Protein AF-A0A820EUX9-F1 (afdb_monomer)

Radius of gyration: 23.3 Å; Cα contacts (8 Å, |Δi|>4): 826; chains: 1; bounding box: 57×67×64 Å

Foldseek 3Di:
DQDAFFFDDPVSFGFQAGVLLLVLLLVLLVLVLDDQQAWDWDWDDFPAIDGLGATFGSDPVRSVSSNVSSVPDDDDDFAQPQRRVLVQQVRDDAPPDPDLAQDAAEAEEAADHPDAPPVGRLVVLLVSCVVRVGFHQYAYEYEAFHDPLVVRLSSRQSRQLYAYHYHHGLQWSLFQSLQVSLCRVQWFWFQKKKFWQDAPLPCPLQNVPFDWDADPRGIITRLGIDGPPFDQDDDRDQDPVNQAKIKMKIWTQGRRRDIDIDIDIDGDPPDDDPPLVVLLLVLLSVLLSLLVVLLVLLVVQDDDDPVNVVSLVVNLVSLVVSLVVLVVSCVVVDPLSVLSSVLSVPPSCVCSVDSVSVSRPVNNHSSNVSSLSSNLGQRGLQRRNSVVRQPGPSSVVSSVVSSVSSQPDPDRDNPGDDRDDDHSNSSHDNDPPDLDQQNWFAFPVRDIDRPVPDDPPTHTDDDPPDPDDDDDDDD

Solvent-accessible surface area (backbone atoms only — not comparable to full-atom values): 26465 Å² total; per-residue (Å²): 74,75,55,74,41,51,42,84,52,100,76,70,60,67,52,25,30,22,41,44,36,54,49,45,45,52,52,48,41,53,51,71,68,42,48,57,88,35,70,50,63,41,69,47,55,19,83,58,52,43,77,66,36,66,81,33,48,29,31,77,69,35,35,52,53,49,51,55,41,50,72,67,61,76,70,60,98,44,34,19,53,58,47,31,52,50,54,53,58,72,68,47,81,48,90,88,44,88,68,58,61,79,56,72,45,81,47,78,46,43,53,50,62,74,49,74,56,98,71,37,64,65,57,49,48,53,51,50,40,68,73,66,64,67,65,40,30,26,30,32,39,38,36,45,72,48,57,49,44,67,60,47,40,51,48,8,45,70,30,44,41,28,48,39,44,59,32,74,32,42,23,43,50,47,41,30,48,25,35,51,51,20,49,60,77,33,47,47,33,34,55,29,31,41,33,36,60,37,83,81,66,55,76,43,94,67,47,65,82,47,59,65,53,78,55,99,74,17,29,36,37,48,62,7,62,42,38,58,74,48,86,84,89,81,77,78,84,74,49,92,81,48,67,75,60,44,43,35,37,42,33,30,24,38,49,69,66,46,79,47,77,48,79,48,76,50,60,90,71,84,76,80,74,60,61,66,62,50,51,52,55,50,50,53,47,49,47,39,49,52,53,53,52,42,50,54,54,61,71,67,52,56,96,85,49,88,60,29,58,56,52,50,52,49,46,54,49,52,54,53,54,49,50,56,53,47,54,64,64,29,73,75,74,42,64,64,53,50,26,41,48,46,34,48,70,42,64,52,39,53,21,64,69,37,71,68,46,18,71,53,46,27,66,41,43,54,59,20,56,41,45,23,62,73,61,54,37,32,56,41,62,67,45,58,40,34,56,72,29,56,78,14,70,68,26,44,53,41,29,53,55,35,43,54,53,47,64,70,43,80,50,69,70,54,79,43,84,70,64,64,92,73,63,52,65,59,26,55,53,60,54,96,60,72,82,46,52,84,38,75,41,48,25,70,84,78,46,74,42,36,57,68,71,68,53,95,87,68,53,71,42,72,63,96,86,61,94,72,88,84,84,85,84,83,133

Structure (mmCIF, N/CA/C/O backbone):
data_AF-A0A820EUX9-F1
#
_entry.id   AF-A0A820EUX9-F1
#
loop_
_atom_site.group_PDB
_atom_site.id
_atom_site.type_symbol
_atom_site.label_atom_id
_atom_site.label_alt_id
_atom_site.label_comp_id
_atom_site.label_asym_id
_atom_site.label_entity_id
_atom_site.label_seq_id
_atom_site.pdbx_PDB_ins_code
_atom_site.Cartn_x
_atom_site.Cartn_y
_atom_site.Cartn_z
_atom_site.occupancy
_atom_site.B_iso_or_equiv
_atom_site.auth_seq_id
_atom_site.auth_comp_id
_atom_site.auth_asym_id
_atom_site.auth_atom_id
_atom_site.pdbx_PDB_model_num
ATOM 1 N N . MET A 1 1 ? 19.047 -7.935 -2.453 1.00 81.19 1 MET A N 1
ATOM 2 C CA . MET A 1 1 ? 18.096 -8.917 -3.036 1.00 81.19 1 MET A CA 1
ATOM 3 C C . MET A 1 1 ? 18.710 -10.260 -3.443 1.00 81.19 1 MET A C 1
ATOM 5 O O . MET A 1 1 ? 18.105 -10.973 -4.236 1.00 81.19 1 MET A O 1
ATOM 9 N N . SER A 1 2 ? 19.882 -10.652 -2.926 1.00 80.88 2 SER A N 1
ATOM 10 C CA . SER A 1 2 ? 20.467 -11.982 -3.192 1.00 80.88 2 SER A CA 1
ATOM 11 C C . SER A 1 2 ? 19.981 -13.068 -2.227 1.00 80.88 2 SER A C 1
ATOM 13 O O . SER A 1 2 ? 20.276 -14.241 -2.440 1.00 80.88 2 SER A O 1
ATOM 15 N N . ASP A 1 3 ? 19.284 -12.683 -1.156 1.00 81.56 3 ASP A N 1
ATOM 16 C CA . ASP A 1 3 ? 18.770 -13.619 -0.162 1.00 81.56 3 ASP A CA 1
ATOM 17 C C . ASP A 1 3 ? 17.724 -14.549 -0.794 1.00 81.56 3 ASP A C 1
ATOM 19 O O . ASP A 1 3 ? 16.983 -14.163 -1.707 1.00 81.56 3 ASP A O 1
ATOM 23 N N . ALA A 1 4 ? 17.682 -15.790 -0.307 1.00 80.56 4 ALA A N 1
ATOM 24 C CA . ALA A 1 4 ? 16.725 -16.783 -0.768 1.00 80.56 4 ALA A CA 1
ATOM 25 C C . ALA A 1 4 ? 15.292 -16.322 -0.470 1.00 80.56 4 ALA A C 1
ATOM 27 O O . ALA A 1 4 ? 14.969 -15.919 0.648 1.00 80.56 4 ALA A O 1
ATOM 28 N N . ALA A 1 5 ? 14.435 -16.410 -1.478 1.00 79.88 5 ALA A N 1
ATOM 29 C CA . ALA A 1 5 ? 13.004 -16.274 -1.327 1.00 79.88 5 ALA A CA 1
ATOM 30 C C . ALA A 1 5 ? 12.439 -17.575 -0.753 1.00 79.88 5 ALA A C 1
ATOM 32 O O . ALA A 1 5 ? 12.560 -18.648 -1.352 1.00 79.88 5 ALA A O 1
ATOM 33 N N . GLU A 1 6 ? 11.813 -17.476 0.415 1.00 79.62 6 GLU A N 1
ATOM 34 C CA . GLU A 1 6 ? 10.938 -18.536 0.899 1.00 79.62 6 GLU A CA 1
ATOM 35 C C . GLU A 1 6 ? 9.665 -18.557 0.034 1.00 79.62 6 GLU A C 1
ATOM 37 O O . GLU A 1 6 ? 9.275 -17.542 -0.552 1.00 79.62 6 GLU A O 1
ATOM 42 N N . ILE A 1 7 ? 9.032 -19.722 -0.071 1.00 72.31 7 ILE A N 1
ATOM 43 C CA . ILE A 1 7 ? 7.661 -19.873 -0.565 1.00 72.31 7 ILE A CA 1
ATOM 44 C C . ILE A 1 7 ? 7.000 -20.822 0.414 1.00 72.31 7 ILE A C 1
ATOM 46 O O . ILE A 1 7 ? 7.432 -21.969 0.547 1.00 72.31 7 ILE A O 1
ATOM 50 N N . LYS A 1 8 ? 6.000 -20.341 1.149 1.00 66.56 8 LYS A N 1
ATOM 51 C CA . LYS A 1 8 ? 5.293 -21.204 2.091 1.00 66.56 8 LYS A CA 1
ATOM 52 C C . LYS A 1 8 ? 4.372 -22.141 1.321 1.00 66.56 8 LYS A C 1
ATOM 54 O O . LYS A 1 8 ? 3.422 -21.703 0.681 1.00 66.56 8 LYS A O 1
ATOM 59 N N . ASN A 1 9 ? 4.651 -23.435 1.414 1.00 62.97 9 ASN A N 1
ATOM 60 C CA . ASN A 1 9 ? 3.753 -24.495 0.987 1.00 62.97 9 ASN A CA 1
ATOM 61 C C . ASN A 1 9 ? 3.725 -25.621 2.029 1.00 62.97 9 ASN A C 1
ATOM 63 O O . ASN A 1 9 ? 4.639 -25.746 2.845 1.00 62.97 9 ASN A O 1
ATOM 67 N N . ASP A 1 10 ? 2.700 -26.472 1.974 1.00 53.91 10 ASP A N 1
ATOM 68 C CA . ASP A 1 10 ? 2.510 -27.576 2.931 1.00 53.91 10 ASP A CA 1
ATOM 69 C C . ASP A 1 10 ? 3.660 -28.600 2.925 1.00 53.91 10 ASP A C 1
ATOM 71 O O . ASP A 1 10 ? 3.802 -29.406 3.844 1.00 53.91 10 ASP A O 1
ATOM 75 N N . LYS A 1 11 ? 4.504 -28.571 1.886 1.00 56.06 11 LYS A N 1
ATOM 76 C CA . LYS A 1 11 ? 5.604 -29.514 1.662 1.00 56.06 11 LYS A CA 1
ATOM 77 C C . LYS A 1 11 ? 6.987 -28.965 2.040 1.00 56.06 11 LYS A C 1
ATOM 79 O O . LYS A 1 11 ? 7.962 -29.704 1.923 1.00 56.06 11 LYS A O 1
ATOM 84 N N . ASN A 1 12 ? 7.092 -27.715 2.514 1.00 58.78 12 ASN A N 1
ATOM 85 C CA . ASN A 1 12 ? 8.362 -27.023 2.799 1.00 58.78 12 ASN A CA 1
ATOM 86 C C . ASN A 1 12 ? 9.395 -27.135 1.651 1.00 58.78 12 ASN A C 1
ATOM 88 O O . ASN A 1 12 ? 10.599 -27.292 1.881 1.00 58.78 12 ASN A O 1
ATOM 92 N N . GLU A 1 13 ? 8.932 -27.081 0.402 1.00 62.88 13 GLU A N 1
ATOM 93 C CA . GLU A 1 13 ? 9.798 -27.218 -0.769 1.00 62.88 13 GLU A CA 1
ATOM 94 C C . GLU A 1 13 ? 10.648 -25.957 -0.971 1.00 62.88 13 GLU A C 1
ATOM 96 O O . GLU A 1 13 ? 10.181 -24.824 -0.849 1.00 62.88 13 GLU A O 1
ATOM 101 N N . LYS A 1 14 ? 11.929 -26.152 -1.302 1.00 67.88 14 LYS A N 1
ATOM 102 C CA . LYS A 1 14 ? 12.846 -25.060 -1.643 1.00 67.88 14 LYS A CA 1
ATOM 103 C C . LYS A 1 14 ? 12.968 -24.955 -3.157 1.00 67.88 14 LYS A C 1
ATOM 105 O O . LYS A 1 14 ? 13.462 -25.869 -3.809 1.00 67.88 14 LYS A O 1
ATOM 110 N N . TYR A 1 15 ? 12.573 -23.807 -3.694 1.00 72.31 15 TYR A N 1
ATOM 111 C CA . TYR A 1 15 ? 12.564 -23.547 -5.137 1.00 72.31 15 TYR A CA 1
ATOM 112 C C . TYR A 1 15 ? 13.844 -22.867 -5.659 1.00 72.31 15 TYR A C 1
ATOM 114 O O . TYR A 1 15 ? 13.996 -22.639 -6.859 1.00 72.31 15 TYR A O 1
ATOM 122 N N . GLY A 1 16 ? 14.782 -22.527 -4.767 1.00 79.62 16 GLY A N 1
ATOM 123 C CA . GLY A 1 16 ? 16.049 -21.880 -5.133 1.00 79.62 16 GLY A CA 1
ATOM 124 C C . GLY A 1 16 ? 15.885 -20.464 -5.703 1.00 79.62 16 GLY A C 1
ATOM 125 O O . GLY A 1 16 ? 16.774 -19.947 -6.370 1.00 79.62 16 GLY A O 1
ATOM 126 N N . LEU A 1 17 ? 14.743 -19.821 -5.477 1.00 85.88 17 LEU A N 1
ATOM 127 C CA . LEU A 1 17 ? 14.525 -18.453 -5.932 1.00 85.88 17 LEU A CA 1
ATOM 128 C C . LEU A 1 17 ? 15.241 -17.472 -5.010 1.00 85.88 17 LEU A C 1
ATOM 130 O O . LEU A 1 17 ? 15.289 -17.672 -3.797 1.00 85.88 17 LEU A O 1
ATOM 134 N N . SER A 1 18 ? 15.770 -16.399 -5.581 1.00 89.94 18 SER A N 1
ATOM 135 C CA . SER A 1 18 ? 16.167 -15.212 -4.828 1.00 89.94 18 SER A CA 1
ATOM 136 C C . SER A 1 18 ? 14.999 -14.229 -4.730 1.00 89.94 18 SER A C 1
ATOM 138 O O . SER A 1 18 ? 14.054 -14.269 -5.522 1.00 89.94 18 SER A O 1
ATOM 140 N N . GLN A 1 19 ? 15.071 -13.285 -3.795 1.00 89.69 19 GLN A N 1
ATOM 141 C CA . GLN A 1 19 ? 14.122 -12.167 -3.759 1.00 89.69 19 GLN A CA 1
ATOM 142 C C . GLN A 1 19 ? 14.147 -11.342 -5.055 1.00 89.69 19 GLN A C 1
ATOM 144 O O . GLN A 1 19 ? 13.107 -10.843 -5.481 1.00 89.69 19 GLN A O 1
ATOM 149 N N . LEU A 1 20 ? 15.304 -11.232 -5.722 1.00 91.88 20 LEU A N 1
ATOM 150 C CA . LEU A 1 20 ? 15.386 -10.575 -7.026 1.00 91.88 20 LEU A CA 1
ATOM 151 C C . LEU A 1 20 ? 14.587 -11.330 -8.097 1.00 91.88 20 LEU A C 1
ATOM 153 O O . LEU A 1 20 ? 14.002 -10.686 -8.961 1.00 91.88 20 LEU A O 1
ATOM 157 N N . ASP A 1 21 ? 14.519 -12.662 -8.043 1.00 91.69 21 ASP A N 1
ATOM 158 C CA . ASP A 1 21 ? 13.707 -13.438 -8.990 1.00 91.69 21 ASP A CA 1
ATOM 159 C C . ASP A 1 21 ? 12.214 -13.138 -8.813 1.00 91.69 21 ASP A C 1
ATOM 161 O O . ASP A 1 21 ? 11.506 -12.939 -9.803 1.00 91.69 21 ASP A O 1
ATOM 165 N N . LEU A 1 22 ? 11.752 -13.008 -7.562 1.00 91.19 22 LEU A N 1
ATOM 166 C CA . LEU A 1 22 ? 10.384 -12.574 -7.258 1.00 91.19 22 LEU A CA 1
ATOM 167 C C . LEU A 1 22 ? 10.113 -11.150 -7.755 1.00 91.19 22 LEU A C 1
ATOM 169 O O . LEU A 1 22 ? 9.077 -10.890 -8.366 1.00 91.19 22 LEU A O 1
ATOM 173 N N . VAL A 1 23 ? 11.054 -10.227 -7.540 1.00 93.06 23 VAL A N 1
ATOM 174 C CA . VAL A 1 23 ? 10.953 -8.841 -8.017 1.00 93.06 23 VAL A CA 1
ATOM 175 C C . VAL A 1 23 ? 10.899 -8.791 -9.542 1.00 93.06 23 VAL A C 1
ATOM 177 O O . VAL A 1 23 ? 10.021 -8.138 -10.099 1.00 93.06 23 VAL A O 1
ATOM 180 N N . LYS A 1 24 ? 11.782 -9.516 -10.238 1.00 94.56 24 LYS A N 1
ATOM 181 C CA . LYS A 1 24 ? 11.764 -9.607 -11.705 1.00 94.56 24 LYS A CA 1
ATOM 182 C C . LYS A 1 24 ? 10.425 -10.128 -12.202 1.00 94.56 24 LYS A C 1
ATOM 184 O O . LYS A 1 24 ? 9.883 -9.578 -13.154 1.00 94.56 24 LYS A O 1
ATOM 189 N N . HIS A 1 25 ? 9.895 -11.167 -11.566 1.00 92.12 25 HIS A N 1
ATOM 190 C CA . HIS A 1 25 ? 8.590 -11.714 -11.912 1.00 92.12 25 HIS A CA 1
ATOM 191 C C . HIS A 1 25 ? 7.469 -10.682 -11.715 1.00 92.12 25 HIS A C 1
ATOM 193 O O . HIS A 1 25 ? 6.717 -10.427 -12.648 1.00 92.12 25 HIS A O 1
ATOM 199 N N . SER A 1 26 ? 7.461 -9.983 -10.578 1.00 91.50 26 SER A N 1
ATOM 200 C CA . SER A 1 26 ? 6.512 -8.898 -10.284 1.00 91.50 26 SER A CA 1
ATOM 201 C C . SER A 1 26 ? 6.548 -7.783 -11.338 1.00 91.50 26 SER A C 1
ATOM 203 O O . SER A 1 26 ? 5.516 -7.313 -11.810 1.00 91.50 26 SER A O 1
ATOM 205 N N . VAL A 1 27 ? 7.751 -7.360 -11.747 1.00 95.19 27 VAL A N 1
ATOM 206 C CA . VAL A 1 27 ? 7.923 -6.309 -12.764 1.00 95.19 27 VAL A CA 1
ATOM 207 C C . VAL A 1 27 ? 7.493 -6.796 -14.149 1.00 95.19 27 VAL A C 1
ATOM 209 O O . VAL A 1 27 ? 6.937 -6.011 -14.913 1.00 95.19 27 VAL A O 1
ATOM 212 N N . LYS A 1 28 ? 7.684 -8.079 -14.482 1.00 95.50 28 LYS A N 1
ATOM 213 C CA . LYS A 1 28 ? 7.151 -8.649 -15.730 1.00 95.50 28 LYS A CA 1
ATOM 214 C C . LYS A 1 28 ? 5.630 -8.583 -15.765 1.00 95.50 28 LYS A C 1
ATOM 216 O O . LYS A 1 28 ? 5.103 -8.184 -16.796 1.00 95.50 28 LYS A O 1
ATOM 221 N N . THR A 1 29 ? 4.948 -8.899 -14.663 1.00 92.19 29 THR A N 1
ATOM 222 C CA . THR A 1 29 ? 3.491 -8.732 -14.559 1.00 92.19 29 THR A CA 1
ATOM 223 C C . THR A 1 29 ? 3.100 -7.303 -14.910 1.00 92.19 29 THR A C 1
ATOM 225 O O . THR A 1 29 ? 2.340 -7.115 -15.849 1.00 92.19 29 THR A O 1
ATOM 228 N N . ILE A 1 30 ? 3.737 -6.299 -14.291 1.00 95.00 30 ILE A N 1
ATOM 229 C CA . ILE A 1 30 ? 3.510 -4.882 -14.628 1.00 95.00 30 ILE A CA 1
ATOM 230 C C . ILE A 1 30 ? 3.715 -4.621 -16.127 1.00 95.00 30 ILE A C 1
ATOM 232 O O . ILE A 1 30 ? 2.868 -4.001 -16.756 1.00 95.00 30 ILE A O 1
ATOM 236 N N . ILE A 1 31 ? 4.816 -5.088 -16.722 1.00 96.62 31 ILE A N 1
ATOM 237 C CA . ILE A 1 31 ? 5.113 -4.848 -18.144 1.00 96.62 31 ILE A CA 1
ATOM 238 C C . ILE A 1 31 ? 4.007 -5.398 -19.051 1.00 96.62 31 ILE A C 1
ATOM 240 O O . ILE A 1 31 ? 3.592 -4.717 -19.989 1.00 96.62 31 ILE A O 1
ATOM 244 N N . TYR A 1 32 ? 3.534 -6.619 -18.795 1.00 95.19 32 TYR A N 1
ATOM 245 C CA . TYR A 1 32 ? 2.507 -7.238 -19.631 1.00 95.19 32 TYR A CA 1
ATOM 246 C C . TYR A 1 32 ? 1.119 -6.632 -19.412 1.00 95.19 32 TYR A C 1
ATOM 248 O O . TYR A 1 32 ? 0.377 -6.518 -20.387 1.00 95.19 32 TYR A O 1
ATOM 256 N N . SER A 1 33 ? 0.833 -6.160 -18.197 1.00 93.81 33 SER A N 1
ATOM 257 C CA . SER A 1 33 ? -0.397 -5.468 -17.798 1.00 93.81 33 SER A CA 1
ATOM 258 C C . SER A 1 33 ? -0.619 -4.093 -18.433 1.00 93.81 33 SER A C 1
ATOM 260 O O . SER A 1 33 ? -1.754 -3.639 -18.525 1.00 93.81 33 SER A O 1
ATOM 262 N N . LEU A 1 34 ? 0.446 -3.400 -18.837 1.00 94.62 34 LEU A N 1
ATOM 263 C CA . LEU A 1 34 ? 0.354 -2.056 -19.416 1.00 94.62 34 LEU A CA 1
ATOM 264 C C . LEU A 1 34 ? -0.045 -2.104 -20.901 1.00 94.62 34 LEU A C 1
ATOM 266 O O . LEU A 1 34 ? 0.360 -3.013 -21.628 1.00 94.62 34 LEU A O 1
ATOM 270 N N . CYS A 1 35 ? -0.813 -1.120 -21.371 1.00 93.75 35 CYS A N 1
ATOM 271 C CA . CYS A 1 35 ? -1.185 -0.979 -22.784 1.00 93.75 35 CYS A CA 1
ATOM 272 C C . CYS A 1 35 ? -0.168 -0.134 -23.577 1.00 93.75 35 CYS A C 1
ATOM 274 O O . CYS A 1 35 ? 0.774 0.431 -23.024 1.00 93.75 35 CYS A O 1
ATOM 276 N N . ASP A 1 36 ? -0.352 -0.022 -24.891 1.00 95.31 36 ASP A N 1
ATOM 277 C CA . ASP A 1 36 ? 0.539 0.715 -25.802 1.00 95.31 36 ASP A CA 1
ATOM 278 C C . ASP A 1 36 ? 0.582 2.241 -25.567 1.00 95.31 36 ASP A C 1
ATOM 280 O O . ASP A 1 36 ? 1.557 2.917 -25.926 1.00 95.31 36 ASP A O 1
ATOM 284 N N . GLU A 1 37 ? -0.437 2.795 -24.910 1.00 91.19 37 GLU A N 1
ATOM 285 C CA . GLU A 1 37 ? -0.470 4.197 -24.487 1.00 91.19 37 GLU A CA 1
ATOM 286 C C . GLU A 1 37 ? 0.181 4.460 -23.125 1.00 91.19 37 GLU A C 1
ATOM 288 O O . GLU A 1 37 ? 0.542 5.608 -22.816 1.00 91.19 37 GLU A O 1
ATOM 293 N N . ASP A 1 38 ? 0.422 3.411 -22.343 1.00 93.56 38 ASP A N 1
ATOM 294 C CA . ASP A 1 38 ? 1.126 3.510 -21.076 1.00 93.56 38 ASP A CA 1
ATOM 295 C C . ASP A 1 38 ? 2.632 3.664 -21.276 1.00 93.56 38 ASP A C 1
ATOM 297 O O . ASP A 1 38 ? 3.202 3.381 -22.333 1.00 93.56 38 ASP A O 1
ATOM 301 N N . ARG A 1 39 ? 3.308 4.154 -20.234 1.00 94.31 39 ARG A N 1
ATOM 302 C CA . ARG A 1 39 ? 4.764 4.293 -20.221 1.00 94.31 39 ARG A CA 1
ATOM 303 C C . ARG A 1 39 ? 5.351 3.742 -18.939 1.00 94.31 39 ARG A C 1
ATOM 305 O O . ARG A 1 39 ? 4.832 4.004 -17.858 1.00 94.31 39 ARG A O 1
ATOM 312 N N . LEU A 1 40 ? 6.486 3.068 -19.072 1.00 95.88 40 LEU A N 1
ATOM 313 C CA . LEU A 1 40 ? 7.252 2.534 -17.955 1.00 95.88 40 LEU A CA 1
ATOM 314 C C . LEU A 1 40 ? 8.687 3.047 -18.013 1.00 95.88 40 LEU A C 1
ATOM 316 O O . LEU A 1 40 ? 9.299 3.127 -19.078 1.00 95.88 40 LEU A O 1
ATOM 320 N N . SER A 1 41 ? 9.221 3.374 -16.844 1.00 96.31 41 SER A N 1
ATOM 321 C CA . SER A 1 41 ? 10.648 3.559 -16.616 1.00 96.31 41 SER A CA 1
ATOM 322 C C . SER A 1 41 ? 11.083 2.584 -15.536 1.00 96.31 41 SER A C 1
ATOM 324 O O . SER A 1 41 ? 10.332 2.334 -14.595 1.00 96.31 41 SER A O 1
ATOM 326 N N . ILE A 1 42 ? 12.306 2.072 -15.641 1.00 97.75 42 ILE A N 1
ATOM 327 C CA . ILE A 1 42 ? 12.866 1.152 -14.652 1.00 97.75 42 ILE A CA 1
ATOM 328 C C . ILE A 1 42 ? 14.171 1.746 -14.141 1.00 97.75 42 ILE A C 1
ATOM 330 O O . ILE A 1 42 ? 15.094 2.028 -14.909 1.00 97.75 42 ILE A O 1
ATOM 334 N N . VAL A 1 43 ? 14.232 1.937 -12.827 1.00 97.25 43 VAL A N 1
ATOM 335 C CA . VAL A 1 43 ? 15.420 2.391 -12.108 1.00 97.25 43 VAL A CA 1
ATOM 336 C C . VAL A 1 43 ? 15.862 1.254 -11.201 1.00 97.25 43 VAL A C 1
ATOM 338 O O . VAL A 1 43 ? 15.104 0.797 -10.350 1.00 97.25 43 VAL A O 1
ATOM 341 N N . SER A 1 44 ? 17.089 0.786 -11.398 1.00 95.69 44 SER A N 1
ATOM 342 C CA . SER A 1 44 ? 17.753 -0.107 -10.448 1.00 95.69 44 SER A CA 1
ATOM 343 C C . SER A 1 44 ? 18.524 0.735 -9.441 1.00 95.69 44 SER A C 1
ATOM 345 O O . SER A 1 44 ? 19.034 1.794 -9.802 1.00 95.69 44 SER A O 1
ATOM 347 N N . PHE A 1 45 ? 18.631 0.290 -8.195 1.00 93.62 45 PHE A N 1
ATOM 348 C CA . PHE A 1 45 ? 19.435 0.989 -7.201 1.00 93.62 45 PHE A CA 1
ATOM 349 C C . PHE A 1 45 ? 20.195 0.002 -6.326 1.00 93.62 45 PHE A C 1
ATOM 351 O O . PHE A 1 45 ? 19.679 -1.043 -5.935 1.00 93.62 45 PHE A O 1
ATOM 358 N N . ALA A 1 46 ? 21.445 0.358 -6.055 1.00 89.94 46 ALA A N 1
ATOM 359 C CA . ALA A 1 46 ? 22.319 -0.331 -5.124 1.00 89.94 46 ALA A CA 1
ATOM 360 C C . ALA A 1 46 ? 23.172 0.703 -4.398 1.00 89.94 46 ALA A C 1
ATOM 362 O O . ALA A 1 46 ? 22.624 1.456 -3.613 1.00 89.94 46 ALA A O 1
ATOM 363 N N . TYR A 1 47 ? 24.464 0.842 -4.703 1.00 88.06 47 TYR A N 1
ATOM 364 C CA . TYR A 1 47 ? 25.254 1.970 -4.194 1.00 88.06 47 TYR A CA 1
ATOM 365 C C . TYR A 1 47 ? 24.849 3.291 -4.873 1.00 88.06 47 TYR A C 1
ATOM 367 O O . TYR A 1 47 ? 24.757 4.335 -4.227 1.00 88.06 47 TYR A O 1
ATOM 375 N N . HIS A 1 48 ? 24.529 3.204 -6.167 1.00 90.62 48 HIS A N 1
ATOM 376 C CA . HIS A 1 48 ? 23.969 4.276 -6.984 1.00 90.62 48 HIS A CA 1
ATOM 377 C C . HIS A 1 48 ? 22.688 3.808 -7.676 1.00 90.62 48 HIS A C 1
ATOM 379 O O . HIS A 1 48 ? 22.503 2.607 -7.914 1.00 90.62 48 HIS A O 1
ATOM 385 N N . ALA A 1 49 ? 21.823 4.757 -8.013 1.00 95.12 49 ALA A N 1
ATOM 386 C CA . ALA A 1 49 ? 20.687 4.545 -8.890 1.00 95.12 49 ALA A CA 1
ATOM 387 C C . ALA A 1 49 ? 21.114 4.592 -10.363 1.00 95.12 49 ALA A C 1
ATOM 389 O O . ALA A 1 49 ? 21.879 5.458 -10.781 1.00 95.12 49 ALA A O 1
ATOM 390 N N . ASN A 1 50 ? 20.587 3.669 -11.163 1.00 95.19 50 ASN A N 1
ATOM 391 C CA . ASN A 1 50 ? 20.811 3.596 -12.601 1.00 95.19 50 ASN A CA 1
ATOM 392 C C . ASN A 1 50 ? 19.471 3.450 -13.319 1.00 95.19 50 ASN A C 1
ATOM 394 O O . ASN A 1 50 ? 18.694 2.536 -13.023 1.00 95.19 50 ASN A O 1
ATOM 398 N N . ILE A 1 51 ? 19.222 4.321 -14.296 1.00 96.88 51 ILE A N 1
ATOM 399 C CA . ILE A 1 51 ? 18.075 4.211 -15.200 1.00 96.88 51 ILE A CA 1
ATOM 400 C C . ILE A 1 51 ? 18.388 3.088 -16.194 1.00 96.88 51 ILE A C 1
ATOM 402 O O . ILE A 1 51 ? 19.178 3.274 -17.115 1.00 96.88 51 ILE A O 1
ATOM 406 N N . VAL A 1 52 ? 17.794 1.912 -15.988 1.00 97.00 52 VAL A N 1
ATOM 407 C CA . VAL A 1 52 ? 18.008 0.737 -16.856 1.00 97.00 52 VAL A CA 1
ATOM 408 C C . VAL A 1 52 ? 17.030 0.699 -18.028 1.00 97.00 52 VAL A C 1
ATOM 410 O O . VAL A 1 52 ? 17.309 0.079 -19.049 1.00 97.00 52 VAL A O 1
ATOM 413 N N . LEU A 1 53 ? 15.902 1.397 -17.899 1.00 97.31 53 LEU A N 1
ATOM 414 C CA . LEU A 1 53 ? 14.965 1.675 -18.980 1.00 97.31 53 LEU A CA 1
ATOM 415 C C . LEU A 1 53 ? 14.475 3.111 -18.809 1.00 97.31 53 LEU A C 1
ATOM 417 O O . LEU A 1 53 ? 13.869 3.426 -17.785 1.00 97.31 53 LEU A O 1
ATOM 421 N N . SER A 1 54 ? 14.734 3.978 -19.789 1.00 95.69 54 SER A N 1
ATOM 422 C CA . SER A 1 54 ? 14.145 5.320 -19.823 1.00 95.69 54 SER A CA 1
ATOM 423 C C . SER A 1 54 ? 12.631 5.243 -20.046 1.00 95.69 54 SER A C 1
ATOM 425 O O . SER A 1 54 ? 12.108 4.192 -20.407 1.00 95.69 54 SER A O 1
ATOM 427 N N . LEU A 1 55 ? 11.902 6.342 -19.831 1.00 93.75 55 LEU A N 1
ATOM 428 C CA . LEU A 1 55 ? 10.444 6.341 -19.945 1.00 93.75 55 LEU A CA 1
ATOM 429 C C . LEU A 1 55 ? 10.007 5.941 -21.368 1.00 93.75 55 LEU A C 1
ATOM 431 O O . LEU A 1 55 ? 10.133 6.722 -22.310 1.00 93.75 55 LEU A O 1
ATOM 435 N N . THR A 1 56 ? 9.506 4.716 -21.510 1.00 95.44 56 THR A N 1
ATOM 436 C CA . THR A 1 56 ? 9.273 4.041 -22.794 1.00 95.44 56 THR A CA 1
ATOM 437 C C . THR A 1 56 ? 7.795 3.686 -22.920 1.00 95.44 56 THR A C 1
ATOM 439 O O . THR A 1 56 ? 7.206 3.243 -21.938 1.00 95.44 56 THR A O 1
ATOM 442 N N . LYS A 1 57 ? 7.183 3.888 -24.098 1.00 96.31 57 LYS A N 1
ATOM 443 C CA . LYS A 1 57 ? 5.811 3.419 -24.379 1.00 96.31 57 LYS A CA 1
ATOM 444 C C . LYS A 1 57 ? 5.745 1.897 -24.279 1.00 96.31 57 LYS A C 1
ATOM 446 O O . LYS A 1 57 ? 6.660 1.246 -24.764 1.00 96.31 57 LYS A O 1
ATOM 451 N N . MET A 1 58 ? 4.695 1.334 -23.694 1.00 97.31 58 MET A N 1
ATOM 452 C CA . MET A 1 58 ? 4.537 -0.119 -23.538 1.00 97.31 58 MET A CA 1
ATOM 453 C C . MET A 1 58 ? 3.824 -0.767 -24.736 1.00 97.31 58 MET A C 1
ATOM 455 O O . MET A 1 58 ? 3.001 -1.663 -24.575 1.00 97.31 58 MET A O 1
ATOM 459 N N . ASP A 1 59 ? 4.180 -0.334 -25.950 1.00 97.50 59 ASP A N 1
ATOM 460 C CA . ASP A 1 59 ? 3.900 -1.086 -27.179 1.00 97.50 59 ASP A CA 1
ATOM 461 C C . ASP A 1 59 ? 4.752 -2.372 -27.237 1.00 97.50 59 ASP A C 1
ATOM 463 O O . ASP A 1 59 ? 5.625 -2.590 -26.391 1.00 97.50 59 ASP A O 1
ATOM 467 N N . ASP A 1 60 ? 4.537 -3.238 -28.230 1.00 97.38 60 ASP A N 1
ATOM 468 C CA . ASP A 1 60 ? 5.249 -4.524 -28.336 1.00 97.38 60 ASP A CA 1
ATOM 469 C C . ASP A 1 60 ? 6.782 -4.373 -28.294 1.00 97.38 60 ASP A C 1
ATOM 471 O O . ASP A 1 60 ? 7.491 -5.158 -27.651 1.00 97.38 60 ASP A O 1
ATOM 475 N N . ALA A 1 61 ? 7.315 -3.333 -28.944 1.00 98.06 61 ALA A N 1
ATOM 476 C CA . ALA A 1 61 ? 8.748 -3.065 -28.970 1.00 98.06 61 ALA A CA 1
ATOM 477 C C . ALA A 1 61 ? 9.257 -2.573 -27.606 1.00 98.06 61 ALA A C 1
ATOM 479 O O . ALA A 1 61 ? 10.336 -2.972 -27.156 1.00 98.06 61 ALA A O 1
ATOM 480 N N . GLY A 1 62 ? 8.492 -1.714 -26.936 1.00 98.25 62 GLY A N 1
ATOM 481 C CA . GLY A 1 62 ? 8.785 -1.211 -25.603 1.00 98.25 62 GLY A CA 1
ATOM 482 C C . GLY A 1 62 ? 8.697 -2.285 -24.527 1.00 98.25 62 GLY A C 1
ATOM 483 O O . GLY A 1 62 ? 9.608 -2.376 -23.701 1.00 98.25 62 GLY A O 1
ATOM 484 N N . LYS A 1 63 ? 7.682 -3.158 -24.581 1.00 98.38 63 LYS A N 1
ATOM 485 C CA . LYS A 1 63 ? 7.571 -4.332 -23.705 1.00 98.38 63 LYS A CA 1
ATOM 486 C C . LYS A 1 63 ? 8.784 -5.238 -23.868 1.00 98.38 63 LYS A C 1
ATOM 488 O O . LYS A 1 63 ? 9.410 -5.588 -22.871 1.00 98.38 63 LYS A O 1
ATOM 493 N N . LYS A 1 64 ? 9.205 -5.536 -25.104 1.00 98.12 64 LYS A N 1
ATOM 494 C CA . LYS A 1 64 ? 10.417 -6.335 -25.352 1.00 98.12 64 LYS A CA 1
ATOM 495 C C . LYS A 1 64 ? 11.666 -5.712 -24.714 1.00 98.12 64 LYS A C 1
ATOM 497 O O . LYS A 1 64 ? 12.388 -6.403 -23.997 1.00 98.12 64 LYS A O 1
ATOM 502 N N . LYS A 1 65 ? 11.886 -4.404 -24.901 1.00 98.25 65 LYS A N 1
ATOM 503 C CA . LYS A 1 65 ? 13.002 -3.672 -24.266 1.00 98.25 65 LYS A CA 1
ATOM 504 C C . LYS A 1 65 ? 12.932 -3.716 -22.740 1.00 98.25 65 LYS A C 1
ATOM 506 O O . LYS A 1 65 ? 13.955 -3.888 -22.083 1.00 98.25 65 LYS A O 1
ATOM 511 N N . ALA A 1 66 ? 11.737 -3.566 -22.172 1.00 98.31 66 ALA A N 1
ATOM 512 C CA . ALA A 1 66 ? 11.535 -3.618 -20.731 1.00 98.31 66 ALA A CA 1
ATOM 513 C C . ALA A 1 66 ? 11.854 -5.008 -20.164 1.00 98.31 66 ALA A C 1
ATOM 515 O O . ALA A 1 66 ? 12.562 -5.109 -19.163 1.00 98.31 66 ALA A O 1
ATOM 516 N N . ILE A 1 67 ? 11.409 -6.079 -20.830 1.00 97.94 67 ILE A N 1
ATOM 517 C CA . ILE A 1 67 ? 11.728 -7.460 -20.444 1.00 97.94 67 ILE A CA 1
ATOM 518 C C . ILE A 1 67 ? 13.240 -7.703 -20.493 1.00 97.94 67 ILE A C 1
ATOM 520 O O . ILE A 1 67 ? 13.800 -8.214 -19.525 1.00 97.94 67 ILE A O 1
ATOM 524 N N . GLU A 1 68 ? 13.917 -7.287 -21.566 1.00 97.81 68 GLU A N 1
ATOM 525 C CA . GLU A 1 68 ? 15.378 -7.395 -21.680 1.00 97.81 68 GLU A CA 1
ATOM 526 C C . GLU A 1 68 ? 16.100 -6.642 -20.547 1.00 97.81 68 GLU A C 1
ATOM 528 O O . GLU A 1 68 ? 17.037 -7.173 -19.944 1.00 97.81 68 GLU A O 1
ATOM 533 N N . ALA A 1 69 ? 15.641 -5.435 -20.195 1.00 97.88 69 ALA A N 1
ATOM 534 C CA . ALA A 1 69 ? 16.192 -4.668 -19.078 1.00 97.88 69 ALA A CA 1
ATOM 535 C C . ALA A 1 69 ? 16.010 -5.394 -17.731 1.00 97.88 69 ALA A C 1
ATOM 537 O O . ALA A 1 69 ? 16.957 -5.481 -16.946 1.00 97.88 69 ALA A O 1
ATOM 538 N N . VAL A 1 70 ? 14.826 -5.965 -17.477 1.00 97.06 70 VAL A N 1
ATOM 539 C CA . VAL A 1 70 ? 14.522 -6.720 -16.248 1.00 97.06 70 VAL A CA 1
ATOM 540 C C . VAL A 1 70 ? 15.369 -7.987 -16.139 1.00 97.06 70 VAL A C 1
ATOM 542 O O . VAL A 1 70 ? 15.923 -8.267 -15.075 1.00 97.06 70 VAL A O 1
ATOM 545 N N . GLU A 1 71 ? 15.525 -8.745 -17.225 1.00 95.12 71 GLU A N 1
ATOM 546 C CA . GLU A 1 71 ? 16.349 -9.961 -17.233 1.00 95.12 71 GLU A CA 1
ATOM 547 C C . GLU A 1 71 ? 17.815 -9.673 -16.896 1.00 95.12 71 GLU A C 1
ATOM 549 O O . GLU A 1 71 ? 18.470 -10.453 -16.192 1.00 95.12 71 GLU A O 1
ATOM 554 N N . ASN A 1 72 ? 18.313 -8.511 -17.319 1.00 95.31 72 ASN A N 1
ATOM 555 C CA . ASN A 1 72 ? 19.680 -8.062 -17.077 1.00 95.31 72 ASN A CA 1
ATOM 556 C C . ASN A 1 72 ? 19.925 -7.501 -15.669 1.00 95.31 72 ASN A C 1
ATOM 558 O O . ASN A 1 72 ? 21.085 -7.323 -15.296 1.00 95.31 72 ASN A O 1
ATOM 562 N N . LEU A 1 73 ? 18.892 -7.312 -14.839 1.00 94.44 73 LEU A N 1
ATOM 563 C CA . LEU A 1 73 ? 19.083 -6.912 -13.442 1.00 94.44 73 LEU A CA 1
ATOM 564 C C . LEU A 1 73 ? 19.903 -7.957 -12.673 1.00 94.44 73 LEU A C 1
ATOM 566 O O . LEU A 1 73 ? 19.733 -9.173 -12.844 1.00 94.44 73 LEU A O 1
ATOM 570 N N . ARG A 1 74 ? 20.796 -7.475 -11.809 1.00 90.25 74 ARG A N 1
ATOM 571 C CA . ARG A 1 74 ? 21.663 -8.279 -10.941 1.00 90.25 74 ARG A CA 1
ATOM 572 C C . ARG A 1 74 ? 21.632 -7.706 -9.532 1.00 90.25 74 ARG A C 1
ATOM 574 O O . ARG A 1 74 ? 21.505 -6.498 -9.357 1.00 90.25 74 ARG A O 1
ATOM 581 N N . SER A 1 75 ? 21.757 -8.574 -8.535 1.00 85.31 75 SER A N 1
ATOM 582 C CA . SER A 1 75 ? 21.903 -8.152 -7.145 1.00 85.31 75 SER A CA 1
ATOM 583 C C . SER A 1 75 ? 23.319 -7.645 -6.886 1.00 85.31 75 SER A C 1
ATOM 585 O O . SER A 1 75 ? 24.290 -8.248 -7.341 1.00 85.31 75 SER A O 1
ATOM 587 N N . SER A 1 76 ? 23.431 -6.604 -6.073 1.00 79.81 76 SER A N 1
ATOM 588 C CA . SER A 1 76 ? 24.693 -6.131 -5.498 1.00 79.81 76 SER A CA 1
ATOM 589 C C . SER A 1 76 ? 24.515 -5.835 -4.007 1.00 79.81 76 SER A C 1
ATOM 591 O O . SER A 1 76 ? 23.392 -5.817 -3.512 1.00 79.81 76 SER A O 1
ATOM 593 N N . GLY A 1 77 ? 25.621 -5.653 -3.283 1.00 75.38 77 GLY A N 1
ATOM 594 C CA . GLY A 1 77 ? 25.651 -5.733 -1.816 1.00 75.38 77 GLY A CA 1
ATOM 595 C C . GLY A 1 77 ? 25.226 -4.495 -1.015 1.00 75.38 77 GLY A C 1
ATOM 596 O O . GLY A 1 77 ? 25.400 -4.513 0.198 1.00 75.38 77 GLY A O 1
ATOM 597 N N . SER A 1 78 ? 24.718 -3.426 -1.630 1.00 82.88 78 SER A N 1
ATOM 598 C CA . SER A 1 78 ? 24.325 -2.193 -0.925 1.00 82.88 78 SER A CA 1
ATOM 599 C C . SER A 1 78 ? 22.938 -1.704 -1.337 1.00 82.88 78 SER A C 1
ATOM 601 O O . SER A 1 78 ? 22.445 -2.061 -2.408 1.00 82.88 78 SER A O 1
ATOM 603 N N . THR A 1 79 ? 22.334 -0.868 -0.487 1.00 85.00 79 THR A N 1
ATOM 604 C CA . THR A 1 79 ? 20.960 -0.371 -0.641 1.00 85.00 79 THR A CA 1
ATOM 605 C C . THR A 1 79 ? 20.907 1.136 -0.381 1.00 85.00 79 THR A C 1
ATOM 607 O O . THR A 1 79 ? 20.653 1.593 0.733 1.00 85.00 79 THR A O 1
ATOM 610 N N . ASN A 1 80 ? 21.116 1.936 -1.422 1.00 92.31 80 ASN A N 1
ATOM 611 C CA . ASN A 1 80 ? 20.933 3.384 -1.418 1.00 92.31 80 ASN A CA 1
ATOM 612 C C . ASN A 1 80 ? 19.494 3.721 -1.821 1.00 92.31 80 ASN A C 1
ATOM 614 O O . ASN A 1 80 ? 19.199 4.122 -2.950 1.00 92.31 80 ASN A O 1
ATOM 618 N N . LEU A 1 81 ? 18.587 3.506 -0.866 1.00 94.25 81 LEU A N 1
ATOM 619 C CA . LEU A 1 81 ? 17.151 3.725 -1.031 1.00 94.25 81 LEU A CA 1
ATOM 620 C C . LEU A 1 81 ? 16.841 5.159 -1.481 1.00 94.25 81 LEU A C 1
ATOM 622 O O . LEU A 1 81 ? 15.977 5.373 -2.331 1.00 94.25 81 LEU A O 1
ATOM 626 N N . TRP A 1 82 ? 17.547 6.139 -0.911 1.00 95.25 82 TRP A N 1
ATOM 627 C CA . TRP A 1 82 ? 17.348 7.547 -1.232 1.00 95.25 82 TRP A CA 1
ATOM 628 C C . TRP A 1 82 ? 17.672 7.864 -2.692 1.00 95.25 82 TRP A C 1
ATOM 630 O O . TRP A 1 82 ? 16.880 8.541 -3.346 1.00 95.25 82 TRP A O 1
ATOM 640 N N . ASP A 1 83 ? 18.804 7.379 -3.205 1.00 95.56 83 ASP A N 1
ATOM 641 C CA . ASP A 1 83 ? 19.197 7.639 -4.589 1.00 95.56 83 ASP A CA 1
ATOM 642 C C . ASP A 1 83 ? 18.186 7.026 -5.566 1.00 95.56 83 ASP A C 1
ATOM 644 O O . ASP A 1 83 ? 17.696 7.714 -6.457 1.00 95.56 83 ASP A O 1
ATOM 648 N N . GLY A 1 84 ? 17.760 5.780 -5.318 1.00 95.75 84 GLY A N 1
ATOM 649 C CA . GLY A 1 84 ? 16.713 5.122 -6.107 1.00 95.75 84 GLY A CA 1
ATOM 650 C C . GLY A 1 84 ? 15.386 5.887 -6.104 1.00 95.75 84 GLY A C 1
ATOM 651 O O . GLY A 1 84 ? 14.814 6.141 -7.166 1.00 95.75 84 GLY A O 1
ATOM 652 N N . LEU A 1 85 ? 14.918 6.304 -4.921 1.00 95.62 85 LEU A N 1
ATOM 653 C CA . LEU A 1 85 ? 13.692 7.090 -4.755 1.00 95.62 85 LEU A CA 1
ATOM 654 C C . LEU A 1 85 ? 13.775 8.428 -5.501 1.00 95.62 85 LEU A C 1
ATOM 656 O O . LEU A 1 85 ? 12.872 8.765 -6.266 1.00 95.62 85 LEU A O 1
ATOM 660 N N . ARG A 1 86 ? 14.857 9.184 -5.290 1.00 95.50 86 ARG A N 1
ATOM 661 C CA . ARG A 1 86 ? 15.074 10.487 -5.925 1.00 95.50 86 ARG A CA 1
ATOM 662 C C . ARG A 1 86 ? 15.104 10.355 -7.444 1.00 95.50 86 ARG A C 1
ATOM 664 O O . ARG A 1 86 ? 14.341 11.048 -8.110 1.00 95.50 86 ARG A O 1
ATOM 671 N N . THR A 1 87 ? 15.931 9.454 -7.976 1.00 96.00 87 THR A N 1
ATOM 672 C CA . THR A 1 87 ? 16.053 9.234 -9.423 1.00 96.00 87 THR A CA 1
ATOM 673 C C . THR A 1 87 ? 14.724 8.797 -10.031 1.00 96.00 87 THR A C 1
ATOM 675 O O . THR A 1 87 ? 14.347 9.296 -11.086 1.00 96.00 87 THR A O 1
ATOM 678 N N . GLY A 1 88 ? 13.972 7.922 -9.354 1.00 94.62 88 GLY A N 1
ATOM 679 C CA . GLY A 1 88 ? 12.642 7.512 -9.801 1.00 94.62 88 GLY A CA 1
ATOM 680 C C . GLY A 1 88 ? 11.662 8.682 -9.908 1.00 94.62 88 GLY A C 1
ATOM 681 O O . GLY A 1 88 ? 10.983 8.818 -10.921 1.00 94.62 88 GLY A O 1
ATOM 682 N N . VAL A 1 89 ? 11.611 9.556 -8.897 1.00 92.56 89 VAL A N 1
ATOM 683 C CA . VAL A 1 89 ? 10.736 10.741 -8.905 1.00 92.56 89 VAL A CA 1
ATOM 684 C C . VAL A 1 89 ? 11.168 11.766 -9.955 1.00 92.56 89 VAL A C 1
ATOM 686 O O . VAL A 1 89 ? 10.322 12.287 -10.677 1.00 92.56 89 VAL A O 1
ATOM 689 N N . GLU A 1 90 ? 12.465 12.066 -10.050 1.00 91.31 90 GLU A N 1
ATOM 690 C CA . GLU A 1 90 ? 13.012 13.059 -10.988 1.00 91.31 90 GLU A CA 1
ATOM 691 C C . GLU A 1 90 ? 12.806 12.672 -12.455 1.00 91.31 90 GLU A C 1
ATOM 693 O O . GLU A 1 90 ? 12.744 13.546 -13.322 1.00 91.31 90 GLU A O 1
ATOM 698 N N . HIS A 1 91 ? 12.676 11.373 -12.722 1.00 89.00 91 HIS A N 1
ATOM 699 C CA . HIS A 1 91 ? 12.509 10.822 -14.061 1.00 89.00 91 HIS A CA 1
ATOM 700 C C . HIS A 1 91 ? 11.042 10.672 -14.498 1.00 89.00 91 HIS A C 1
ATOM 702 O O . HIS A 1 91 ? 10.763 10.314 -15.644 1.00 89.00 91 HIS A O 1
ATOM 708 N N . LEU A 1 92 ? 10.079 10.954 -13.614 1.00 85.12 92 LEU A N 1
ATOM 709 C CA . LEU A 1 92 ? 8.663 10.990 -13.984 1.00 85.12 92 LEU A CA 1
ATOM 710 C C . LEU A 1 92 ? 8.310 12.274 -14.757 1.00 85.12 92 LEU A C 1
ATOM 712 O O . LEU A 1 92 ? 8.899 13.327 -14.500 1.00 85.12 92 LEU A O 1
ATOM 716 N N . PRO A 1 93 ? 7.295 12.233 -15.647 1.00 81.19 93 PRO A N 1
ATOM 717 C CA . PRO A 1 93 ? 6.841 13.423 -16.356 1.00 81.19 93 PRO A CA 1
ATOM 718 C C . PRO A 1 93 ? 6.391 14.530 -15.401 1.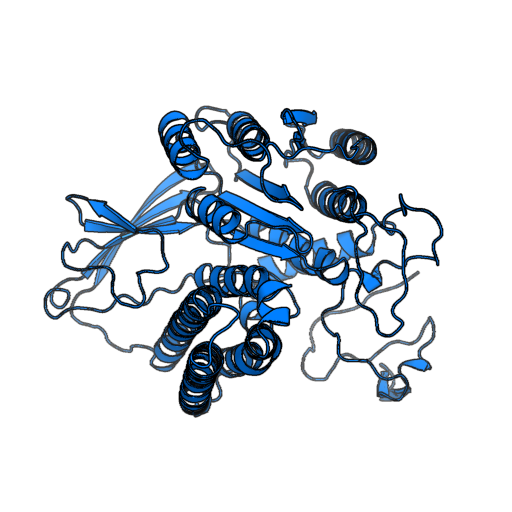00 81.19 93 PRO A C 1
ATOM 720 O O . PRO A 1 93 ? 5.494 14.340 -14.564 1.00 81.19 93 PRO A O 1
ATOM 723 N N . LYS A 1 94 ? 6.968 15.714 -15.581 1.00 74.12 94 LYS A N 1
ATOM 724 C CA . LYS A 1 94 ? 6.649 16.931 -14.836 1.00 74.12 94 LYS A CA 1
ATOM 725 C C . LYS A 1 94 ? 5.262 17.444 -15.211 1.00 74.12 94 LYS A C 1
ATOM 727 O O . LYS A 1 94 ? 4.670 17.056 -16.215 1.00 74.12 94 LYS A O 1
ATOM 732 N N . GLN A 1 95 ? 4.715 18.341 -14.391 1.00 65.50 95 GLN A N 1
ATOM 733 C CA . GLN A 1 95 ? 3.403 18.941 -14.668 1.00 65.50 95 GLN A CA 1
ATOM 734 C C . GLN A 1 95 ? 3.381 19.768 -15.957 1.00 65.50 95 GLN A C 1
ATOM 736 O O . GLN A 1 95 ? 2.333 19.851 -16.592 1.00 65.50 95 GLN A O 1
ATOM 741 N N . GLN A 1 96 ? 4.510 20.383 -16.329 1.00 64.38 96 GLN A N 1
ATOM 742 C CA . GLN A 1 96 ? 4.610 21.167 -17.562 1.00 64.38 96 GLN A CA 1
ATOM 743 C C . GLN A 1 96 ? 4.772 20.299 -18.818 1.00 64.38 96 GLN A C 1
ATOM 745 O O . GLN A 1 96 ? 4.660 20.820 -19.927 1.00 64.38 96 GLN A O 1
ATOM 750 N N . ASP A 1 97 ? 5.025 18.998 -18.662 1.00 72.94 97 ASP A N 1
ATOM 751 C CA . ASP A 1 97 ? 5.219 18.108 -19.798 1.00 72.94 97 ASP A CA 1
ATOM 752 C C . ASP A 1 97 ? 3.889 17.866 -20.524 1.00 72.94 97 ASP A C 1
ATOM 754 O O . ASP A 1 97 ? 2.805 17.856 -19.933 1.00 72.94 97 ASP A O 1
ATOM 758 N N . SER A 1 98 ? 3.963 17.611 -21.830 1.00 68.25 98 SER A N 1
ATOM 759 C CA . SER A 1 98 ? 2.790 17.293 -22.657 1.00 68.25 98 SER A CA 1
ATOM 760 C C . SER A 1 98 ? 2.106 15.979 -22.255 1.00 68.25 98 SER A C 1
ATOM 762 O O . SER A 1 98 ? 0.947 15.748 -22.605 1.00 68.25 98 SER A O 1
ATOM 764 N N . ILE A 1 99 ? 2.802 15.126 -21.497 1.00 73.12 99 ILE A N 1
ATOM 765 C CA . ILE A 1 99 ? 2.323 13.822 -21.043 1.00 73.12 99 ILE A CA 1
ATOM 766 C C . ILE A 1 99 ? 1.387 14.001 -19.840 1.00 73.12 99 ILE A C 1
ATOM 768 O O . ILE A 1 99 ? 1.801 14.126 -18.681 1.00 73.12 99 ILE A O 1
ATOM 772 N N . LYS A 1 100 ? 0.086 13.968 -20.132 1.00 76.56 100 LYS A N 1
ATOM 773 C CA . LYS A 1 100 ? -0.997 14.020 -19.145 1.00 76.56 100 LYS A CA 1
ATOM 774 C C . LYS A 1 100 ? -1.479 12.611 -18.807 1.00 76.56 100 LYS A C 1
ATOM 776 O O . LYS A 1 100 ? -2.512 12.182 -19.305 1.00 76.56 100 LYS A O 1
ATOM 781 N N . SER A 1 101 ? -0.718 11.909 -17.974 1.00 79.25 101 SER A N 1
ATOM 782 C CA . SER A 1 101 ? -1.086 10.592 -17.445 1.00 79.25 101 SER A CA 1
ATOM 783 C C . SER A 1 101 ? -1.073 10.573 -15.920 1.00 79.25 101 SER A C 1
ATOM 785 O O . SER A 1 101 ? -0.350 11.337 -15.274 1.00 79.25 101 SER A O 1
ATOM 787 N N . ILE A 1 102 ? -1.846 9.668 -15.328 1.00 87.69 102 ILE A N 1
ATOM 788 C CA . ILE A 1 102 ? -1.657 9.309 -13.923 1.00 87.69 102 ILE A CA 1
ATOM 789 C C . ILE A 1 102 ? -0.260 8.700 -13.787 1.00 87.69 102 ILE A C 1
ATOM 791 O O . ILE A 1 102 ? 0.213 7.980 -14.663 1.00 87.69 102 ILE A O 1
ATOM 795 N N . SER A 1 103 ? 0.448 9.064 -12.722 1.00 88.88 103 SER A N 1
ATOM 796 C CA . SER A 1 103 ? 1.810 8.597 -12.471 1.00 88.88 103 SER A CA 1
ATOM 797 C C . SER A 1 103 ? 1.892 8.044 -11.058 1.00 88.88 103 SER A C 1
ATOM 799 O O . SER A 1 103 ? 1.402 8.669 -10.117 1.00 88.88 103 SER A O 1
ATOM 801 N N . ALA A 1 104 ? 2.555 6.905 -10.911 1.00 92.69 104 ALA A N 1
ATOM 802 C CA . ALA A 1 104 ? 2.874 6.301 -9.629 1.00 92.69 104 ALA A CA 1
ATOM 803 C C . ALA A 1 104 ? 4.329 5.833 -9.642 1.00 92.69 104 ALA A C 1
ATOM 805 O O . ALA A 1 104 ? 4.853 5.441 -10.683 1.00 92.69 104 ALA A O 1
ATOM 806 N N . LEU A 1 105 ? 4.973 5.885 -8.480 1.00 95.75 105 LEU A N 1
ATOM 807 C CA . LEU A 1 105 ? 6.280 5.288 -8.258 1.00 95.75 105 LEU A CA 1
ATOM 808 C C . LEU A 1 105 ? 6.086 4.011 -7.448 1.00 95.75 105 LEU A C 1
ATOM 810 O O . LEU A 1 105 ? 5.550 4.066 -6.342 1.00 95.75 105 LEU A O 1
ATOM 814 N N . PHE A 1 106 ? 6.523 2.878 -7.989 1.00 97.25 106 PHE A N 1
ATOM 815 C CA . PHE A 1 106 ? 6.595 1.620 -7.252 1.00 97.25 106 PHE A CA 1
ATOM 816 C C . PHE A 1 106 ? 8.048 1.404 -6.835 1.00 97.25 106 PHE A C 1
ATOM 818 O O . PHE A 1 106 ? 8.920 1.222 -7.683 1.00 97.25 106 PHE A O 1
ATOM 825 N N . LEU A 1 107 ? 8.314 1.458 -5.533 1.00 97.19 107 LEU A N 1
ATOM 826 C CA . LEU A 1 107 ? 9.635 1.206 -4.968 1.00 97.19 107 LEU A CA 1
ATOM 827 C C . LEU A 1 107 ? 9.648 -0.192 -4.354 1.00 97.19 107 LEU A C 1
ATOM 829 O O . LEU A 1 107 ? 8.892 -0.473 -3.427 1.00 97.19 107 LEU A O 1
ATOM 833 N N . LEU A 1 108 ? 10.519 -1.057 -4.866 1.00 96.44 108 LEU A N 1
ATOM 834 C CA . LEU A 1 108 ? 10.662 -2.442 -4.428 1.00 96.44 108 LEU A CA 1
ATOM 835 C C . LEU A 1 108 ? 12.000 -2.575 -3.689 1.00 96.44 108 LEU A C 1
ATOM 837 O O . LEU A 1 108 ? 13.040 -2.243 -4.253 1.00 96.44 108 LEU A O 1
ATOM 841 N N . THR A 1 109 ? 11.988 -3.033 -2.437 1.00 94.31 109 THR A N 1
ATOM 842 C CA . THR A 1 109 ? 13.192 -3.172 -1.594 1.00 94.31 109 THR A CA 1
ATOM 843 C C . THR A 1 109 ? 13.115 -4.422 -0.724 1.00 94.31 109 THR A C 1
ATOM 845 O O . THR A 1 109 ? 12.026 -4.821 -0.330 1.00 94.31 109 THR A O 1
ATOM 848 N N . ASP A 1 110 ? 14.249 -5.036 -0.398 1.00 88.94 110 ASP A N 1
ATOM 849 C CA . ASP A 1 110 ? 14.350 -6.194 0.504 1.00 88.94 110 ASP A CA 1
ATOM 850 C C . ASP A 1 110 ? 15.100 -5.910 1.813 1.00 88.94 110 ASP A C 1
ATOM 852 O O . ASP A 1 110 ? 15.254 -6.791 2.660 1.00 88.94 110 ASP A O 1
ATOM 856 N N . GLY A 1 111 ? 15.618 -4.690 1.952 1.00 79.75 111 GLY A N 1
ATOM 857 C CA . GLY A 1 111 ? 16.630 -4.365 2.945 1.00 79.75 111 GLY A CA 1
ATOM 858 C C . GLY A 1 111 ? 16.426 -3.016 3.622 1.00 79.75 111 GLY A C 1
ATOM 859 O O . GLY A 1 111 ? 15.748 -2.120 3.106 1.00 79.75 111 GLY A O 1
ATOM 860 N N . CYS A 1 112 ? 17.097 -2.849 4.760 1.00 78.75 112 CYS A N 1
ATOM 861 C CA . CYS A 1 112 ? 17.348 -1.546 5.362 1.00 78.75 112 CYS A CA 1
ATOM 862 C C . CYS A 1 112 ? 18.325 -0.735 4.488 1.00 78.75 112 CYS A C 1
ATOM 864 O O . CYS A 1 112 ? 19.295 -1.306 3.978 1.00 78.75 112 CYS A O 1
ATOM 866 N N . PRO A 1 113 ? 18.124 0.586 4.329 1.00 81.75 113 PRO A N 1
ATOM 867 C CA . PRO A 1 113 ? 19.074 1.429 3.611 1.00 81.75 113 PRO A CA 1
ATOM 868 C C . PRO A 1 113 ? 20.463 1.378 4.254 1.00 81.75 113 PRO A C 1
ATOM 870 O O . PRO A 1 113 ? 20.593 1.550 5.465 1.00 81.75 113 PRO A O 1
ATOM 873 N N . THR A 1 114 ? 21.498 1.170 3.443 1.00 84.44 114 THR A N 1
ATOM 874 C CA . THR A 1 114 ? 22.900 1.230 3.887 1.00 84.44 114 THR A CA 1
ATOM 875 C C . THR A 1 114 ? 23.469 2.640 3.780 1.00 84.44 114 THR A C 1
ATOM 877 O O . THR A 1 114 ? 24.398 2.981 4.502 1.00 84.44 114 THR A O 1
ATOM 880 N N . GLU A 1 115 ? 22.887 3.463 2.906 1.00 88.06 115 GLU A N 1
ATOM 881 C CA . GLU A 1 115 ? 23.238 4.868 2.715 1.00 88.06 115 GLU A CA 1
ATOM 882 C C . GLU A 1 115 ? 22.099 5.757 3.214 1.00 88.06 115 GLU A C 1
ATOM 884 O O . GLU A 1 115 ? 20.928 5.522 2.907 1.00 88.06 115 GLU A O 1
ATOM 889 N N . ILE A 1 116 ? 22.440 6.794 3.979 1.00 88.94 116 ILE A N 1
ATOM 890 C CA . ILE A 1 116 ? 21.477 7.741 4.547 1.00 88.94 116 ILE A CA 1
ATOM 891 C C . ILE A 1 116 ? 21.829 9.139 4.026 1.00 88.94 116 ILE A C 1
ATOM 893 O O . ILE A 1 116 ? 22.968 9.579 4.198 1.00 88.94 116 ILE A O 1
ATOM 897 N N . PRO A 1 117 ? 20.890 9.877 3.404 1.00 91.94 117 PRO A N 1
ATOM 898 C CA . PRO A 1 117 ? 21.169 11.240 2.963 1.00 91.94 117 PRO A CA 1
ATOM 899 C C . PRO A 1 117 ? 21.465 12.154 4.167 1.00 91.94 117 PRO A C 1
ATOM 901 O O . PRO A 1 117 ? 20.956 11.894 5.257 1.00 91.94 117 PRO A O 1
ATOM 904 N N . PRO A 1 118 ? 22.196 13.275 4.000 1.00 89.12 118 PRO A N 1
ATOM 905 C CA . PRO A 1 118 ? 22.704 14.075 5.124 1.00 89.12 118 PRO A CA 1
ATOM 906 C C . PRO A 1 118 ? 21.657 14.545 6.145 1.00 89.12 118 PRO A C 1
ATOM 908 O O . PRO A 1 118 ? 21.967 14.697 7.319 1.00 89.12 118 PRO A O 1
ATOM 911 N N . ASN A 1 119 ? 20.412 14.774 5.709 1.00 90.50 119 ASN A N 1
ATOM 912 C CA . ASN A 1 119 ? 19.314 15.209 6.582 1.00 90.50 119 ASN A CA 1
ATOM 913 C C . ASN A 1 119 ? 18.374 14.058 6.992 1.00 90.50 119 ASN A C 1
ATOM 915 O O . ASN A 1 119 ? 17.304 14.306 7.536 1.00 90.50 119 ASN A O 1
ATOM 919 N N . GLY A 1 120 ? 18.709 12.809 6.670 1.00 94.50 120 GLY A N 1
ATOM 920 C CA . GLY A 1 120 ? 17.793 11.674 6.753 1.00 94.50 120 GLY A CA 1
ATOM 921 C C . GLY A 1 120 ? 16.784 11.623 5.599 1.00 94.50 120 GLY A C 1
ATOM 922 O O . GLY A 1 120 ? 16.561 12.600 4.873 1.00 94.50 120 GLY A O 1
ATOM 923 N N . HIS A 1 121 ? 16.193 10.445 5.397 1.00 95.44 121 HIS A N 1
ATOM 924 C CA . HIS A 1 121 ? 15.315 10.142 4.261 1.00 95.44 121 HIS A CA 1
ATOM 925 C C . HIS A 1 121 ? 14.071 11.040 4.211 1.00 95.44 121 HIS A C 1
ATOM 927 O O . HIS A 1 121 ? 13.770 11.611 3.166 1.00 95.44 121 HIS A O 1
ATOM 933 N N . LEU A 1 122 ? 13.377 11.206 5.343 1.00 95.62 122 LEU A N 1
ATOM 934 C CA . LEU A 1 122 ? 12.095 11.918 5.399 1.00 95.62 122 LEU A CA 1
ATOM 935 C C . LEU A 1 122 ? 12.250 13.417 5.106 1.00 95.62 122 LEU A C 1
ATOM 937 O O . LEU A 1 122 ? 11.572 13.946 4.230 1.00 95.62 122 LEU A O 1
ATOM 941 N N . ILE A 1 123 ? 13.214 14.089 5.743 1.00 96.12 123 ILE A N 1
ATOM 942 C CA . ILE A 1 123 ? 13.482 15.517 5.492 1.00 96.12 123 ILE A CA 1
ATOM 943 C C . ILE A 1 123 ? 13.948 15.737 4.047 1.00 96.12 123 ILE A C 1
ATOM 945 O O . ILE A 1 123 ? 13.588 16.728 3.408 1.00 96.12 123 ILE A O 1
ATOM 949 N N . SER A 1 124 ? 14.751 14.818 3.506 1.00 95.88 124 SER A N 1
ATOM 950 C CA . SER A 1 124 ? 15.204 14.907 2.115 1.00 95.88 124 SER A CA 1
ATOM 951 C C . SER A 1 124 ? 14.033 14.746 1.138 1.00 95.88 124 SER A C 1
ATOM 953 O O . SER A 1 124 ? 13.933 15.516 0.182 1.00 95.88 124 SER A O 1
ATOM 955 N N . LEU A 1 125 ? 13.098 13.829 1.415 1.00 95.12 125 LEU A N 1
ATOM 956 C CA . LEU A 1 125 ? 11.881 13.642 0.625 1.00 95.12 125 LEU A CA 1
ATOM 957 C C . LEU A 1 125 ? 10.940 14.852 0.708 1.00 95.12 125 LEU A C 1
ATOM 959 O O . LEU A 1 125 ? 10.410 15.271 -0.317 1.00 95.12 125 LEU A O 1
ATOM 963 N N . GLU A 1 126 ? 10.773 15.466 1.883 1.00 93.50 126 GLU A N 1
ATOM 964 C CA . GLU A 1 126 ? 10.014 16.717 2.030 1.00 93.50 126 GLU A CA 1
ATOM 965 C C . GLU A 1 126 ? 10.588 17.836 1.158 1.00 93.50 126 GLU A C 1
ATOM 967 O O . GLU A 1 126 ? 9.840 18.535 0.469 1.00 93.50 126 GLU A O 1
ATOM 972 N N . LYS A 1 127 ? 11.918 17.998 1.161 1.00 94.19 127 LYS A N 1
ATOM 973 C CA . LYS A 1 127 ? 12.610 18.979 0.312 1.00 94.19 127 LYS A CA 1
ATOM 974 C C . LYS A 1 127 ? 12.395 18.671 -1.169 1.00 94.19 127 LYS A C 1
ATOM 976 O O . LYS A 1 127 ? 12.030 19.567 -1.922 1.00 94.19 127 LYS A O 1
ATOM 981 N N . LEU A 1 128 ? 12.556 17.412 -1.580 1.00 92.31 128 LEU A N 1
ATOM 982 C CA . LEU A 1 128 ? 12.338 16.985 -2.965 1.00 92.31 128 LEU A CA 1
ATOM 983 C C . LEU A 1 128 ? 10.896 17.247 -3.418 1.00 92.31 128 LEU A C 1
ATOM 985 O O . LEU A 1 128 ? 10.675 17.797 -4.494 1.00 92.31 128 LEU A O 1
ATOM 989 N N . LYS A 1 129 ? 9.919 16.917 -2.569 1.00 90.19 129 LYS A N 1
ATOM 990 C CA . LYS A 1 129 ? 8.498 17.157 -2.824 1.00 90.19 129 LYS A CA 1
ATOM 991 C C . LYS A 1 129 ? 8.188 18.643 -2.969 1.00 90.19 129 LYS A C 1
ATOM 993 O O . LYS A 1 129 ? 7.483 19.007 -3.902 1.00 90.19 129 LYS A O 1
ATOM 998 N N . LYS A 1 130 ? 8.745 19.504 -2.112 1.00 89.56 130 LYS A N 1
ATOM 999 C CA . LYS A 1 130 ? 8.606 20.966 -2.236 1.00 89.56 130 LYS A CA 1
ATOM 1000 C C . LYS A 1 130 ? 9.247 21.499 -3.521 1.00 89.56 130 LYS A C 1
ATOM 1002 O O . LYS A 1 130 ? 8.645 22.329 -4.190 1.00 89.56 130 LYS A O 1
ATOM 1007 N N . ASN A 1 131 ? 10.428 20.998 -3.883 1.00 90.44 131 ASN A N 1
ATOM 1008 C CA . ASN A 1 131 ? 11.182 21.473 -5.045 1.00 90.44 131 ASN A CA 1
ATOM 1009 C C . ASN A 1 131 ? 10.550 21.055 -6.379 1.00 90.44 131 ASN A C 1
ATOM 1011 O O . ASN A 1 131 ? 10.481 21.855 -7.306 1.00 90.44 131 ASN A O 1
ATOM 1015 N N . LEU A 1 132 ? 10.112 19.799 -6.489 1.00 86.94 132 LEU A N 1
ATOM 1016 C CA . LEU A 1 132 ? 9.558 19.253 -7.731 1.00 86.94 132 LEU A CA 1
ATOM 1017 C C . LEU A 1 132 ? 8.038 19.401 -7.823 1.00 86.94 132 LEU A C 1
ATOM 1019 O O . LEU A 1 132 ? 7.483 19.253 -8.910 1.00 86.94 132 LEU A O 1
ATOM 1023 N N . ASN A 1 133 ? 7.365 19.650 -6.693 1.00 84.50 133 ASN A N 1
ATOM 1024 C CA . ASN A 1 133 ? 5.908 19.620 -6.569 1.00 84.50 133 ASN A CA 1
ATOM 1025 C C . ASN A 1 133 ? 5.300 18.367 -7.230 1.00 84.50 133 ASN A C 1
ATOM 1027 O O . ASN A 1 133 ? 4.303 18.435 -7.954 1.00 84.50 133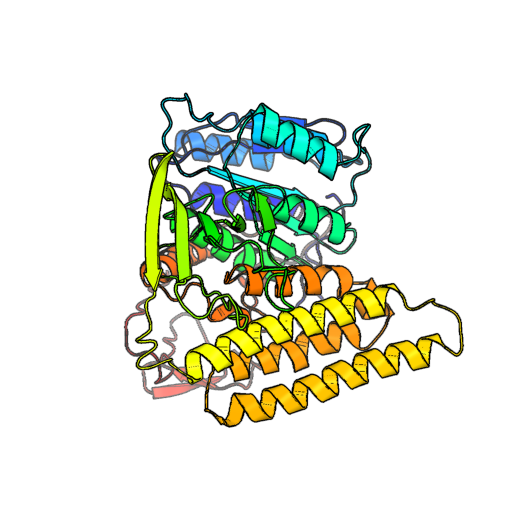 ASN A O 1
ATOM 1031 N N . PHE A 1 134 ? 5.959 17.217 -7.047 1.00 84.25 134 PHE A N 1
ATOM 1032 C CA . PHE A 1 134 ? 5.510 15.971 -7.653 1.00 84.25 134 PHE A CA 1
ATOM 1033 C C . PHE A 1 134 ? 4.266 15.461 -6.921 1.00 84.25 134 PHE A C 1
ATOM 1035 O O . PHE A 1 134 ? 4.185 15.483 -5.691 1.00 84.25 134 PHE A O 1
ATOM 1042 N N . LEU A 1 135 ? 3.298 14.976 -7.694 1.00 82.19 135 LEU A N 1
ATOM 1043 C CA . LEU A 1 135 ? 1.997 14.532 -7.183 1.00 82.19 135 LEU A CA 1
ATOM 1044 C C . LEU A 1 135 ? 1.736 13.045 -7.426 1.00 82.19 135 LEU A C 1
ATOM 1046 O O . LEU A 1 135 ? 0.647 12.556 -7.138 1.00 82.19 135 LEU A O 1
ATOM 1050 N N . CYS A 1 136 ? 2.732 12.317 -7.939 1.00 85.69 136 CYS A N 1
ATOM 1051 C CA . CYS A 1 136 ? 2.653 10.867 -8.027 1.00 85.69 136 CYS A CA 1
ATOM 1052 C C . CYS A 1 136 ? 2.621 10.247 -6.624 1.00 85.69 136 CYS A C 1
ATOM 1054 O O . CYS A 1 136 ? 3.279 10.734 -5.700 1.00 85.69 136 CYS A O 1
ATOM 1056 N N . SER A 1 137 ? 1.856 9.171 -6.468 1.00 91.19 137 SER A N 1
ATOM 1057 C CA . SER A 1 137 ? 1.888 8.355 -5.255 1.00 91.19 137 SER A CA 1
ATOM 1058 C C . SER A 1 137 ? 3.167 7.522 -5.222 1.00 91.19 137 SER A C 1
ATOM 1060 O O . SER A 1 137 ? 3.514 6.897 -6.227 1.00 91.19 137 SER A O 1
ATOM 1062 N N . VAL A 1 138 ? 3.824 7.465 -4.068 1.00 95.50 138 VAL A N 1
ATOM 1063 C CA . VAL A 1 138 ? 4.963 6.580 -3.807 1.00 95.50 138 VAL A CA 1
ATOM 1064 C C . VAL A 1 138 ? 4.459 5.347 -3.064 1.00 95.50 138 VAL A C 1
ATOM 1066 O O . VAL A 1 138 ? 4.127 5.421 -1.884 1.00 95.50 138 VAL A O 1
ATOM 1069 N N . ASN A 1 139 ? 4.390 4.220 -3.766 1.00 96.94 139 ASN A N 1
ATOM 1070 C CA . ASN A 1 139 ? 3.950 2.938 -3.227 1.00 96.94 139 ASN A CA 1
ATOM 1071 C C . ASN A 1 139 ? 5.173 2.051 -2.980 1.00 96.94 139 ASN A C 1
ATOM 1073 O O . ASN A 1 139 ? 6.018 1.894 -3.864 1.00 96.94 139 ASN A O 1
ATOM 1077 N N . ILE A 1 140 ? 5.283 1.499 -1.775 1.00 97.50 140 ILE A N 1
ATOM 1078 C CA . ILE A 1 140 ? 6.460 0.760 -1.318 1.00 97.50 140 ILE A CA 1
ATOM 1079 C C . ILE A 1 140 ? 6.121 -0.722 -1.143 1.00 97.50 140 ILE A C 1
ATOM 1081 O O . ILE A 1 140 ? 5.161 -1.063 -0.454 1.00 97.50 140 ILE A O 1
ATOM 1085 N N . PHE A 1 141 ? 6.953 -1.596 -1.703 1.00 97.31 141 PHE A N 1
ATOM 1086 C CA . PHE A 1 141 ? 6.849 -3.050 -1.603 1.00 97.31 141 PHE A CA 1
ATOM 1087 C C . PHE A 1 141 ? 8.113 -3.593 -0.931 1.00 97.31 141 PHE A C 1
ATOM 1089 O O . PHE A 1 141 ? 9.206 -3.536 -1.499 1.00 97.31 141 PHE A O 1
ATOM 1096 N N . GLY A 1 142 ? 7.967 -4.065 0.305 1.00 95.88 142 GLY A N 1
ATOM 1097 C CA . GLY A 1 142 ? 9.059 -4.603 1.111 1.00 95.88 142 GLY A CA 1
ATOM 1098 C C . GLY A 1 142 ? 9.098 -6.127 1.058 1.00 95.88 142 GLY A C 1
ATOM 1099 O O . GLY A 1 142 ? 8.158 -6.760 1.528 1.00 95.88 142 GLY A O 1
ATOM 1100 N N . PHE A 1 143 ? 10.177 -6.709 0.540 1.00 93.62 143 PHE A N 1
ATOM 1101 C CA . PHE A 1 143 ? 10.366 -8.152 0.388 1.00 93.62 143 PHE A CA 1
ATOM 1102 C C . PHE A 1 143 ? 11.179 -8.756 1.541 1.00 93.62 143 PHE A C 1
ATOM 1104 O O . PHE A 1 143 ? 12.261 -8.282 1.875 1.00 93.62 143 PHE A O 1
ATOM 1111 N N . GLY A 1 144 ? 10.694 -9.861 2.105 1.00 91.06 144 GLY A N 1
ATOM 1112 C CA . GLY A 1 144 ? 11.349 -10.585 3.194 1.00 91.06 144 GLY A CA 1
ATOM 1113 C C . GLY A 1 144 ? 11.500 -9.777 4.485 1.00 91.06 144 GLY A C 1
ATOM 1114 O O . GLY A 1 144 ? 10.904 -8.726 4.669 1.00 91.06 144 GLY A O 1
ATOM 1115 N N . TYR A 1 145 ? 12.296 -10.292 5.419 1.00 91.38 145 TYR A N 1
ATOM 1116 C CA . TYR A 1 145 ? 12.212 -9.908 6.837 1.00 91.38 145 TYR A CA 1
ATOM 1117 C C . TYR A 1 145 ? 13.294 -8.919 7.310 1.00 91.38 145 TYR A C 1
ATOM 1119 O O . TYR A 1 145 ? 13.446 -8.689 8.505 1.00 91.38 145 TYR A O 1
ATOM 1127 N N . LYS A 1 146 ? 14.101 -8.356 6.402 1.00 90.69 146 LYS A N 1
ATOM 1128 C CA . LYS A 1 146 ? 15.211 -7.440 6.740 1.00 90.69 146 LYS A CA 1
ATOM 1129 C C . LYS A 1 146 ? 14.864 -5.986 6.416 1.00 90.69 146 LYS A C 1
ATOM 1131 O O . LYS A 1 146 ? 15.642 -5.285 5.780 1.00 90.69 146 LYS A O 1
ATOM 1136 N N . LEU A 1 147 ? 13.687 -5.531 6.840 1.00 92.94 147 LEU A N 1
ATOM 1137 C CA . LEU A 1 147 ? 13.136 -4.232 6.447 1.00 92.94 147 LEU A CA 1
ATOM 1138 C C . LEU A 1 147 ? 13.108 -3.231 7.604 1.00 92.94 147 LEU A C 1
ATOM 1140 O O . LEU A 1 147 ? 12.707 -3.563 8.718 1.00 92.94 147 LEU A O 1
ATOM 1144 N N . ASP A 1 148 ? 13.380 -1.962 7.304 1.00 94.56 148 ASP A N 1
ATOM 1145 C CA . ASP A 1 148 ? 12.955 -0.853 8.162 1.00 94.56 148 ASP A CA 1
ATOM 1146 C C . ASP A 1 148 ? 11.522 -0.444 7.789 1.00 94.56 148 ASP A C 1
ATOM 1148 O O . ASP A 1 148 ? 11.281 0.557 7.115 1.00 94.56 148 ASP A O 1
ATOM 1152 N N . SER A 1 149 ? 10.541 -1.261 8.182 1.00 95.44 149 SER A N 1
ATOM 1153 C CA . SER A 1 149 ? 9.136 -1.047 7.803 1.00 95.44 149 SER A CA 1
ATOM 1154 C C . SER A 1 149 ? 8.569 0.285 8.266 1.00 95.44 149 SER A C 1
ATOM 1156 O O . SER A 1 149 ? 7.685 0.818 7.602 1.00 95.44 149 SER A O 1
ATOM 1158 N N . LYS A 1 150 ? 9.073 0.838 9.378 1.00 94.00 150 LYS A N 1
ATOM 1159 C CA . LYS A 1 150 ? 8.632 2.153 9.847 1.00 94.00 150 LYS A CA 1
ATOM 1160 C C . LYS A 1 150 ? 9.083 3.235 8.873 1.00 94.00 150 LYS A C 1
ATOM 1162 O O . LYS A 1 150 ? 8.261 4.045 8.458 1.00 94.00 150 LYS A O 1
ATOM 1167 N N . LEU A 1 151 ? 10.355 3.214 8.474 1.00 96.06 151 LEU A N 1
ATOM 1168 C CA . LEU A 1 151 ? 10.876 4.142 7.478 1.00 96.06 151 LEU A CA 1
ATOM 1169 C C . LEU A 1 151 ? 10.157 3.995 6.130 1.00 96.06 151 LEU A C 1
ATOM 1171 O O . LEU A 1 151 ? 9.797 4.997 5.515 1.00 96.06 151 LEU A O 1
ATOM 1175 N N . LEU A 1 152 ? 9.942 2.760 5.672 1.00 97.50 152 LEU A N 1
ATOM 1176 C CA . LEU A 1 152 ? 9.261 2.484 4.405 1.00 97.50 152 LEU A CA 1
ATOM 1177 C C . LEU A 1 152 ? 7.815 2.997 4.407 1.00 97.50 152 LEU A C 1
ATOM 1179 O O . LEU A 1 152 ? 7.394 3.646 3.449 1.00 97.50 152 LEU A O 1
ATOM 1183 N N . GLU A 1 153 ? 7.073 2.769 5.492 1.00 96.06 153 GLU A N 1
ATOM 1184 C CA . GLU A 1 153 ? 5.731 3.325 5.661 1.00 96.06 153 GLU A CA 1
ATOM 1185 C C . GLU A 1 153 ? 5.751 4.862 5.670 1.00 96.06 153 GLU A C 1
ATOM 1187 O O . GLU A 1 153 ? 4.954 5.490 4.971 1.00 96.06 153 GLU A O 1
ATOM 1192 N N . ASP A 1 154 ? 6.674 5.482 6.410 1.00 95.88 154 ASP A N 1
ATOM 1193 C CA . ASP A 1 154 ? 6.769 6.943 6.497 1.00 95.88 154 ASP A CA 1
ATOM 1194 C C . ASP A 1 154 ? 7.084 7.586 5.139 1.00 95.88 154 ASP A C 1
ATOM 1196 O O . ASP A 1 154 ? 6.513 8.625 4.795 1.00 95.88 154 ASP A O 1
ATOM 1200 N N . ILE A 1 155 ? 7.945 6.953 4.334 1.00 96.62 155 ILE A N 1
ATOM 1201 C CA . ILE A 1 155 ? 8.223 7.372 2.954 1.00 96.62 155 ILE A CA 1
ATOM 1202 C C . ILE A 1 155 ? 6.949 7.302 2.106 1.00 96.62 155 ILE A C 1
ATOM 1204 O O . ILE A 1 155 ? 6.659 8.258 1.385 1.00 96.62 155 ILE A O 1
ATOM 1208 N N . ALA A 1 156 ? 6.171 6.219 2.201 1.00 95.88 156 ALA A N 1
ATOM 1209 C CA . ALA A 1 156 ? 4.915 6.072 1.463 1.00 95.88 156 ALA A CA 1
ATOM 1210 C C . ALA A 1 156 ? 3.891 7.153 1.853 1.00 95.88 156 ALA A C 1
ATOM 1212 O O . ALA A 1 156 ? 3.284 7.798 0.995 1.00 95.88 156 ALA A O 1
ATOM 1213 N N . VAL A 1 157 ? 3.727 7.400 3.158 1.00 94.50 157 VAL A N 1
ATOM 1214 C CA . VAL A 1 157 ? 2.824 8.434 3.687 1.00 94.50 157 VAL A CA 1
ATOM 1215 C C . VAL A 1 157 ? 3.236 9.819 3.182 1.00 94.50 157 VAL A C 1
ATOM 1217 O O . VAL A 1 157 ? 2.402 10.565 2.661 1.00 94.50 157 VAL A O 1
ATOM 1220 N N . LEU A 1 158 ? 4.522 10.159 3.283 1.00 93.94 158 LEU A N 1
ATOM 1221 C CA . LEU A 1 158 ? 5.045 11.458 2.864 1.00 93.94 158 LEU A CA 1
ATOM 1222 C C . LEU A 1 158 ? 5.018 11.644 1.334 1.00 93.94 158 LEU A C 1
ATOM 1224 O O . LEU A 1 158 ? 4.721 12.741 0.835 1.00 93.94 158 LEU A O 1
ATOM 1228 N N . GLY A 1 159 ? 5.250 10.560 0.593 1.00 92.88 159 GLY A N 1
ATOM 1229 C CA . GLY A 1 159 ? 5.166 10.447 -0.862 1.00 92.88 159 GLY A CA 1
ATOM 1230 C C . GLY A 1 159 ? 3.730 10.413 -1.390 1.00 92.88 159 GLY A C 1
ATOM 1231 O O . GLY A 1 159 ? 3.359 9.539 -2.166 1.00 92.88 159 GLY A O 1
ATOM 1232 N N . ASN A 1 160 ? 2.930 11.399 -0.977 1.00 90.44 160 ASN A N 1
ATOM 1233 C CA . ASN A 1 160 ? 1.541 11.621 -1.394 1.00 90.44 160 ASN A CA 1
ATOM 1234 C C . ASN A 1 160 ? 0.563 10.524 -0.957 1.00 90.44 160 ASN A C 1
ATOM 1236 O O . ASN A 1 160 ? -0.294 10.105 -1.732 1.00 90.44 160 ASN A O 1
ATOM 1240 N N . SER A 1 161 ? 0.649 10.113 0.312 1.00 92.44 161 SER A N 1
ATOM 1241 C CA . SER A 1 161 ? -0.266 9.139 0.909 1.00 92.44 161 SER A CA 1
ATOM 1242 C C . SER A 1 161 ? -0.322 7.812 0.132 1.00 92.44 161 SER A C 1
ATOM 1244 O O . SER A 1 161 ? -1.389 7.214 0.017 1.00 92.44 161 SER A O 1
ATOM 1246 N N . GLY A 1 162 ? 0.821 7.322 -0.354 1.00 94.56 162 GLY A N 1
ATOM 1247 C CA . GLY A 1 162 ? 0.927 6.025 -1.021 1.00 94.56 162 GLY A CA 1
ATOM 1248 C C . GLY A 1 162 ? 0.831 4.828 -0.068 1.00 94.56 162 GLY A C 1
ATOM 1249 O O . GLY A 1 162 ? 0.692 4.984 1.157 1.00 94.56 162 GLY A O 1
ATOM 1250 N N . SER A 1 163 ? 0.856 3.624 -0.642 1.00 95.38 163 SER A N 1
ATOM 1251 C CA . SER A 1 163 ? 0.713 2.354 0.075 1.00 95.38 163 SER A CA 1
ATOM 1252 C C . SER A 1 163 ? 2.052 1.773 0.545 1.00 95.38 163 SER A C 1
ATOM 1254 O O . SER A 1 163 ? 3.115 2.072 0.000 1.00 95.38 163 SER A O 1
ATOM 1256 N N . TYR A 1 164 ? 1.984 0.916 1.565 1.00 97.00 164 TYR A N 1
ATOM 1257 C CA . TYR A 1 164 ? 3.084 0.058 1.999 1.00 97.00 164 TYR A CA 1
ATOM 1258 C C . TYR A 1 164 ? 2.590 -1.393 2.049 1.00 97.00 164 TYR A C 1
ATOM 1260 O O . TYR A 1 164 ? 1.649 -1.710 2.783 1.00 97.00 164 TYR A O 1
ATOM 1268 N N . ALA A 1 165 ? 3.216 -2.264 1.261 1.00 96.75 165 ALA A N 1
ATOM 1269 C CA . ALA A 1 165 ? 2.926 -3.689 1.186 1.00 96.75 165 ALA A CA 1
ATOM 1270 C C . ALA A 1 165 ? 4.124 -4.503 1.694 1.00 96.75 165 ALA A C 1
ATOM 1272 O O . ALA A 1 165 ? 5.248 -4.327 1.219 1.00 96.75 165 ALA A O 1
ATOM 1273 N N . PHE A 1 166 ? 3.883 -5.391 2.657 1.00 95.44 166 PHE A N 1
ATOM 1274 C CA . PHE A 1 166 ? 4.871 -6.357 3.130 1.00 95.44 166 PHE A CA 1
ATOM 1275 C C . PHE A 1 166 ? 4.701 -7.689 2.390 1.00 95.44 166 PHE A C 1
ATOM 1277 O O . PHE A 1 166 ? 3.609 -8.249 2.375 1.00 95.44 166 PHE A O 1
ATOM 1284 N N . ILE A 1 167 ? 5.783 -8.190 1.793 1.00 93.50 167 ILE A N 1
ATOM 1285 C CA . ILE A 1 167 ? 5.824 -9.419 0.995 1.00 93.50 167 ILE A CA 1
ATOM 1286 C C . ILE A 1 167 ? 6.752 -10.411 1.708 1.00 93.50 167 ILE A C 1
ATOM 1288 O O . ILE A 1 167 ? 7.968 -10.365 1.500 1.00 93.50 167 ILE A O 1
ATOM 1292 N N . PRO A 1 168 ? 6.227 -11.277 2.593 1.00 89.25 168 PRO A N 1
ATOM 1293 C CA . PRO A 1 168 ? 7.066 -12.174 3.388 1.00 89.25 168 PRO A CA 1
ATOM 1294 C C . PRO A 1 168 ? 7.772 -13.227 2.531 1.00 89.25 168 PRO A C 1
ATOM 1296 O O . PRO A 1 168 ? 8.905 -13.607 2.828 1.00 89.25 168 PRO A O 1
ATOM 1299 N N . ASP A 1 169 ? 7.094 -13.701 1.487 1.00 84.62 169 ASP A N 1
ATOM 1300 C CA . ASP A 1 169 ? 7.501 -14.842 0.682 1.00 84.62 169 ASP A CA 1
ATOM 1301 C C . ASP A 1 169 ? 6.790 -14.823 -0.689 1.00 84.62 169 ASP A C 1
ATOM 1303 O O . ASP A 1 169 ? 5.943 -13.961 -0.954 1.00 84.62 169 ASP A O 1
ATOM 1307 N N . GLY A 1 170 ? 7.172 -15.735 -1.587 1.00 83.38 170 GLY A N 1
ATOM 1308 C CA . GLY A 1 170 ? 6.674 -15.757 -2.966 1.00 83.38 170 GLY A CA 1
ATOM 1309 C C . GLY A 1 170 ? 5.157 -15.911 -3.102 1.00 83.38 170 GLY A C 1
ATOM 1310 O O . GLY A 1 170 ? 4.607 -15.429 -4.090 1.00 83.38 170 GLY A O 1
ATOM 1311 N N . SER A 1 171 ? 4.463 -16.491 -2.116 1.00 81.12 171 SER A N 1
ATOM 1312 C CA . SER A 1 171 ? 3.020 -16.761 -2.202 1.00 81.12 171 SER A CA 1
ATOM 1313 C C . SER A 1 171 ? 2.148 -15.500 -2.214 1.00 81.12 171 SER A C 1
ATOM 1315 O O . SER A 1 171 ? 0.962 -15.568 -2.525 1.00 81.12 171 SER A O 1
ATOM 1317 N N . PHE A 1 172 ? 2.729 -14.350 -1.864 1.00 83.06 172 PHE A N 1
ATOM 1318 C CA . PHE A 1 172 ? 2.057 -13.052 -1.838 1.00 83.06 172 PHE A CA 1
ATOM 1319 C C . PHE A 1 172 ? 2.291 -12.220 -3.101 1.00 83.06 172 PHE A C 1
ATOM 1321 O O . PHE A 1 172 ? 1.667 -11.175 -3.268 1.00 83.06 172 PHE A O 1
ATOM 1328 N N . VAL A 1 173 ? 3.210 -12.636 -3.977 1.00 83.62 173 VAL A N 1
ATOM 1329 C CA . VAL A 1 173 ? 3.639 -11.808 -5.111 1.00 83.62 173 VAL A CA 1
ATOM 1330 C C . VAL A 1 173 ? 2.482 -11.548 -6.067 1.00 83.62 173 VAL A C 1
ATOM 1332 O O . VAL A 1 173 ? 2.228 -10.389 -6.393 1.00 83.62 173 VAL A O 1
ATOM 1335 N N . GLY A 1 174 ? 1.756 -12.592 -6.473 1.00 83.44 174 GLY A N 1
ATOM 1336 C CA . GLY A 1 174 ? 0.625 -12.425 -7.381 1.00 83.44 174 GLY A CA 1
ATOM 1337 C C . GLY A 1 174 ? -0.449 -11.540 -6.764 1.00 83.44 174 GLY A C 1
ATOM 1338 O O . GLY A 1 174 ? -0.801 -10.507 -7.326 1.00 83.44 174 GLY A O 1
ATOM 1339 N N . THR A 1 175 ? -0.869 -11.864 -5.540 1.00 84.25 175 THR A N 1
ATOM 1340 C CA . THR A 1 175 ? -1.960 -11.158 -4.856 1.00 84.25 175 THR A CA 1
ATOM 1341 C C . THR A 1 175 ? -1.668 -9.666 -4.678 1.00 84.25 175 THR A C 1
ATOM 1343 O O . THR A 1 175 ? -2.509 -8.821 -4.985 1.00 84.25 175 THR A O 1
ATOM 1346 N N . ILE A 1 176 ? -0.455 -9.305 -4.259 1.00 91.44 176 ILE A N 1
ATOM 1347 C CA . ILE A 1 176 ? -0.087 -7.911 -4.003 1.00 91.44 176 ILE A CA 1
ATOM 1348 C C . ILE A 1 176 ? 0.028 -7.112 -5.307 1.00 91.44 176 ILE A C 1
ATOM 1350 O O . ILE A 1 176 ? -0.498 -5.998 -5.392 1.00 91.44 176 ILE A O 1
ATOM 1354 N N . PHE A 1 177 ? 0.700 -7.648 -6.331 1.00 91.06 177 PHE A N 1
ATOM 1355 C CA . PHE A 1 177 ? 0.940 -6.897 -7.568 1.00 91.06 177 PHE A CA 1
ATOM 1356 C C . PHE A 1 177 ? -0.295 -6.817 -8.465 1.00 91.06 177 PHE A C 1
ATOM 1358 O O . PHE A 1 177 ? -0.540 -5.748 -9.027 1.00 91.06 177 PHE A O 1
ATOM 1365 N N . VAL A 1 178 ? -1.112 -7.872 -8.531 1.00 91.62 178 VAL A N 1
ATOM 1366 C CA . VAL A 1 178 ? -2.408 -7.853 -9.230 1.00 91.62 178 VAL A CA 1
ATOM 1367 C C . VAL A 1 178 ? -3.290 -6.734 -8.669 1.00 91.62 178 VAL A C 1
ATOM 1369 O O . VAL A 1 178 ? -3.750 -5.871 -9.421 1.00 91.62 178 VAL A O 1
ATOM 1372 N N . ASN A 1 179 ? -3.446 -6.649 -7.342 1.00 92.50 179 ASN A N 1
ATOM 1373 C CA . ASN A 1 179 ? -4.236 -5.582 -6.720 1.00 92.50 179 ASN A CA 1
ATOM 1374 C C . ASN A 1 179 ? -3.604 -4.188 -6.886 1.00 92.50 179 ASN A C 1
ATOM 1376 O O . ASN A 1 179 ? -4.315 -3.205 -7.118 1.00 92.50 179 ASN A O 1
ATOM 1380 N N . ALA A 1 180 ? -2.275 -4.071 -6.789 1.00 94.25 180 ALA A N 1
ATOM 1381 C CA . ALA A 1 180 ? -1.585 -2.789 -6.924 1.00 94.25 180 ALA A CA 1
ATOM 1382 C C . ALA A 1 180 ? -1.718 -2.192 -8.334 1.00 94.25 180 ALA A C 1
ATOM 1384 O O . ALA A 1 180 ? -1.988 -0.995 -8.472 1.00 94.25 180 ALA A O 1
ATOM 1385 N N . ILE A 1 181 ? -1.559 -3.013 -9.376 1.00 93.56 181 ILE A N 1
ATOM 1386 C CA . ILE A 1 181 ? -1.724 -2.586 -10.771 1.00 93.56 181 ILE A CA 1
ATOM 1387 C C . ILE A 1 181 ? -3.192 -2.252 -11.043 1.00 93.56 181 ILE A C 1
ATOM 1389 O O . ILE A 1 181 ? -3.479 -1.188 -11.583 1.00 93.56 181 ILE A O 1
ATOM 1393 N N . SER A 1 182 ? -4.125 -3.087 -10.582 1.00 93.38 182 SER A N 1
ATOM 1394 C CA . SER A 1 182 ? -5.567 -2.836 -10.731 1.00 93.38 182 SER A CA 1
ATOM 1395 C C . SER A 1 182 ? -5.986 -1.521 -10.076 1.00 93.38 182 SER A C 1
ATOM 1397 O O . SER A 1 182 ? -6.721 -0.728 -10.664 1.00 93.38 182 SER A O 1
ATOM 1399 N N . THR A 1 183 ? -5.444 -1.215 -8.893 1.00 93.12 183 THR A N 1
ATOM 1400 C CA . THR A 1 183 ? -5.641 0.084 -8.229 1.00 93.12 183 THR A CA 1
ATOM 1401 C C . THR A 1 183 ? -5.114 1.233 -9.090 1.00 93.12 183 THR A C 1
ATOM 1403 O O . THR A 1 183 ? -5.785 2.254 -9.248 1.00 93.12 183 THR A O 1
ATOM 1406 N N . LEU A 1 184 ? -3.917 1.088 -9.665 1.00 92.94 184 LEU A N 1
ATOM 1407 C CA . LEU A 1 184 ? -3.312 2.119 -10.504 1.00 92.94 184 LEU A CA 1
ATOM 1408 C C . LEU A 1 184 ? -4.141 2.381 -11.770 1.00 92.94 184 LEU A C 1
ATOM 1410 O O . LEU A 1 184 ? -4.477 3.533 -12.041 1.00 92.94 184 LEU A O 1
ATOM 1414 N N . LEU A 1 185 ? -4.511 1.326 -12.499 1.00 92.12 185 LEU A N 1
ATOM 1415 C CA . LEU A 1 185 ? -5.262 1.411 -13.757 1.00 92.12 185 LEU A CA 1
ATOM 1416 C C . LEU A 1 185 ? -6.687 1.945 -13.562 1.00 92.12 185 LEU A C 1
ATOM 1418 O O . LEU A 1 185 ? -7.242 2.585 -14.452 1.00 92.12 185 LEU A O 1
ATOM 1422 N N . THR A 1 186 ? -7.267 1.749 -12.377 1.00 92.75 186 THR A N 1
ATOM 1423 C CA . THR A 1 186 ? -8.597 2.274 -12.029 1.00 92.75 186 THR A CA 1
ATOM 1424 C C . THR A 1 186 ? -8.571 3.612 -11.298 1.00 92.75 186 THR A C 1
ATOM 1426 O O . THR A 1 186 ? -9.630 4.135 -10.940 1.00 92.75 186 THR A O 1
ATOM 1429 N N . THR A 1 187 ? -7.395 4.205 -11.074 1.00 92.62 187 THR A N 1
ATOM 1430 C CA . THR A 1 187 ? -7.287 5.507 -10.407 1.00 92.62 187 THR A CA 1
ATOM 1431 C C . THR A 1 187 ? -7.957 6.596 -11.250 1.00 92.62 187 THR A C 1
ATOM 1433 O O . THR A 1 187 ? -7.696 6.734 -12.441 1.00 92.62 187 THR A O 1
ATOM 1436 N N . THR A 1 188 ? -8.815 7.407 -10.626 1.00 89.75 188 THR A N 1
ATOM 1437 C CA . THR A 1 188 ? -9.518 8.521 -11.291 1.00 89.75 188 THR A CA 1
ATOM 1438 C C . THR A 1 188 ? -9.013 9.888 -10.834 1.00 89.75 188 THR A C 1
ATOM 1440 O O . THR A 1 188 ? -8.900 10.834 -11.625 1.00 89.75 188 THR A O 1
ATOM 1443 N N . ALA A 1 189 ? -8.649 9.979 -9.555 1.00 90.88 189 ALA A N 1
ATOM 1444 C CA . ALA A 1 189 ? -8.189 11.198 -8.920 1.00 90.88 189 ALA A CA 1
ATOM 1445 C C . ALA A 1 189 ? -6.959 10.919 -8.057 1.00 90.88 189 ALA A C 1
ATOM 1447 O O . ALA A 1 189 ? -6.926 9.946 -7.303 1.00 90.88 189 ALA A O 1
ATOM 1448 N N . THR A 1 190 ? -5.962 11.793 -8.147 1.00 91.19 190 THR A N 1
ATOM 1449 C CA . THR A 1 190 ? -4.734 11.743 -7.347 1.00 91.19 190 THR A CA 1
ATOM 1450 C C . THR A 1 190 ? -4.594 12.994 -6.487 1.00 91.19 190 THR A C 1
ATOM 1452 O O . THR A 1 190 ? -5.219 14.025 -6.756 1.00 91.19 190 THR A O 1
ATOM 1455 N N . ASN A 1 191 ? -3.762 12.901 -5.444 1.00 88.88 191 ASN A N 1
ATOM 1456 C CA . ASN A 1 191 ? -3.538 13.969 -4.463 1.00 88.88 191 ASN A CA 1
ATOM 1457 C C . ASN A 1 191 ? -4.858 14.582 -3.964 1.00 88.88 191 ASN A C 1
ATOM 1459 O O . ASN A 1 191 ? -5.054 15.798 -3.988 1.00 88.88 191 ASN A O 1
ATOM 1463 N N . VAL A 1 192 ? -5.783 13.711 -3.573 1.00 93.06 192 VAL A N 1
ATOM 1464 C CA . VAL A 1 192 ? -7.071 14.091 -3.015 1.00 93.06 192 VAL A CA 1
ATOM 1465 C C . VAL A 1 192 ? -6.845 14.630 -1.607 1.00 93.06 192 VAL A C 1
ATOM 1467 O O . VAL A 1 192 ? -6.315 13.934 -0.740 1.00 93.06 192 VAL A O 1
ATOM 1470 N N . GLN A 1 193 ? -7.243 15.874 -1.375 1.00 93.56 193 GLN A N 1
ATOM 1471 C CA . GLN A 1 193 ? -7.120 16.552 -0.094 1.00 93.56 193 GLN A CA 1
ATOM 1472 C C . GLN A 1 193 ? -8.472 17.118 0.317 1.00 93.56 193 GLN A C 1
ATOM 1474 O O . GLN A 1 193 ? -9.108 17.827 -0.462 1.00 93.56 193 GLN A O 1
ATOM 1479 N N . LEU A 1 194 ? -8.885 16.819 1.543 1.00 92.94 194 LEU A N 1
ATOM 1480 C CA . LEU A 1 194 ? -10.065 17.405 2.162 1.00 92.94 194 LEU A CA 1
ATOM 1481 C C . LEU A 1 194 ? -9.624 18.516 3.112 1.00 92.94 194 LEU A C 1
ATOM 1483 O O . LEU A 1 194 ? -8.927 18.244 4.087 1.00 92.94 194 LEU A O 1
ATOM 1487 N N . LEU A 1 195 ? -10.035 19.746 2.839 1.00 92.31 195 LEU A N 1
ATOM 1488 C CA . LEU A 1 195 ? -9.963 20.858 3.776 1.00 92.31 195 LEU A CA 1
ATOM 1489 C C . LEU A 1 195 ? -11.242 20.879 4.609 1.00 92.31 195 LEU A C 1
ATOM 1491 O O . LEU A 1 195 ? -12.339 20.973 4.063 1.00 92.31 195 LEU A O 1
ATOM 1495 N N . ILE A 1 196 ? -11.085 20.819 5.925 1.00 88.56 196 ILE A N 1
ATOM 1496 C CA . ILE A 1 196 ? -12.131 21.115 6.899 1.00 88.56 196 ILE A CA 1
ATOM 1497 C C . ILE A 1 196 ? -11.952 22.580 7.295 1.00 88.56 196 ILE A C 1
ATOM 1499 O O . ILE A 1 196 ? -10.928 22.918 7.896 1.00 88.56 196 ILE A O 1
ATOM 1503 N N . HIS A 1 197 ? -12.925 23.437 6.973 1.00 87.00 197 HIS A N 1
ATOM 1504 C CA . HIS A 1 197 ? -12.912 24.877 7.291 1.00 87.00 197 HIS A CA 1
ATOM 1505 C C . HIS A 1 197 ? -13.240 25.129 8.768 1.00 87.00 197 HIS A C 1
ATOM 1507 O O . HIS A 1 197 ? -14.148 25.886 9.111 1.00 87.00 197 HIS A O 1
ATOM 1513 N N . ASP A 1 198 ? -12.515 24.447 9.647 1.00 77.00 198 ASP A N 1
ATOM 1514 C CA . ASP A 1 198 ? -12.617 24.578 11.089 1.00 77.00 198 ASP A CA 1
ATOM 1515 C C . ASP A 1 198 ? -11.225 24.425 11.721 1.00 77.00 198 ASP A C 1
ATOM 1517 O O . ASP A 1 198 ? -10.493 23.455 11.489 1.00 77.00 198 ASP A O 1
ATOM 1521 N N . GLN A 1 199 ? -10.854 25.411 12.533 1.00 70.81 199 GLN A N 1
ATOM 1522 C CA . GLN A 1 199 ? -9.574 25.468 13.239 1.00 70.81 199 GLN A CA 1
ATOM 1523 C C . GLN A 1 199 ? -9.520 24.514 14.448 1.00 70.81 199 GLN A C 1
ATOM 1525 O O . GLN A 1 199 ? -8.445 24.014 14.817 1.00 70.81 199 GLN A O 1
ATOM 1530 N N . ASP A 1 200 ? -10.687 24.216 15.022 1.00 68.00 200 ASP A N 1
ATOM 1531 C CA . ASP A 1 200 ? -10.927 23.339 16.165 1.00 68.00 200 ASP A CA 1
ATOM 1532 C C . ASP A 1 200 ? -11.235 21.889 15.760 1.00 68.00 200 ASP A C 1
ATOM 1534 O O . ASP A 1 200 ? -11.373 21.035 16.641 1.00 68.00 200 ASP A O 1
ATOM 1538 N N . ALA A 1 201 ? -11.229 21.563 14.460 1.00 65.19 201 ALA A N 1
ATOM 1539 C CA . ALA A 1 201 ? -11.077 20.194 13.955 1.00 65.19 201 ALA A CA 1
ATOM 1540 C C . ALA A 1 201 ? -9.661 19.670 14.272 1.00 65.19 201 ALA A C 1
ATOM 1542 O O . ALA A 1 201 ? -8.858 19.340 13.400 1.00 65.19 201 ALA A O 1
ATOM 1543 N N . GLN A 1 202 ? -9.290 19.672 15.553 1.00 58.44 202 GLN A N 1
ATOM 1544 C CA . GLN A 1 202 ? -8.042 19.098 16.019 1.00 58.44 202 GLN A CA 1
ATOM 1545 C C . GLN A 1 202 ? -8.037 17.609 15.726 1.00 58.44 202 GLN A C 1
ATOM 1547 O O . GLN A 1 202 ? -9.090 17.003 15.573 1.00 58.44 202 GLN A O 1
ATOM 1552 N N . ASN A 1 203 ? -6.832 17.053 15.652 1.00 59.16 203 ASN A N 1
ATOM 1553 C CA . ASN A 1 203 ? -6.525 15.667 15.347 1.00 59.16 203 ASN A CA 1
ATOM 1554 C C . ASN A 1 203 ? -7.251 14.709 16.309 1.00 59.16 203 ASN A C 1
ATOM 1556 O O . ASN A 1 203 ? -6.681 14.242 17.292 1.00 59.16 203 ASN A O 1
ATOM 1560 N N . THR A 1 204 ? -8.542 14.488 16.068 1.00 61.38 204 THR A N 1
ATOM 1561 C CA . THR A 1 204 ? -9.375 13.594 16.861 1.00 61.38 204 THR A CA 1
ATOM 1562 C C . THR A 1 204 ? -8.783 12.193 16.793 1.00 61.38 204 THR A C 1
ATOM 1564 O O . THR A 1 204 ? -7.996 11.894 15.888 1.00 61.38 204 THR A O 1
ATOM 1567 N N . ASP A 1 205 ? -9.161 11.316 17.726 1.00 64.88 205 ASP A N 1
ATOM 1568 C CA . ASP A 1 205 ? -8.589 9.964 17.816 1.00 64.88 205 ASP A CA 1
ATOM 1569 C C . ASP A 1 205 ? -8.572 9.209 16.475 1.00 64.88 205 ASP A C 1
ATOM 1571 O O . ASP A 1 205 ? -7.682 8.396 16.236 1.00 64.88 205 ASP A O 1
ATOM 1575 N N . TYR A 1 206 ? -9.506 9.518 15.572 1.00 72.31 206 TYR A N 1
ATOM 1576 C CA . TYR A 1 206 ? -9.616 8.895 14.256 1.00 72.31 206 TYR A CA 1
ATOM 1577 C C . TYR A 1 206 ? -8.818 9.592 13.142 1.00 72.31 206 TYR A C 1
ATOM 1579 O O . TYR A 1 206 ? -8.364 8.919 12.215 1.00 72.31 206 TYR A O 1
ATOM 1587 N N . MET A 1 207 ? -8.611 10.913 13.216 1.00 74.38 207 MET A N 1
ATOM 1588 C CA . MET A 1 207 ? -7.896 11.673 12.178 1.00 74.38 207 MET A CA 1
ATOM 1589 C C . MET A 1 207 ? -6.372 11.537 12.275 1.00 74.38 207 MET A C 1
ATOM 1591 O O . MET A 1 207 ? -5.684 11.689 11.267 1.00 74.38 207 MET A O 1
ATOM 1595 N N . ARG A 1 208 ? -5.847 11.155 13.449 1.00 80.19 208 ARG A N 1
ATOM 1596 C CA . ARG A 1 208 ? -4.399 11.097 13.735 1.00 80.19 208 ARG A CA 1
ATOM 1597 C C . ARG A 1 208 ? -3.582 10.163 12.855 1.00 80.19 208 ARG A C 1
ATOM 1599 O O . ARG A 1 208 ? -2.359 10.258 12.828 1.00 80.19 208 ARG A O 1
ATOM 1606 N N . TRP A 1 209 ? -4.254 9.251 12.169 1.00 82.44 209 TRP A N 1
ATOM 1607 C CA . TRP A 1 209 ? -3.635 8.267 11.291 1.00 82.44 209 TRP A CA 1
ATOM 1608 C C . TRP A 1 209 ? -3.547 8.713 9.832 1.00 82.44 209 TRP A C 1
ATOM 1610 O O . TRP A 1 209 ? -2.922 8.033 9.017 1.00 82.44 209 TRP A O 1
ATOM 1620 N N . TYR A 1 210 ? -4.159 9.845 9.495 1.00 85.00 210 TYR A N 1
ATOM 1621 C CA . TYR A 1 210 ? -4.026 10.467 8.189 1.00 85.00 210 TYR A CA 1
ATOM 1622 C C . TYR A 1 210 ? -2.920 11.523 8.218 1.00 85.00 210 TYR A C 1
ATOM 1624 O O . TYR A 1 210 ? -2.592 12.092 9.257 1.00 85.00 210 TYR A O 1
ATOM 1632 N N . SER A 1 211 ? -2.340 11.806 7.051 1.00 86.19 211 SER A N 1
ATOM 1633 C CA . SER A 1 211 ? -1.418 12.932 6.921 1.00 86.19 211 SER A CA 1
ATOM 1634 C C . SER A 1 211 ? -2.229 14.225 6.938 1.00 86.19 211 SER A C 1
ATOM 1636 O O . SER A 1 211 ? -2.974 14.508 5.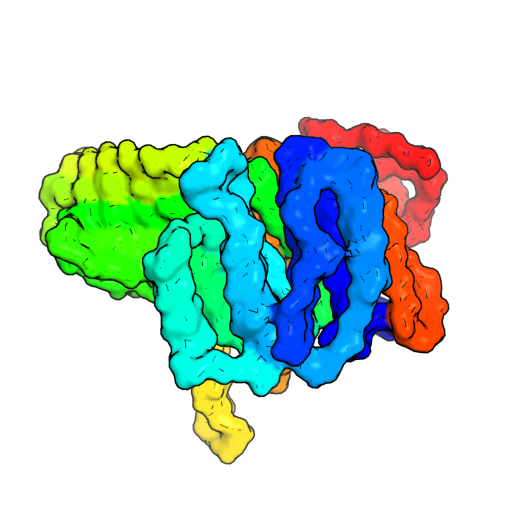996 1.00 86.19 211 SER A O 1
ATOM 1638 N N . THR A 1 212 ? -2.103 14.986 8.025 1.00 86.81 212 THR A N 1
ATOM 1639 C CA . THR A 1 212 ? -2.818 16.250 8.225 1.00 86.81 212 THR A CA 1
ATOM 1640 C C . THR A 1 212 ? -1.864 17.429 8.313 1.00 86.81 212 THR A C 1
ATOM 1642 O O . THR A 1 212 ? -0.788 17.306 8.897 1.00 86.81 212 THR A O 1
ATOM 1645 N N . HIS A 1 213 ? -2.278 18.593 7.821 1.00 86.31 213 HIS A N 1
ATOM 1646 C CA . HIS A 1 213 ? -1.582 19.851 8.088 1.00 86.31 213 HIS A CA 1
ATOM 1647 C C . HIS A 1 213 ? -2.584 20.985 8.298 1.00 86.31 213 HIS A C 1
ATOM 1649 O O . HIS A 1 213 ? -3.662 20.992 7.706 1.00 86.31 213 HIS A O 1
ATOM 1655 N N . LYS A 1 214 ? -2.238 21.932 9.171 1.00 86.88 214 LYS A N 1
ATOM 1656 C CA . LYS A 1 214 ? -3.077 23.094 9.475 1.00 86.88 214 LYS A CA 1
ATOM 1657 C C . LYS A 1 214 ? -2.624 24.317 8.693 1.00 86.88 214 LYS A C 1
ATOM 1659 O O . LYS A 1 214 ? -1.431 24.506 8.462 1.00 86.88 214 LYS A O 1
ATOM 1664 N N . THR A 1 215 ? -3.593 25.140 8.328 1.00 89.19 215 THR A N 1
ATOM 1665 C CA . THR A 1 215 ? -3.424 26.422 7.640 1.00 89.19 215 THR A CA 1
ATOM 1666 C C . THR A 1 215 ? -4.390 27.447 8.236 1.00 89.19 215 THR A C 1
ATOM 1668 O O . THR A 1 215 ? -5.255 27.096 9.040 1.00 89.19 215 THR A O 1
ATOM 1671 N N . GLU A 1 216 ? -4.285 28.707 7.818 1.00 88.00 216 GLU A N 1
ATOM 1672 C CA . GLU A 1 216 ? -5.246 29.756 8.195 1.00 88.00 216 GLU A CA 1
ATOM 1673 C C . GLU A 1 216 ? -6.679 29.452 7.716 1.00 88.00 216 GLU A C 1
ATOM 1675 O O . GLU A 1 216 ? -7.643 29.866 8.355 1.00 88.00 216 GLU A O 1
ATOM 1680 N N . GLU A 1 217 ? -6.831 28.668 6.643 1.00 87.06 217 GLU A N 1
ATOM 1681 C CA . GLU A 1 217 ? -8.133 28.264 6.092 1.00 87.06 217 GLU A CA 1
ATOM 1682 C C . GLU A 1 217 ? -8.788 27.126 6.892 1.00 87.06 217 GLU A C 1
ATOM 1684 O O . GLU A 1 217 ? -10.011 27.011 6.931 1.00 87.06 217 GLU A O 1
ATOM 1689 N N . GLY A 1 218 ? -7.984 26.283 7.545 1.00 87.88 218 GLY A N 1
ATOM 1690 C CA . GLY A 1 218 ? -8.465 25.141 8.317 1.00 87.88 218 GLY A CA 1
ATOM 1691 C C . GLY A 1 218 ? -7.496 23.962 8.322 1.00 87.88 218 GLY A C 1
ATOM 1692 O O . GLY A 1 218 ? -6.281 24.116 8.144 1.00 87.88 218 GLY A O 1
ATOM 1693 N N . THR A 1 219 ? -8.039 22.764 8.539 1.00 87.50 219 THR A N 1
ATOM 1694 C CA . THR A 1 219 ? -7.264 21.519 8.630 1.00 87.50 219 THR A CA 1
ATOM 1695 C C . THR A 1 219 ? -7.389 20.710 7.343 1.00 87.50 219 THR A C 1
ATOM 1697 O O . THR A 1 219 ? -8.477 20.265 6.984 1.00 87.50 219 THR A O 1
ATOM 1700 N N . TYR A 1 220 ? -6.265 20.480 6.666 1.00 89.31 220 TYR A N 1
ATOM 1701 C CA . TYR A 1 220 ? -6.178 19.625 5.488 1.00 89.31 220 TYR A CA 1
ATOM 1702 C C . TYR A 1 220 ? -5.897 18.177 5.883 1.00 89.31 220 TYR A C 1
ATOM 1704 O O . TYR A 1 220 ? -5.015 17.912 6.701 1.00 89.31 220 TYR A O 1
ATOM 1712 N N . ILE A 1 221 ? -6.577 17.242 5.225 1.00 89.81 221 ILE A N 1
ATOM 1713 C CA . ILE A 1 221 ? -6.362 15.798 5.319 1.00 89.81 221 ILE A CA 1
ATOM 1714 C C . ILE A 1 221 ? -5.994 15.274 3.933 1.00 89.81 221 ILE A C 1
ATOM 1716 O O . ILE A 1 221 ? -6.755 15.438 2.981 1.00 89.81 221 ILE A O 1
ATOM 1720 N N . ASN A 1 222 ? -4.840 14.620 3.808 1.00 90.81 222 ASN A N 1
ATOM 1721 C CA . ASN A 1 222 ? -4.418 13.992 2.560 1.00 90.81 222 ASN A CA 1
ATOM 1722 C C . ASN A 1 222 ? -4.930 12.547 2.463 1.00 90.81 222 ASN A C 1
ATOM 1724 O O . ASN A 1 222 ? -4.482 11.659 3.194 1.00 90.81 222 ASN A O 1
ATOM 1728 N N . LEU A 1 223 ? -5.824 12.313 1.506 1.00 91.38 223 LEU A N 1
ATOM 1729 C CA . LEU A 1 223 ? -6.517 11.047 1.276 1.00 91.38 223 LEU A CA 1
ATOM 1730 C C . LEU A 1 223 ? -5.826 10.152 0.237 1.00 91.38 223 LEU A C 1
ATOM 1732 O O . LEU A 1 223 ? -6.226 8.996 0.075 1.00 91.38 223 LEU A O 1
ATOM 1736 N N . GLY A 1 224 ? -4.779 10.655 -0.426 1.00 91.44 224 GLY A N 1
ATOM 1737 C CA . GLY A 1 224 ? -4.047 9.941 -1.471 1.00 91.44 224 GLY A CA 1
ATOM 1738 C C . GLY A 1 224 ? -4.805 9.925 -2.793 1.00 91.44 224 GLY A C 1
ATOM 1739 O O . GLY A 1 224 ? -5.182 10.979 -3.304 1.00 91.44 224 GLY A O 1
ATOM 1740 N N . SER A 1 225 ? -5.000 8.739 -3.360 1.00 91.06 225 SER A N 1
ATOM 1741 C CA . SER A 1 225 ? -5.727 8.543 -4.618 1.00 91.06 225 SER A CA 1
ATOM 1742 C C . SER A 1 225 ? -7.095 7.903 -4.381 1.00 91.06 225 SER A C 1
ATOM 1744 O O . SER A 1 225 ? -7.309 7.229 -3.371 1.00 91.06 225 SER A O 1
ATOM 1746 N N . ILE A 1 226 ? -8.011 8.111 -5.326 1.00 91.06 226 ILE A N 1
ATOM 1747 C CA . ILE A 1 226 ? -9.331 7.471 -5.376 1.00 91.06 226 ILE A CA 1
ATOM 1748 C C . ILE A 1 226 ? -9.474 6.765 -6.726 1.00 91.06 226 ILE A C 1
ATOM 1750 O O . ILE A 1 226 ? -9.046 7.291 -7.759 1.00 91.06 226 ILE A O 1
ATOM 1754 N N . THR A 1 227 ? -10.078 5.579 -6.711 1.00 91.94 227 THR A N 1
ATOM 1755 C CA . THR A 1 227 ? -10.354 4.757 -7.893 1.00 91.94 227 THR A CA 1
ATOM 1756 C C . THR A 1 227 ? -11.829 4.823 -8.290 1.00 91.94 227 THR A C 1
ATOM 1758 O O . THR A 1 227 ? -12.694 5.196 -7.495 1.00 91.94 227 THR A O 1
ATOM 1761 N N . TYR A 1 228 ? -12.136 4.493 -9.544 1.00 91.75 228 TYR A N 1
ATOM 1762 C CA . TYR A 1 228 ? -13.520 4.373 -10.000 1.00 91.75 228 TYR A CA 1
ATOM 1763 C C . TYR A 1 228 ? -14.265 3.281 -9.219 1.00 91.75 228 TYR A C 1
ATOM 1765 O O . TYR A 1 228 ? -13.771 2.167 -9.068 1.00 91.75 228 TYR A O 1
ATOM 1773 N N . GLY A 1 229 ? -15.475 3.598 -8.751 1.00 90.12 229 GLY A N 1
ATOM 1774 C CA . GLY A 1 229 ? -16.353 2.642 -8.067 1.00 90.12 229 GLY A CA 1
ATOM 1775 C C . GLY A 1 229 ? -16.002 2.343 -6.604 1.00 90.12 229 GLY A C 1
ATOM 1776 O O . GLY A 1 229 ? -16.696 1.542 -5.990 1.00 90.12 229 GLY A O 1
ATOM 1777 N N . GLN A 1 230 ? -14.975 2.980 -6.027 1.00 89.69 230 GLN A N 1
ATOM 1778 C CA . GLN A 1 230 ? -14.593 2.813 -4.619 1.00 89.69 230 GLN A CA 1
ATOM 1779 C C . GLN A 1 230 ? -14.834 4.108 -3.833 1.00 89.69 230 GLN A C 1
ATOM 1781 O O . GLN A 1 230 ? -14.258 5.153 -4.146 1.00 89.69 230 GLN A O 1
ATOM 1786 N N . SER A 1 231 ? -15.646 4.040 -2.774 1.00 90.50 231 SER A N 1
ATOM 1787 C CA . SER A 1 231 ? -15.799 5.145 -1.822 1.00 90.50 231 SER A CA 1
ATOM 1788 C C . SER A 1 231 ? -14.539 5.322 -0.971 1.00 90.50 231 SER A C 1
ATOM 1790 O O . SER A 1 231 ? -13.806 4.365 -0.691 1.00 90.50 231 SER A O 1
ATOM 1792 N N . LYS A 1 232 ? -14.306 6.564 -0.536 1.00 90.75 232 LYS A N 1
ATOM 1793 C CA . LYS A 1 232 ? -13.337 6.902 0.506 1.00 90.75 232 LYS A CA 1
ATOM 1794 C C . LYS A 1 232 ? -14.097 7.474 1.693 1.00 90.75 232 LYS A C 1
ATOM 1796 O O . LYS A 1 232 ? -14.661 8.560 1.592 1.00 90.75 232 LYS A O 1
ATOM 1801 N N . ASP A 1 233 ? -14.087 6.752 2.805 1.00 91.44 233 ASP A N 1
ATOM 1802 C CA . ASP A 1 233 ? -14.972 7.022 3.931 1.00 91.44 233 ASP A CA 1
ATOM 1803 C C . ASP A 1 233 ? -14.190 7.626 5.098 1.00 91.44 233 ASP A C 1
ATOM 1805 O O . ASP A 1 233 ? -13.164 7.097 5.546 1.00 91.44 233 ASP A O 1
ATOM 1809 N N . LEU A 1 234 ? -14.687 8.753 5.608 1.00 87.31 234 LEU A N 1
ATOM 1810 C CA . LEU A 1 234 ? -14.056 9.526 6.673 1.00 87.31 234 LEU A CA 1
ATOM 1811 C C . LEU A 1 234 ? -15.014 9.710 7.839 1.00 87.31 234 LEU A C 1
ATOM 1813 O O . LEU A 1 234 ? -16.185 10.024 7.651 1.00 87.31 234 LEU A O 1
ATOM 1817 N N . LEU A 1 235 ? -14.484 9.560 9.052 1.00 85.38 235 LEU A N 1
ATOM 1818 C CA . LEU A 1 235 ? -15.201 9.869 10.280 1.00 85.38 235 LEU A CA 1
ATOM 1819 C C . LEU A 1 235 ? -14.585 11.123 10.895 1.00 85.38 235 LEU A C 1
ATOM 1821 O O . LEU A 1 235 ? -13.459 11.087 11.392 1.00 85.38 235 LEU A O 1
ATOM 1825 N N . ILE A 1 236 ? -15.328 12.225 10.842 1.00 79.94 236 ILE A N 1
ATOM 1826 C CA . ILE A 1 236 ? -14.910 13.525 11.367 1.00 79.94 236 ILE A CA 1
ATOM 1827 C C . ILE A 1 236 ? -15.781 13.814 12.589 1.00 79.94 236 ILE A C 1
ATOM 1829 O O . ILE A 1 236 ? -16.980 14.046 12.436 1.00 79.94 236 ILE A O 1
ATOM 1833 N N . PRO A 1 237 ? -15.231 13.762 13.812 1.00 73.19 237 PRO A N 1
ATOM 1834 C CA . PRO A 1 237 ? -16.010 14.078 14.997 1.00 73.19 237 PRO A CA 1
ATOM 1835 C C . PRO A 1 237 ? -16.379 15.558 15.003 1.00 73.19 237 PRO A C 1
ATOM 1837 O O . PRO A 1 237 ? -15.512 16.430 14.965 1.00 73.19 237 PRO A O 1
ATOM 1840 N N . VAL A 1 238 ? -17.678 15.821 15.071 1.00 69.69 238 VAL A N 1
ATOM 1841 C CA . VAL A 1 238 ? -18.248 17.162 15.182 1.00 69.69 238 VAL A CA 1
ATOM 1842 C C . VAL A 1 238 ? -18.119 17.595 16.647 1.00 69.69 238 VAL A C 1
ATOM 1844 O O . VAL A 1 238 ? -18.772 17.041 17.529 1.00 69.69 238 VAL A O 1
ATOM 1847 N N . SER A 1 239 ? -17.224 18.541 16.939 1.00 64.12 239 SER A N 1
ATOM 1848 C CA . SER A 1 239 ? -17.168 19.208 18.249 1.00 64.12 239 SER A CA 1
ATOM 1849 C C . SER A 1 239 ? -18.386 20.121 18.419 1.00 64.12 239 SER A C 1
ATOM 1851 O O . SER A 1 239 ? -19.003 20.505 17.431 1.00 64.12 239 SER A O 1
ATOM 1853 N N . SER A 1 240 ? -18.712 20.554 19.642 1.00 55.69 240 SER A N 1
ATOM 1854 C CA . SER A 1 240 ? -19.822 21.496 19.885 1.00 55.69 240 SER A CA 1
ATOM 1855 C C . SER A 1 240 ? -19.717 22.812 19.095 1.00 55.69 240 SER A C 1
ATOM 1857 O O . SER A 1 240 ? -20.724 23.500 18.957 1.00 55.69 240 SER A O 1
ATOM 1859 N N . LYS A 1 241 ? -18.542 23.147 18.540 1.00 52.91 241 LYS A N 1
ATOM 1860 C CA . LYS A 1 241 ? -18.315 24.310 17.666 1.00 52.91 241 LYS A CA 1
ATOM 1861 C C . LYS A 1 241 ? -18.493 24.021 16.168 1.00 52.91 241 LYS A C 1
ATOM 1863 O O . LYS A 1 241 ? -18.910 24.924 15.454 1.00 52.91 241 LYS A O 1
ATOM 1868 N N . LEU A 1 242 ? -18.289 22.774 15.729 1.00 58.94 242 LEU A N 1
ATOM 1869 C CA . LEU A 1 242 ? -18.557 22.302 14.357 1.00 58.94 242 LEU A CA 1
ATOM 1870 C C . LEU A 1 242 ? -20.072 22.231 14.042 1.00 58.94 242 LEU A C 1
ATOM 1872 O O . LEU A 1 242 ? -20.465 21.902 12.931 1.00 58.94 242 LEU A O 1
ATOM 1876 N N . THR A 1 243 ? -20.945 22.507 15.016 1.00 55.81 243 THR A N 1
ATOM 1877 C CA . THR A 1 243 ? -22.372 22.145 14.971 1.00 55.81 243 THR A CA 1
ATOM 1878 C C . THR A 1 243 ? -23.275 23.063 14.154 1.00 55.81 243 THR A C 1
ATOM 1880 O O . THR A 1 243 ? -24.365 22.628 13.820 1.00 55.81 243 THR A O 1
ATOM 1883 N N . LYS A 1 244 ? -22.881 24.302 13.831 1.00 61.50 244 LYS A N 1
ATOM 1884 C CA . LYS A 1 244 ? -23.792 25.246 13.144 1.00 61.50 244 LYS A CA 1
ATOM 1885 C C . LYS A 1 244 ? -23.653 25.253 11.625 1.00 61.50 244 LYS A C 1
ATOM 1887 O O . LYS A 1 244 ? -24.613 25.545 10.923 1.00 61.50 244 LYS A O 1
ATOM 1892 N N . GLU A 1 245 ? -22.452 24.977 11.126 1.00 73.75 245 GLU A N 1
ATOM 1893 C CA . GLU A 1 245 ? -22.140 25.003 9.701 1.00 73.75 245 GLU A CA 1
ATOM 1894 C C . GLU A 1 245 ? -20.825 24.254 9.459 1.00 73.75 245 GLU A C 1
ATOM 1896 O O . GLU A 1 245 ? -19.753 24.732 9.835 1.00 73.75 245 GLU A O 1
ATOM 1901 N N . CYS A 1 246 ? -20.886 23.085 8.823 1.00 78.25 246 CYS A N 1
ATOM 1902 C CA . CYS A 1 246 ? -19.680 22.365 8.421 1.00 78.25 246 CYS A CA 1
ATOM 1903 C C . CYS A 1 246 ? -19.373 22.656 6.950 1.00 78.25 246 CYS A C 1
ATOM 1905 O O . CYS A 1 246 ? -20.090 22.199 6.056 1.00 78.25 246 CYS A O 1
ATOM 1907 N N . ARG A 1 247 ? -18.284 23.389 6.695 1.00 86.31 247 ARG A N 1
ATOM 1908 C CA . ARG A 1 247 ? -17.765 23.633 5.344 1.00 86.31 247 ARG A CA 1
ATOM 1909 C C . ARG A 1 247 ? -16.564 22.740 5.062 1.00 86.31 247 ARG A C 1
ATOM 1911 O O . ARG A 1 247 ? -15.623 22.668 5.855 1.00 86.31 247 ARG A O 1
ATOM 1918 N N . PHE A 1 248 ? -16.574 22.119 3.891 1.00 89.75 248 PHE A N 1
ATOM 1919 C CA . PHE A 1 248 ? -15.486 21.288 3.397 1.00 89.75 248 PHE A CA 1
ATOM 1920 C C . PHE A 1 248 ? -15.114 21.677 1.972 1.00 89.75 248 PHE A C 1
ATOM 1922 O O . PHE A 1 248 ? -15.990 21.974 1.166 1.00 89.75 248 PHE A O 1
ATOM 1929 N N . THR A 1 249 ? -13.832 21.586 1.636 1.00 94.56 249 THR A N 1
ATOM 1930 C CA . THR A 1 249 ? -13.358 21.704 0.253 1.00 94.56 249 THR A CA 1
ATOM 1931 C C . THR A 1 249 ? -12.544 20.473 -0.108 1.00 94.56 249 THR A C 1
ATOM 1933 O O . THR A 1 249 ? -11.521 20.188 0.511 1.00 94.56 249 THR A O 1
ATOM 1936 N N . LEU A 1 250 ? -12.975 19.736 -1.126 1.00 95.19 250 LEU A N 1
ATOM 1937 C CA . LEU A 1 250 ? -12.222 18.628 -1.699 1.00 95.19 250 LEU A CA 1
ATOM 1938 C C . LEU A 1 250 ? -11.430 19.127 -2.902 1.00 95.19 250 LEU A C 1
ATOM 1940 O O . LEU A 1 250 ? -12.007 19.538 -3.909 1.00 95.19 250 LEU A O 1
ATOM 1944 N N . THR A 1 251 ? -10.108 19.035 -2.830 1.00 95.12 251 THR A N 1
ATOM 1945 C CA . THR A 1 251 ? -9.225 19.311 -3.966 1.00 95.12 251 THR A CA 1
ATOM 1946 C C . THR A 1 251 ? -8.562 18.033 -4.452 1.00 95.12 251 THR A C 1
ATOM 1948 O O . THR A 1 251 ? -8.230 17.161 -3.657 1.00 95.12 251 THR A O 1
ATOM 1951 N N . TYR A 1 252 ? -8.388 17.894 -5.762 1.00 93.50 252 TYR A N 1
ATOM 1952 C CA . TYR A 1 252 ? -7.730 16.729 -6.359 1.00 93.50 252 TYR A CA 1
ATOM 1953 C C . TYR A 1 252 ? -7.175 17.053 -7.745 1.00 93.50 252 TYR A C 1
ATOM 1955 O O . TYR A 1 252 ? -7.506 18.082 -8.340 1.00 93.50 252 TYR A O 1
ATOM 1963 N N . GLN A 1 253 ? -6.339 16.169 -8.285 1.00 90.31 253 GLN A N 1
ATOM 1964 C CA . GLN A 1 253 ? -5.989 16.158 -9.702 1.00 90.31 253 GLN A CA 1
ATOM 1965 C C . GLN A 1 253 ? -6.736 15.045 -10.420 1.00 90.31 253 GLN A C 1
ATOM 1967 O O . GLN A 1 253 ? -6.702 13.897 -9.993 1.00 90.31 253 GLN A O 1
ATOM 1972 N N . ASN A 1 254 ? -7.403 15.378 -11.523 1.00 87.69 254 ASN A N 1
ATOM 1973 C CA . ASN A 1 254 ? -8.016 14.361 -12.375 1.00 87.69 254 ASN A CA 1
ATOM 1974 C C . ASN A 1 254 ? -6.964 13.638 -13.238 1.00 87.69 254 ASN A C 1
ATOM 1976 O O . ASN A 1 254 ? -5.813 14.067 -13.326 1.00 87.69 254 ASN A O 1
ATOM 1980 N N . ALA A 1 255 ? -7.385 12.602 -13.965 1.00 79.69 255 ALA A N 1
ATOM 1981 C CA . ALA A 1 255 ? -6.523 11.846 -14.881 1.00 79.69 255 ALA A CA 1
ATOM 1982 C C . ALA A 1 255 ? -5.759 12.704 -15.919 1.00 79.69 255 ALA A C 1
ATOM 1984 O O . ALA A 1 255 ? -4.688 12.318 -16.379 1.00 79.69 255 ALA A O 1
ATOM 1985 N N . LYS A 1 256 ? -6.256 13.907 -16.250 1.00 80.56 256 LYS A N 1
ATOM 1986 C CA . LYS A 1 256 ? -5.601 14.873 -17.156 1.00 80.56 256 LYS A CA 1
ATOM 1987 C C . LYS A 1 256 ? -4.644 15.835 -16.427 1.00 80.56 256 LYS A C 1
ATOM 1989 O O . LYS A 1 256 ? -4.325 16.893 -16.975 1.00 80.56 256 LYS A O 1
ATOM 1994 N N . LYS A 1 257 ? -4.242 15.526 -15.186 1.00 80.88 257 LYS A N 1
ATOM 1995 C CA . LYS A 1 257 ? -3.436 16.368 -14.275 1.00 80.88 257 LYS A CA 1
ATOM 1996 C C . LYS A 1 257 ? -4.016 17.772 -14.037 1.00 80.88 257 LYS A C 1
ATOM 1998 O O . LYS A 1 257 ? -3.298 18.706 -13.691 1.00 80.88 257 LYS A O 1
ATOM 2003 N N . THR A 1 258 ? -5.324 17.953 -14.223 1.00 85.38 258 THR A N 1
ATOM 2004 C CA . THR A 1 258 ? -5.991 19.238 -13.972 1.00 85.38 258 THR A CA 1
ATOM 2005 C C . THR A 1 258 ? -6.455 19.290 -12.524 1.00 85.38 258 THR A C 1
ATOM 2007 O O . THR A 1 258 ? -7.175 18.392 -12.085 1.00 85.38 258 THR A O 1
ATOM 2010 N N . LYS A 1 259 ? -6.077 20.347 -11.794 1.00 90.56 259 LYS A N 1
ATOM 2011 C CA . LYS A 1 259 ? -6.568 20.582 -10.432 1.00 90.56 259 LYS A CA 1
ATOM 2012 C C . LYS A 1 259 ? -8.068 20.884 -10.468 1.00 90.56 259 LYS A C 1
ATOM 2014 O O . LYS A 1 259 ? -8.529 21.691 -11.276 1.00 90.56 259 LYS A O 1
ATOM 2019 N N . LYS A 1 260 ? -8.819 20.226 -9.596 1.00 94.44 260 LYS A N 1
ATOM 2020 C CA . LYS A 1 260 ? -10.251 20.420 -9.373 1.00 94.44 260 LYS A CA 1
ATOM 2021 C C . LYS A 1 260 ? -10.489 20.734 -7.902 1.00 94.44 260 LYS A C 1
ATOM 2023 O O . LYS A 1 260 ? -9.689 20.346 -7.052 1.00 94.44 260 LYS A O 1
ATOM 2028 N N . SER A 1 261 ? -11.566 21.464 -7.643 1.00 96.25 261 SER A N 1
ATOM 2029 C CA . SER A 1 261 ? -12.029 21.840 -6.311 1.00 96.25 261 SER A CA 1
ATOM 2030 C C . SER A 1 261 ? -13.538 21.666 -6.271 1.00 96.25 261 SER A C 1
ATOM 2032 O O . SER A 1 261 ? -14.208 22.010 -7.247 1.00 96.25 261 SER A O 1
ATOM 2034 N N . ILE A 1 262 ? -14.048 21.103 -5.185 1.00 94.88 262 ILE A N 1
ATOM 2035 C CA . ILE A 1 262 ? -15.476 20.935 -4.931 1.00 94.88 262 ILE A CA 1
ATOM 2036 C C . ILE A 1 262 ? -15.727 21.365 -3.493 1.00 94.88 262 ILE A C 1
ATOM 2038 O O . ILE A 1 262 ? -15.081 20.846 -2.584 1.00 94.88 262 ILE A O 1
ATOM 2042 N N . ASP A 1 263 ? -16.662 22.287 -3.303 1.00 93.25 263 ASP A N 1
ATOM 2043 C CA . ASP A 1 263 ? -17.055 22.761 -1.983 1.00 93.25 263 ASP A CA 1
ATOM 2044 C C . ASP A 1 263 ? -18.349 22.071 -1.549 1.00 93.25 263 ASP A C 1
ATOM 2046 O O . ASP A 1 263 ? -19.295 21.942 -2.328 1.00 93.25 263 ASP A O 1
ATOM 2050 N N . PHE A 1 264 ? -18.378 21.629 -0.296 1.00 87.56 264 PHE A N 1
ATOM 2051 C CA . PHE A 1 264 ? -19.536 21.026 0.351 1.00 87.56 264 PHE A CA 1
ATOM 2052 C C . PHE A 1 264 ? -19.870 21.828 1.598 1.00 87.56 264 PHE A C 1
ATOM 2054 O O . PHE A 1 264 ? -18.986 22.257 2.344 1.00 87.56 264 PHE A O 1
ATOM 2061 N N . HIS A 1 265 ? -21.159 22.003 1.837 1.00 83.94 265 HIS A N 1
ATOM 2062 C CA . HIS A 1 265 ? -21.666 22.766 2.959 1.00 83.94 265 HIS A CA 1
ATOM 2063 C C . HIS A 1 265 ? -22.846 22.010 3.553 1.00 83.94 265 HIS A C 1
ATOM 2065 O O . HIS A 1 265 ? -23.836 21.754 2.869 1.00 83.94 265 HIS A O 1
ATOM 2071 N N . PHE A 1 266 ? -22.700 21.611 4.812 1.00 76.75 266 PHE A N 1
ATOM 2072 C CA . PHE A 1 266 ? -23.716 20.878 5.552 1.00 76.75 266 PHE A CA 1
ATOM 2073 C C . PHE A 1 266 ? -24.349 21.825 6.571 1.00 76.75 266 PHE A C 1
ATOM 2075 O O . PHE A 1 266 ? -23.678 22.281 7.502 1.00 76.75 266 PHE A O 1
ATOM 2082 N N . MET A 1 267 ? -25.633 22.119 6.359 1.00 68.38 267 MET A N 1
ATOM 2083 C CA . MET A 1 267 ? -26.508 22.823 7.301 1.00 68.38 267 MET A CA 1
ATOM 2084 C C . MET A 1 267 ? -27.427 21.810 7.986 1.00 68.38 267 MET A C 1
ATOM 2086 O O . MET A 1 267 ? -27.697 20.773 7.392 1.00 68.38 267 MET A O 1
ATOM 2090 N N . ASP A 1 268 ? -27.885 22.154 9.191 1.00 54.41 268 ASP A N 1
ATOM 2091 C CA . ASP A 1 268 ? -28.674 21.445 10.226 1.00 54.41 268 ASP A CA 1
ATOM 2092 C C . ASP A 1 268 ? -29.707 20.329 9.887 1.00 54.41 268 ASP A C 1
ATOM 2094 O O . ASP A 1 268 ? -30.356 19.829 10.801 1.00 54.41 268 ASP A O 1
ATOM 2098 N N . ASP A 1 269 ? -29.828 19.821 8.663 1.00 52.88 269 ASP A N 1
ATOM 2099 C CA . ASP A 1 269 ? -30.516 18.560 8.362 1.00 52.88 269 ASP A CA 1
ATOM 2100 C C . ASP A 1 269 ? -29.509 17.412 8.172 1.00 52.88 269 ASP A C 1
ATOM 2102 O O . ASP A 1 269 ? -29.309 16.884 7.078 1.00 52.88 269 ASP A O 1
ATOM 2106 N N . LEU A 1 270 ? -28.913 16.939 9.275 1.00 57.38 270 LEU A N 1
ATOM 2107 C CA . LEU A 1 270 ? -28.340 15.582 9.347 1.00 57.38 270 LEU A CA 1
ATOM 2108 C C . LEU A 1 270 ? -29.480 14.540 9.397 1.00 57.38 270 LEU A C 1
ATOM 2110 O O . LEU A 1 270 ? -29.554 13.709 10.304 1.00 57.38 270 LEU A O 1
ATOM 2114 N N . GLN A 1 271 ? -30.427 14.613 8.460 1.00 55.28 271 GLN A N 1
ATOM 2115 C CA . GLN A 1 271 ? -31.527 13.661 8.367 1.00 55.28 271 GLN A CA 1
ATOM 2116 C C . GLN A 1 271 ? -31.027 12.368 7.707 1.00 55.28 271 GLN A C 1
ATOM 2118 O O . GLN A 1 271 ? -30.523 12.378 6.589 1.00 55.28 271 GLN A O 1
ATOM 2123 N N . GLN A 1 272 ? -31.184 11.261 8.441 1.00 62.78 272 GLN A N 1
ATOM 2124 C CA . GLN A 1 272 ? -30.795 9.883 8.100 1.00 62.78 272 GLN A CA 1
ATOM 2125 C C . GLN A 1 272 ? -29.285 9.621 7.998 1.00 62.78 272 GLN A C 1
ATOM 2127 O O . GLN A 1 272 ? -28.744 9.274 6.952 1.00 62.78 272 GLN A O 1
ATOM 2132 N N . ALA A 1 273 ? -28.603 9.686 9.142 1.00 71.00 273 ALA A N 1
ATOM 2133 C CA . ALA A 1 273 ? -27.317 9.020 9.291 1.00 71.00 273 ALA A CA 1
ATOM 2134 C C . ALA A 1 273 ? -27.504 7.493 9.206 1.00 71.00 273 ALA A C 1
ATOM 2136 O O . ALA A 1 273 ? -28.219 6.908 10.023 1.00 71.00 273 ALA A O 1
ATOM 2137 N N . ASP A 1 274 ? -26.839 6.844 8.249 1.00 84.00 274 ASP A N 1
ATOM 2138 C CA . ASP A 1 274 ? -26.740 5.384 8.218 1.00 84.00 274 ASP A CA 1
ATOM 2139 C C . ASP A 1 274 ? -25.871 4.919 9.398 1.00 84.00 274 ASP A C 1
ATOM 2141 O O . ASP A 1 274 ? -24.636 4.949 9.366 1.00 84.00 274 ASP A O 1
ATOM 2145 N N . LEU A 1 275 ? -26.542 4.525 10.482 1.00 85.12 275 LEU A N 1
ATOM 2146 C CA . LEU A 1 275 ? -25.906 4.055 11.709 1.00 85.12 275 LEU A CA 1
ATOM 2147 C C . LEU A 1 275 ? -25.006 2.843 11.456 1.00 85.12 275 LEU A C 1
ATOM 2149 O O . LEU A 1 275 ? -23.946 2.754 12.074 1.00 85.12 275 LEU A O 1
ATOM 2153 N N . ASN A 1 276 ? -25.380 1.950 10.538 1.00 87.31 276 ASN A N 1
ATOM 2154 C CA . ASN A 1 276 ? -24.583 0.768 10.222 1.00 87.31 276 ASN A CA 1
ATOM 2155 C C . ASN A 1 276 ? -23.285 1.177 9.523 1.00 87.31 276 ASN A C 1
ATOM 2157 O O . ASN A 1 276 ? -22.209 0.731 9.919 1.00 87.31 276 ASN A O 1
ATOM 2161 N N . LEU A 1 277 ? -23.357 2.106 8.566 1.00 87.75 277 LEU A N 1
ATOM 2162 C CA . LEU A 1 277 ? -22.176 2.647 7.891 1.00 87.75 277 LEU A CA 1
ATOM 2163 C C . LEU A 1 277 ? -21.234 3.375 8.868 1.00 87.75 277 LEU A C 1
ATOM 2165 O O . LEU A 1 277 ? -20.010 3.204 8.815 1.00 87.75 277 LEU A O 1
ATOM 2169 N N . ILE A 1 278 ? -21.789 4.138 9.814 1.00 87.88 278 ILE A N 1
ATOM 2170 C CA . ILE A 1 278 ? -21.005 4.789 10.873 1.00 87.88 278 ILE A CA 1
ATOM 2171 C C . ILE A 1 278 ? -20.330 3.744 11.765 1.00 87.88 278 ILE A C 1
ATOM 2173 O O . ILE A 1 278 ? -19.129 3.851 12.021 1.00 87.88 278 ILE A O 1
ATOM 2177 N N . ILE A 1 279 ? -21.067 2.730 12.232 1.00 90.06 279 ILE A N 1
ATOM 2178 C CA . ILE A 1 279 ? -20.527 1.651 13.073 1.00 90.06 279 ILE A CA 1
ATOM 2179 C C . ILE A 1 279 ? -19.413 0.906 12.332 1.00 90.06 279 ILE A C 1
ATOM 2181 O O . ILE A 1 279 ? -18.343 0.697 12.912 1.00 90.06 279 ILE A O 1
ATOM 2185 N N . ARG A 1 280 ? -19.609 0.588 11.049 1.00 92.75 280 ARG A N 1
ATOM 2186 C CA . ARG A 1 280 ? -18.623 -0.055 10.173 1.00 92.75 280 ARG A CA 1
ATOM 2187 C C . ARG A 1 280 ? -17.311 0.723 10.134 1.00 92.75 280 ARG A C 1
ATOM 2189 O O . ARG A 1 280 ? -16.255 0.195 10.494 1.00 92.75 280 ARG A O 1
ATOM 2196 N N . HIS A 1 281 ? -17.350 1.994 9.733 1.00 92.06 281 HIS A N 1
ATOM 2197 C CA . HIS A 1 281 ? -16.119 2.770 9.569 1.00 92.06 281 HIS A CA 1
ATOM 2198 C C . HIS A 1 281 ? -15.508 3.220 10.897 1.00 92.06 281 HIS A C 1
ATOM 2200 O O . HIS A 1 281 ? -14.283 3.311 10.989 1.00 92.06 281 HIS A O 1
ATOM 2206 N N . LYS A 1 282 ? -16.313 3.420 11.945 1.00 91.75 282 LYS A N 1
ATOM 2207 C CA . LYS A 1 282 ? -15.803 3.609 13.307 1.00 91.75 282 LYS A CA 1
ATOM 2208 C C . LYS A 1 282 ? -15.030 2.376 13.767 1.00 91.75 282 LYS A C 1
ATOM 2210 O O . LYS A 1 282 ? -13.894 2.514 14.210 1.00 91.75 282 LYS A O 1
ATOM 2215 N N . THR A 1 283 ? -15.593 1.181 13.591 1.00 94.00 283 THR A N 1
ATOM 2216 C CA . THR A 1 283 ? -14.935 -0.086 13.950 1.00 94.00 283 THR A CA 1
ATOM 2217 C C . THR A 1 283 ? -13.633 -0.279 13.173 1.00 94.00 283 THR A C 1
ATOM 2219 O O . THR A 1 283 ? -12.613 -0.605 13.776 1.00 94.00 283 THR A O 1
ATOM 2222 N N . ARG A 1 284 ? -13.614 0.031 11.867 1.00 95.25 284 ARG A N 1
ATOM 2223 C CA . ARG A 1 284 ? -12.386 0.046 11.048 1.00 95.25 284 ARG A CA 1
ATOM 2224 C C . ARG A 1 284 ? -11.292 0.937 11.645 1.00 95.25 284 ARG A C 1
ATOM 2226 O O . ARG A 1 284 ? -10.141 0.521 11.751 1.00 95.25 284 ARG A O 1
ATOM 2233 N N . LEU A 1 285 ? -11.623 2.175 12.011 1.00 94.31 285 LEU A N 1
ATOM 2234 C CA . LEU A 1 285 ? -10.636 3.131 12.527 1.00 94.31 285 LEU A CA 1
ATOM 2235 C C . LEU A 1 285 ? -10.177 2.766 13.943 1.00 94.31 285 LEU A C 1
ATOM 2237 O O . LEU A 1 285 ? -9.002 2.921 14.268 1.00 94.31 285 LEU A O 1
ATOM 2241 N N . GLU A 1 286 ? -11.068 2.218 14.768 1.00 94.19 286 GLU A N 1
ATOM 2242 C CA . GLU A 1 286 ? -10.712 1.662 16.075 1.00 94.19 286 GLU A CA 1
ATOM 2243 C C . GLU A 1 286 ? -9.831 0.409 15.960 1.00 94.19 286 GLU A C 1
ATOM 2245 O O . GLU A 1 286 ? -8.925 0.234 16.774 1.00 94.19 286 GLU A O 1
ATOM 2250 N N . PHE A 1 287 ? -10.020 -0.420 14.930 1.00 96.44 287 PHE A N 1
ATOM 2251 C CA . PHE A 1 287 ? -9.122 -1.536 14.630 1.00 96.44 287 PHE A CA 1
ATOM 2252 C C . PHE A 1 287 ? -7.718 -1.032 14.305 1.00 96.44 287 PHE A C 1
ATOM 2254 O O . PHE A 1 287 ? -6.751 -1.458 14.936 1.00 96.44 287 PHE A O 1
ATOM 2261 N N . VAL A 1 288 ? -7.601 -0.048 13.407 1.00 95.94 288 VAL A N 1
ATOM 2262 C CA . VAL A 1 288 ? -6.311 0.591 13.100 1.00 95.94 288 VAL A CA 1
ATOM 2263 C C . VAL A 1 288 ? -5.667 1.162 14.365 1.00 95.94 288 VAL A C 1
ATOM 2265 O O . VAL A 1 288 ? -4.482 0.934 14.610 1.00 95.94 288 VAL A O 1
ATOM 2268 N N . GLN A 1 289 ? -6.448 1.862 15.191 1.00 94.62 289 GLN A N 1
ATOM 2269 C CA . GLN A 1 289 ? -6.000 2.416 16.466 1.00 94.62 289 GLN A CA 1
ATOM 2270 C C . GLN A 1 289 ? -5.434 1.328 17.386 1.00 94.62 289 GLN A C 1
ATOM 2272 O O . GLN A 1 289 ? -4.326 1.479 17.909 1.00 94.62 289 GLN A O 1
ATOM 2277 N N . CYS A 1 290 ? -6.196 0.251 17.585 1.00 96.00 290 CYS A N 1
ATOM 2278 C CA . CYS A 1 290 ? -5.855 -0.859 18.466 1.00 96.00 290 CYS A CA 1
ATOM 2279 C C . CYS A 1 290 ? -4.561 -1.536 18.003 1.00 96.00 290 CYS A C 1
ATOM 2281 O O . CYS A 1 290 ? -3.601 -1.617 18.770 1.00 96.00 290 CYS A O 1
ATOM 2283 N N . VAL A 1 291 ? -4.494 -1.915 16.724 1.00 97.19 291 VAL A N 1
ATOM 2284 C CA . VAL A 1 291 ? -3.341 -2.609 16.143 1.00 97.19 291 VAL A CA 1
ATOM 2285 C C . VAL A 1 291 ? -2.081 -1.747 16.183 1.00 97.19 291 VAL A C 1
ATOM 2287 O O . VAL A 1 291 ? -1.025 -2.236 16.577 1.00 97.19 291 VAL A O 1
ATOM 2290 N N . ARG A 1 292 ? -2.166 -0.453 15.843 1.00 95.38 292 ARG A N 1
ATOM 2291 C CA . ARG A 1 292 ? -1.003 0.450 15.907 1.00 95.38 292 ARG A CA 1
ATOM 2292 C C . ARG A 1 292 ? -0.537 0.706 17.334 1.00 95.38 292 ARG A C 1
ATOM 2294 O O . ARG A 1 292 ? 0.662 0.752 17.585 1.00 95.38 292 ARG A O 1
ATOM 2301 N N . THR A 1 293 ? -1.464 0.835 18.278 1.00 95.19 293 THR A N 1
ATOM 2302 C CA . THR A 1 293 ? -1.115 0.985 19.699 1.00 95.19 293 THR A CA 1
ATOM 2303 C C . THR A 1 293 ? -0.416 -0.269 20.218 1.00 95.19 293 THR A C 1
ATOM 2305 O O . THR A 1 293 ? 0.612 -0.180 20.887 1.00 95.19 293 THR A O 1
ATOM 2308 N N . ALA A 1 294 ? -0.931 -1.446 19.864 1.00 96.38 294 ALA A N 1
ATOM 2309 C CA . ALA A 1 294 ? -0.325 -2.720 20.214 1.00 96.38 294 ALA A CA 1
ATOM 2310 C C . ALA A 1 294 ? 1.058 -2.904 19.562 1.00 96.38 294 ALA A C 1
ATOM 2312 O O . ALA A 1 294 ? 1.989 -3.316 20.248 1.00 96.38 294 ALA A O 1
ATOM 2313 N N . LEU A 1 295 ? 1.228 -2.517 18.292 1.00 96.31 295 LEU A N 1
ATOM 2314 C CA . LEU A 1 295 ? 2.518 -2.493 17.591 1.00 96.31 295 LEU A CA 1
ATOM 2315 C C . LEU A 1 295 ? 3.565 -1.669 18.356 1.00 96.31 295 LEU A C 1
ATOM 2317 O O . LEU A 1 295 ? 4.661 -2.164 18.616 1.00 96.31 295 LEU A O 1
ATOM 2321 N N . GLU A 1 296 ? 3.243 -0.432 18.739 1.00 95.00 296 GLU A N 1
ATOM 2322 C CA . GLU A 1 296 ? 4.178 0.433 19.471 1.00 95.00 296 GLU A CA 1
ATOM 2323 C C . GLU A 1 296 ? 4.477 -0.101 20.879 1.00 95.00 296 GLU A C 1
ATOM 2325 O O . GLU A 1 296 ? 5.634 -0.128 21.308 1.00 95.00 296 GLU A O 1
ATOM 2330 N N . ASN A 1 297 ? 3.465 -0.631 21.570 1.00 95.12 297 ASN A N 1
ATOM 2331 C CA . ASN A 1 297 ? 3.661 -1.268 22.868 1.00 95.12 297 ASN A CA 1
ATOM 2332 C C . ASN A 1 297 ? 4.579 -2.493 22.759 1.00 95.12 297 ASN A C 1
ATOM 2334 O O . ASN A 1 297 ? 5.510 -2.602 23.552 1.00 95.12 297 ASN A O 1
ATOM 2338 N N . MET A 1 298 ? 4.388 -3.359 21.758 1.00 94.81 298 MET A N 1
ATOM 2339 C CA . MET A 1 298 ? 5.237 -4.530 21.501 1.00 94.81 298 MET A CA 1
ATOM 2340 C C . MET A 1 298 ? 6.689 -4.152 21.178 1.00 94.81 298 MET A C 1
ATOM 2342 O O . MET A 1 298 ? 7.608 -4.818 21.655 1.00 94.81 298 MET A O 1
ATOM 2346 N N . LYS A 1 299 ? 6.923 -3.059 20.432 1.00 93.44 299 LYS A N 1
ATOM 2347 C CA . LYS A 1 299 ? 8.279 -2.517 20.200 1.00 93.44 299 LYS A CA 1
ATOM 2348 C C . LYS A 1 299 ? 8.944 -2.032 21.489 1.00 93.44 299 LYS A C 1
ATOM 2350 O O . LYS A 1 299 ? 10.163 -2.103 21.615 1.00 93.44 299 LYS A O 1
ATOM 2355 N N . SER A 1 300 ? 8.160 -1.526 22.442 1.00 91.12 300 SER A N 1
ATOM 2356 C CA . SER A 1 300 ? 8.675 -0.984 23.706 1.00 91.12 300 SER A CA 1
ATOM 2357 C C . SER A 1 300 ? 9.043 -2.051 24.752 1.00 91.12 300 SER A C 1
ATOM 2359 O O . SER A 1 300 ? 9.687 -1.730 25.758 1.00 91.12 300 SER A O 1
ATOM 2361 N N . ILE A 1 301 ? 8.655 -3.316 24.537 1.00 89.62 301 ILE A N 1
ATOM 2362 C CA . ILE A 1 301 ? 8.943 -4.423 25.457 1.00 89.62 301 ILE A CA 1
ATOM 2363 C C . ILE A 1 301 ? 10.448 -4.713 25.452 1.00 89.62 301 ILE A C 1
ATOM 2365 O O . ILE A 1 301 ? 11.023 -5.161 24.463 1.00 89.62 301 ILE A O 1
ATOM 2369 N N . LYS A 1 302 ? 11.104 -4.491 26.595 1.00 77.38 302 LYS A N 1
ATOM 2370 C CA . LYS A 1 302 ? 12.529 -4.806 26.777 1.00 77.38 302 LYS A CA 1
ATOM 2371 C C . LYS A 1 302 ? 12.720 -6.300 27.032 1.00 77.38 302 LYS A C 1
ATOM 2373 O O . LYS A 1 302 ? 12.028 -6.882 27.861 1.00 77.38 302 LYS A O 1
ATOM 2378 N N . THR A 1 303 ? 13.726 -6.900 26.405 1.00 68.00 303 THR A N 1
ATOM 2379 C CA . THR A 1 303 ? 13.881 -8.357 26.265 1.00 68.00 303 THR A CA 1
ATOM 2380 C C . THR A 1 303 ? 14.199 -9.151 27.543 1.00 68.00 303 THR A C 1
ATOM 2382 O O . THR A 1 303 ? 14.132 -10.368 27.486 1.00 68.00 303 THR A O 1
ATOM 2385 N N . ASN A 1 304 ? 14.508 -8.537 28.697 1.00 60.97 304 ASN A N 1
ATOM 2386 C CA . ASN A 1 304 ? 15.089 -9.260 29.850 1.00 60.97 304 ASN A CA 1
ATOM 2387 C C . ASN A 1 304 ? 14.603 -8.807 31.246 1.00 60.97 304 ASN A C 1
ATOM 2389 O O . ASN A 1 304 ? 15.395 -8.684 32.179 1.00 60.97 304 ASN A O 1
ATOM 2393 N N . SER A 1 305 ? 13.308 -8.550 31.444 1.00 63.75 305 SER A N 1
ATOM 2394 C CA . SER A 1 305 ? 12.789 -8.212 32.783 1.00 63.75 305 SER A CA 1
ATOM 2395 C C . SER A 1 305 ? 11.504 -8.965 33.125 1.00 63.75 305 SER A C 1
ATOM 2397 O O . SER A 1 305 ? 10.707 -9.268 32.242 1.00 63.75 305 SER A O 1
ATOM 2399 N N . LYS A 1 306 ? 11.233 -9.206 34.419 1.00 68.12 306 LYS A N 1
ATOM 2400 C CA . LYS A 1 306 ? 9.909 -9.678 34.895 1.00 68.12 306 LYS A CA 1
ATOM 2401 C C . LYS A 1 306 ? 8.757 -8.767 34.425 1.00 68.12 306 LYS A C 1
ATOM 2403 O O . LYS A 1 306 ? 7.611 -9.197 34.369 1.00 68.12 306 LYS A O 1
ATOM 2408 N N . GLN A 1 307 ? 9.070 -7.519 34.074 1.00 78.44 307 GLN A N 1
ATOM 2409 C CA . GLN A 1 307 ? 8.138 -6.528 33.548 1.00 78.44 307 GLN A CA 1
ATOM 2410 C C . GLN A 1 307 ? 7.762 -6.782 32.075 1.00 78.44 307 GLN A C 1
ATOM 2412 O O . GLN A 1 307 ? 6.654 -6.426 31.689 1.00 78.44 307 GLN A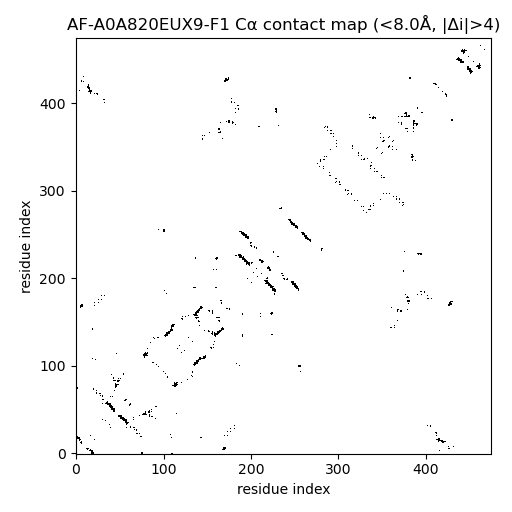 O 1
ATOM 2417 N N . SER A 1 308 ? 8.610 -7.465 31.294 1.00 83.94 308 SER A N 1
ATOM 2418 C CA . SER A 1 308 ? 8.358 -7.782 29.876 1.00 83.94 308 SER A CA 1
ATOM 2419 C C . SER A 1 308 ? 7.111 -8.643 29.671 1.00 83.94 308 SER A C 1
ATOM 2421 O O . SER A 1 308 ? 6.241 -8.289 28.882 1.00 83.94 308 SER A O 1
ATOM 2423 N N . LYS A 1 309 ? 6.966 -9.720 30.456 1.00 88.06 309 LYS A N 1
ATOM 2424 C CA . LYS A 1 309 ? 5.785 -10.590 30.413 1.00 88.06 309 LYS A CA 1
ATOM 2425 C C . LYS A 1 309 ? 4.513 -9.824 30.769 1.00 88.06 309 LYS A C 1
ATOM 2427 O O . LYS A 1 309 ? 3.531 -9.923 30.055 1.00 88.06 309 LYS A O 1
ATOM 2432 N N . LYS A 1 310 ? 4.556 -8.985 31.811 1.00 90.56 310 LYS A N 1
ATOM 2433 C CA . LYS A 1 310 ? 3.409 -8.152 32.205 1.00 90.56 310 LYS A CA 1
ATOM 2434 C C . LYS A 1 310 ? 2.997 -7.172 31.097 1.00 90.56 310 LYS A C 1
ATOM 2436 O O . LYS A 1 310 ? 1.808 -6.957 30.897 1.00 90.56 310 LYS A O 1
ATOM 2441 N N . GLN A 1 311 ? 3.963 -6.569 30.402 1.00 91.94 311 GLN A N 1
ATOM 2442 C CA . GLN A 1 311 ? 3.694 -5.672 29.273 1.00 91.94 311 GLN A CA 1
ATOM 2443 C C . GLN A 1 311 ? 3.100 -6.429 28.080 1.00 91.94 311 GLN A C 1
ATOM 2445 O O . GLN A 1 311 ? 2.136 -5.955 27.487 1.00 91.94 311 GLN A O 1
ATOM 2450 N N . HIS A 1 312 ? 3.630 -7.615 27.766 1.00 94.00 312 HIS A N 1
ATOM 2451 C CA . HIS A 1 312 ? 3.080 -8.492 26.728 1.00 94.00 312 HIS A CA 1
ATOM 2452 C C . HIS A 1 312 ? 1.645 -8.926 27.056 1.00 94.00 312 HIS A C 1
ATOM 2454 O O . HIS A 1 312 ? 0.742 -8.708 26.252 1.00 94.00 312 HIS A O 1
ATOM 2460 N N . ASP A 1 313 ? 1.406 -9.408 28.280 1.00 93.94 313 ASP A N 1
ATOM 2461 C CA . ASP A 1 313 ? 0.075 -9.781 28.769 1.00 93.94 313 ASP A CA 1
ATOM 2462 C C . ASP A 1 313 ? -0.897 -8.590 28.689 1.00 93.94 313 ASP A C 1
ATOM 2464 O O . ASP A 1 313 ? -2.065 -8.755 28.345 1.00 93.94 313 ASP A O 1
ATOM 2468 N N . GLN A 1 314 ? -0.429 -7.367 28.968 1.00 95.00 314 GLN A N 1
ATOM 2469 C CA . GLN A 1 314 ? -1.237 -6.157 28.818 1.00 95.00 314 GLN A CA 1
ATOM 2470 C C . GLN A 1 314 ? -1.630 -5.910 27.355 1.00 95.00 314 GLN A C 1
ATOM 2472 O O . GLN A 1 314 ? -2.797 -5.623 27.102 1.00 95.00 314 GLN A O 1
ATOM 2477 N N . VAL A 1 315 ? -0.705 -6.055 26.400 1.00 96.06 315 VAL A N 1
ATOM 2478 C CA . VAL A 1 315 ? -1.023 -5.943 24.965 1.00 96.06 315 VAL A CA 1
ATOM 2479 C C . VAL A 1 315 ? -2.083 -6.969 24.570 1.00 96.06 315 VAL A C 1
ATOM 2481 O O . VAL A 1 315 ? -3.106 -6.601 23.993 1.00 96.06 315 VAL A O 1
ATOM 2484 N N . MET A 1 316 ? -1.885 -8.237 24.938 1.00 96.31 316 MET A N 1
ATOM 2485 C CA . MET A 1 316 ? -2.827 -9.309 24.605 1.00 96.31 316 MET A CA 1
ATOM 2486 C C . MET A 1 316 ? -4.203 -9.095 25.250 1.00 96.31 316 MET A C 1
ATOM 2488 O O . MET A 1 316 ? -5.228 -9.339 24.614 1.00 96.31 316 MET A O 1
ATOM 2492 N N . ASN A 1 317 ? -4.249 -8.577 26.480 1.00 96.94 317 ASN A N 1
ATOM 2493 C CA . ASN A 1 317 ? -5.500 -8.236 27.154 1.00 96.94 317 ASN A CA 1
ATOM 2494 C C . ASN A 1 317 ? -6.254 -7.098 26.452 1.00 96.94 317 ASN A C 1
ATOM 2496 O O . ASN A 1 317 ? -7.477 -7.163 26.349 1.00 96.94 317 ASN A O 1
ATOM 2500 N N . GLU A 1 318 ? -5.564 -6.068 25.954 1.00 96.69 318 GLU A N 1
ATOM 2501 C CA . GLU A 1 318 ? -6.212 -4.988 25.197 1.00 96.69 318 GLU A CA 1
ATOM 2502 C C . GLU A 1 318 ? -6.759 -5.478 23.848 1.00 96.69 318 GLU A C 1
ATOM 2504 O O . GLU A 1 318 ? -7.890 -5.136 23.496 1.00 96.69 318 GLU A O 1
ATOM 2509 N N . LEU A 1 319 ? -6.035 -6.356 23.138 1.00 96.44 319 LEU A N 1
ATOM 2510 C CA . LEU A 1 319 ? -6.557 -7.022 21.934 1.00 96.44 319 LEU A CA 1
ATOM 2511 C C . LEU A 1 319 ? -7.808 -7.848 22.254 1.00 96.44 319 LEU A C 1
ATOM 2513 O O . LEU A 1 319 ? -8.801 -7.781 21.533 1.00 96.44 319 LEU A O 1
ATOM 2517 N N . GLN A 1 320 ? -7.788 -8.592 23.362 1.00 96.94 320 GLN A N 1
ATOM 2518 C CA . GLN A 1 320 ? -8.915 -9.420 23.784 1.00 96.94 320 GLN A CA 1
ATOM 2519 C C . GLN A 1 320 ? -10.134 -8.574 24.191 1.00 96.94 320 GLN A C 1
ATOM 2521 O O . GLN A 1 320 ? -11.259 -8.921 23.840 1.00 96.94 320 GLN A O 1
ATOM 2526 N N . LYS A 1 321 ? -9.944 -7.432 24.866 1.00 96.69 321 LYS A N 1
ATOM 2527 C CA . LYS A 1 321 ? -11.035 -6.477 25.140 1.00 96.69 321 LYS A CA 1
ATOM 2528 C C . LYS A 1 321 ? -11.618 -5.910 23.848 1.00 96.69 321 LYS A C 1
ATOM 2530 O O . LYS A 1 321 ? -12.838 -5.824 23.709 1.00 96.69 321 LYS A O 1
ATOM 2535 N N . PHE A 1 322 ? -10.758 -5.535 22.901 1.00 96.31 322 PHE A N 1
ATOM 2536 C CA . PHE A 1 322 ? -11.198 -4.990 21.623 1.00 96.31 322 PHE A CA 1
ATOM 2537 C C . PHE A 1 322 ? -11.951 -6.030 20.783 1.00 96.31 322 PHE A C 1
ATOM 2539 O O . PHE A 1 322 ? -12.995 -5.715 20.219 1.00 96.31 322 PHE A O 1
ATOM 2546 N N . LYS A 1 323 ? -11.509 -7.291 20.795 1.00 95.56 323 LYS A N 1
ATOM 2547 C CA . LYS A 1 323 ? -12.219 -8.425 20.192 1.00 95.56 323 LYS A CA 1
ATOM 2548 C C . LYS A 1 323 ? -13.652 -8.557 20.713 1.00 95.56 323 LYS A C 1
ATOM 2550 O O . LYS A 1 323 ? -14.574 -8.699 19.916 1.00 95.56 323 LYS A O 1
ATOM 2555 N N . GLU A 1 324 ? -1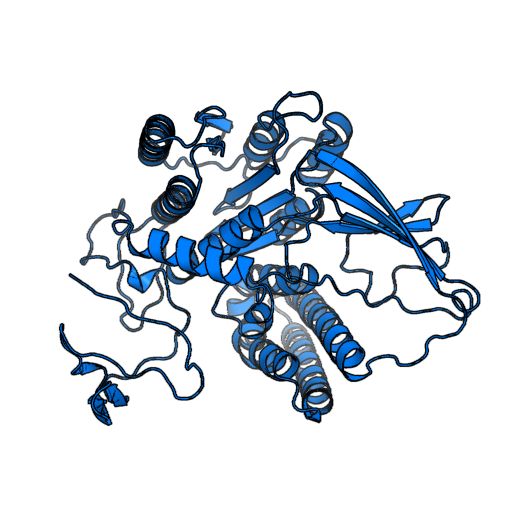3.865 -8.489 22.029 1.00 94.88 324 GLU A N 1
ATOM 2556 C CA . GLU A 1 324 ? -15.223 -8.560 22.593 1.00 94.88 324 GLU A CA 1
ATOM 2557 C C . GLU A 1 324 ? -16.070 -7.337 22.202 1.00 94.88 324 GLU A C 1
ATOM 2559 O O . GLU A 1 324 ? -17.246 -7.484 21.872 1.00 94.88 324 GLU A O 1
ATOM 2564 N N . LYS A 1 325 ? -15.468 -6.141 22.126 1.00 93.00 325 LYS A N 1
ATOM 2565 C CA . LYS A 1 325 ? -16.141 -4.946 21.589 1.00 93.00 325 LYS A CA 1
ATOM 2566 C C . LYS A 1 325 ? -16.558 -5.130 20.123 1.00 93.00 325 LYS A C 1
ATOM 2568 O O . LYS A 1 325 ? -17.679 -4.778 19.765 1.00 93.00 325 LYS A O 1
ATOM 2573 N N . MET A 1 326 ? -15.686 -5.694 19.287 1.00 92.25 326 MET A N 1
ATOM 2574 C CA . MET A 1 326 ? -15.981 -5.960 17.876 1.00 92.25 326 MET A CA 1
ATOM 2575 C C . MET A 1 326 ? -17.083 -7.001 17.697 1.00 92.25 326 MET A C 1
ATOM 2577 O O . MET A 1 326 ? -17.936 -6.807 16.844 1.00 92.25 326 MET A O 1
ATOM 2581 N N . LYS A 1 327 ? -17.125 -8.060 18.517 1.00 90.69 327 LYS A N 1
ATOM 2582 C CA . LYS A 1 327 ? -18.231 -9.034 18.487 1.00 90.69 327 LYS A CA 1
ATOM 2583 C C . LYS A 1 327 ? -19.584 -8.373 18.741 1.00 90.69 327 LYS A C 1
ATOM 2585 O O . LYS A 1 327 ? -20.545 -8.669 18.044 1.00 90.69 327 LYS A O 1
ATOM 2590 N N . LEU A 1 328 ? -19.651 -7.445 19.698 1.00 87.50 328 LEU A N 1
ATOM 2591 C CA . LEU A 1 328 ? -20.876 -6.688 19.963 1.00 87.50 328 LEU A CA 1
ATOM 2592 C C . LEU A 1 328 ? -21.271 -5.803 18.773 1.00 87.50 328 LEU A C 1
ATOM 2594 O O . LEU A 1 328 ? -22.453 -5.712 18.461 1.00 87.50 328 LEU A O 1
ATOM 2598 N N . ALA A 1 329 ? -20.300 -5.186 18.093 1.00 84.44 329 ALA A N 1
ATOM 2599 C CA . ALA A 1 329 ? -20.549 -4.423 16.868 1.00 84.44 329 ALA A CA 1
ATOM 2600 C C . ALA A 1 329 ? -20.956 -5.322 15.680 1.00 84.44 329 ALA A C 1
ATOM 2602 O O . ALA A 1 329 ? -21.769 -4.914 14.856 1.00 84.44 329 ALA A O 1
ATOM 2603 N N . ALA A 1 330 ? -20.433 -6.551 15.615 1.00 74.75 330 ALA A N 1
ATOM 2604 C CA . ALA A 1 330 ? -20.719 -7.541 14.576 1.00 74.75 330 ALA A CA 1
ATOM 2605 C C . ALA A 1 330 ? -22.115 -8.179 14.696 1.00 74.75 330 ALA A C 1
ATOM 2607 O O . ALA A 1 330 ? -22.588 -8.772 13.730 1.00 74.75 330 ALA A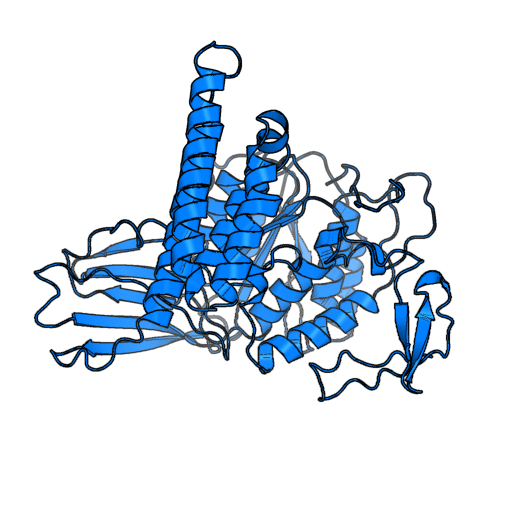 O 1
ATOM 2608 N N . ASN A 1 331 ? -22.802 -8.027 15.837 1.00 68.38 331 ASN A N 1
ATOM 2609 C CA . ASN A 1 331 ? -24.178 -8.509 16.030 1.00 68.38 331 ASN A CA 1
ATOM 2610 C C . ASN A 1 331 ? -25.206 -7.858 15.073 1.00 68.38 331 ASN A C 1
ATOM 2612 O O . ASN A 1 331 ? -26.370 -8.245 15.094 1.00 68.38 331 ASN A O 1
ATOM 2616 N N . GLY A 1 332 ? -24.798 -6.890 14.243 1.00 61.91 332 GLY A N 1
ATOM 2617 C CA . GLY A 1 332 ? -25.583 -6.336 13.134 1.00 61.91 332 GLY A CA 1
ATOM 2618 C C . GLY A 1 332 ? -25.423 -7.063 11.789 1.00 61.91 332 GLY A C 1
ATOM 2619 O O . GLY A 1 332 ? -25.755 -6.478 10.765 1.00 61.91 332 GLY A O 1
ATOM 2620 N N . ASP A 1 333 ? -24.875 -8.283 11.769 1.00 74.38 333 ASP A N 1
ATOM 2621 C CA . ASP A 1 333 ? -24.661 -9.113 10.570 1.00 74.38 333 ASP A CA 1
ATOM 2622 C C . ASP A 1 333 ? -23.750 -8.524 9.472 1.00 74.38 333 ASP A C 1
ATOM 2624 O O . ASP A 1 333 ? -23.694 -9.047 8.363 1.00 74.38 333 ASP A O 1
ATOM 2628 N N . ASP A 1 334 ? -22.952 -7.504 9.789 1.00 89.25 334 ASP A N 1
ATOM 2629 C CA . ASP A 1 334 ? -22.044 -6.862 8.833 1.00 89.25 334 ASP A CA 1
ATOM 2630 C C . ASP A 1 334 ? -20.807 -7.728 8.520 1.00 89.25 334 ASP A C 1
ATOM 2632 O O . ASP A 1 334 ? -19.897 -7.858 9.347 1.00 89.25 334 ASP A O 1
ATOM 2636 N N . ASP A 1 335 ? -20.749 -8.276 7.303 1.00 92.38 335 ASP A N 1
ATOM 2637 C CA . ASP A 1 335 ? -19.644 -9.118 6.820 1.00 92.38 335 ASP A CA 1
ATOM 2638 C C . ASP A 1 335 ? -18.278 -8.428 6.887 1.00 92.38 335 ASP A C 1
ATOM 2640 O O . ASP A 1 335 ? -17.284 -9.069 7.214 1.00 92.38 335 ASP A O 1
ATOM 2644 N N . PHE A 1 336 ? -18.207 -7.106 6.689 1.00 94.38 336 PHE A N 1
ATOM 2645 C CA . PHE A 1 336 ? -16.943 -6.381 6.824 1.00 94.38 336 PHE A CA 1
ATOM 2646 C C . PHE A 1 336 ? -16.420 -6.424 8.263 1.00 94.38 336 PHE A C 1
ATOM 2648 O O . PHE A 1 336 ? -15.222 -6.583 8.489 1.00 94.38 336 PHE A O 1
ATOM 2655 N N . ILE A 1 337 ? -17.302 -6.282 9.258 1.00 95.19 337 ILE A N 1
ATOM 2656 C CA . ILE A 1 337 ? -16.897 -6.335 10.669 1.00 95.19 337 ILE A CA 1
ATOM 2657 C C . ILE A 1 337 ? -16.526 -7.771 11.063 1.00 95.19 337 ILE A C 1
ATOM 2659 O O . ILE A 1 337 ? -15.570 -7.956 11.822 1.00 95.19 337 ILE A O 1
ATOM 2663 N N . LYS A 1 338 ? -17.243 -8.776 10.540 1.00 94.00 338 LYS A N 1
ATOM 2664 C CA . LYS A 1 338 ? -16.921 -10.202 10.732 1.00 94.00 338 LYS A CA 1
ATOM 2665 C C . LYS A 1 338 ? -15.532 -10.534 10.177 1.00 94.00 338 LYS A C 1
ATOM 2667 O O . LYS A 1 338 ? -14.727 -11.135 10.885 1.00 94.00 338 LYS A O 1
ATOM 2672 N N . ASP A 1 339 ? -15.215 -10.056 8.982 1.00 95.75 339 ASP A N 1
ATOM 2673 C CA . ASP A 1 339 ? -13.920 -10.290 8.340 1.00 95.75 339 ASP A CA 1
ATOM 2674 C C . ASP A 1 339 ? -12.785 -9.509 9.008 1.00 95.75 339 ASP A C 1
ATOM 2676 O O . ASP A 1 339 ? -11.707 -10.049 9.248 1.00 95.75 339 ASP A O 1
ATOM 2680 N N . LEU A 1 340 ? -13.040 -8.276 9.451 1.00 96.00 340 LEU A N 1
ATOM 2681 C CA . LEU A 1 340 ? -12.076 -7.518 10.253 1.00 96.00 340 LEU A CA 1
ATOM 2682 C C . LEU A 1 340 ? -11.789 -8.201 11.606 1.00 96.00 340 LEU A C 1
ATOM 2684 O O . LEU A 1 340 ? -10.680 -8.131 12.140 1.00 96.00 340 LEU A O 1
ATOM 2688 N N . LEU A 1 341 ? -12.791 -8.868 12.187 1.00 95.50 341 LEU A N 1
ATOM 2689 C CA . LEU A 1 341 ? -12.624 -9.688 13.387 1.00 95.50 341 LEU A CA 1
ATOM 2690 C C . LEU A 1 341 ? -11.810 -10.959 13.087 1.00 95.50 341 LEU A C 1
ATOM 2692 O O . LEU A 1 341 ? -11.015 -11.381 13.935 1.00 95.50 341 LEU A O 1
ATOM 2696 N N . ALA A 1 342 ? -11.967 -11.552 11.901 1.00 95.06 342 ALA A N 1
ATOM 2697 C CA . ALA A 1 342 ? -11.138 -12.663 11.443 1.00 95.06 342 ALA A CA 1
ATOM 2698 C C . ALA A 1 342 ? -9.667 -12.234 11.297 1.00 95.06 342 ALA A C 1
ATOM 2700 O O . ALA A 1 342 ? -8.794 -12.910 11.842 1.00 95.06 342 ALA A O 1
ATOM 2701 N N . ASP A 1 343 ? -9.389 -11.061 10.717 1.00 96.00 343 ASP A N 1
ATOM 2702 C CA . ASP A 1 343 ? -8.032 -10.490 10.656 1.00 96.00 343 ASP A CA 1
ATOM 2703 C C . ASP A 1 343 ? -7.433 -10.301 12.058 1.00 96.00 343 ASP A C 1
ATOM 2705 O O . ASP A 1 343 ? -6.286 -10.690 12.320 1.00 96.00 343 ASP A O 1
ATOM 2709 N N . LEU A 1 344 ? -8.224 -9.732 12.985 1.00 96.56 344 LEU A N 1
ATOM 2710 C CA . LEU A 1 344 ? -7.807 -9.497 14.371 1.00 96.56 344 LEU A CA 1
ATOM 2711 C C . LEU A 1 344 ? -7.426 -10.805 15.074 1.00 96.56 344 LEU A C 1
ATOM 2713 O O . LEU A 1 344 ? -6.415 -10.863 15.771 1.00 96.56 344 LEU A O 1
ATOM 2717 N N . THR A 1 345 ? -8.263 -11.833 14.933 1.00 94.44 345 THR A N 1
ATOM 2718 C CA . THR A 1 345 ? -8.131 -13.104 15.665 1.00 94.44 345 THR A CA 1
ATOM 2719 C C . THR A 1 345 ? -7.202 -14.109 14.990 1.00 94.44 345 THR A C 1
ATOM 2721 O O . THR A 1 345 ? -6.694 -15.001 15.668 1.00 94.44 345 THR A O 1
ATOM 2724 N N . GLY A 1 346 ? -6.956 -13.944 13.691 1.00 93.44 346 GLY A N 1
ATOM 2725 C CA . GLY A 1 346 ? -6.000 -14.707 12.904 1.00 93.44 346 GLY A CA 1
ATOM 2726 C C . GLY A 1 346 ? -4.610 -14.076 12.938 1.00 93.44 346 GLY A C 1
ATOM 2727 O O . GLY A 1 346 ? -3.918 -14.104 13.959 1.00 93.44 346 GLY A O 1
ATOM 2728 N N . GLN A 1 347 ? -4.187 -13.511 11.804 1.00 91.12 347 GLN A N 1
ATOM 2729 C CA . GLN A 1 347 ? -2.806 -13.068 11.593 1.00 91.12 347 GLN A CA 1
ATOM 2730 C C . GLN A 1 347 ? -2.370 -11.959 12.565 1.00 91.12 347 GLN A C 1
ATOM 2732 O O . GLN A 1 347 ? -1.215 -11.953 12.983 1.00 91.12 347 GLN A O 1
ATOM 2737 N N . VAL A 1 348 ? -3.251 -11.041 12.987 1.00 96.62 348 VAL A N 1
ATOM 2738 C CA . VAL A 1 348 ? -2.869 -9.987 13.951 1.00 96.62 348 VAL A CA 1
ATOM 2739 C C . VAL A 1 348 ? -2.536 -10.578 15.323 1.00 96.62 348 VAL A C 1
ATOM 2741 O O . VAL A 1 348 ? -1.491 -10.259 15.897 1.00 96.62 348 VAL A O 1
ATOM 2744 N N . GLN A 1 349 ? -3.391 -11.458 15.850 1.00 95.31 349 GLN A N 1
ATOM 2745 C CA . GLN A 1 349 ? -3.145 -12.115 17.133 1.00 95.31 349 GLN A CA 1
ATOM 2746 C C . GLN A 1 349 ? -1.921 -13.040 17.063 1.00 95.31 349 GLN A C 1
ATOM 2748 O O . GLN A 1 349 ? -1.132 -13.077 18.007 1.00 95.31 349 GLN A O 1
ATOM 2753 N N . GLU A 1 350 ? -1.724 -13.749 15.947 1.00 94.88 350 GLU A N 1
ATOM 2754 C CA . GLU A 1 350 ? -0.538 -14.581 15.715 1.00 94.88 350 GLU A CA 1
ATOM 2755 C C . GLU A 1 350 ? 0.742 -13.732 15.692 1.00 94.88 350 GLU A C 1
ATOM 2757 O O . GLU A 1 350 ? 1.694 -14.027 16.417 1.00 94.88 350 GLU A O 1
ATOM 2762 N N . ALA A 1 351 ? 0.741 -12.620 14.951 1.00 95.12 351 ALA A N 1
ATOM 2763 C CA . ALA A 1 351 ? 1.861 -11.686 14.864 1.00 95.12 351 ALA A CA 1
ATOM 2764 C C . ALA A 1 351 ? 2.302 -11.160 16.235 1.00 95.12 351 ALA A C 1
ATOM 2766 O O . ALA A 1 351 ? 3.489 -10.933 16.456 1.00 95.12 351 ALA A O 1
ATOM 2767 N N . MET A 1 352 ? 1.359 -10.956 17.156 1.00 94.19 352 MET A N 1
ATOM 2768 C CA . MET A 1 352 ? 1.629 -10.421 18.494 1.00 94.19 352 MET A CA 1
ATOM 2769 C C . MET A 1 352 ? 1.789 -11.506 19.568 1.00 94.19 352 MET A C 1
ATOM 2771 O O . MET A 1 352 ? 2.254 -11.211 20.669 1.00 94.19 352 MET A O 1
ATOM 2775 N N . GLY A 1 353 ? 1.459 -12.766 19.266 1.00 92.69 353 GLY A N 1
ATOM 2776 C CA . GLY A 1 353 ? 1.376 -13.844 20.255 1.00 92.69 353 GLY A CA 1
ATOM 2777 C C . GLY A 1 353 ? 2.703 -14.176 20.941 1.00 92.69 353 GLY A C 1
ATOM 2778 O O . GLY A 1 353 ? 2.715 -14.554 22.113 1.00 92.69 353 GLY A O 1
ATOM 2779 N N . LYS A 1 354 ? 3.833 -13.995 20.247 1.00 91.62 354 LYS A N 1
ATOM 2780 C CA . LYS A 1 354 ? 5.185 -14.126 20.812 1.00 91.62 354 LYS A CA 1
ATOM 2781 C C . LYS A 1 354 ? 6.068 -12.979 20.343 1.00 91.62 354 LYS A C 1
ATOM 2783 O O . LYS A 1 354 ? 6.015 -12.602 19.176 1.00 91.62 354 LYS A O 1
ATOM 2788 N N . GLN A 1 355 ? 6.960 -12.503 21.216 1.00 91.38 355 GLN A N 1
ATOM 2789 C CA . GLN A 1 355 ? 7.928 -11.456 20.862 1.00 91.38 355 GLN A CA 1
ATOM 2790 C C . GLN A 1 355 ? 8.801 -11.852 19.660 1.00 91.38 355 GLN A C 1
ATOM 2792 O O . GLN A 1 355 ? 9.117 -11.016 18.824 1.00 91.38 355 GLN A O 1
ATOM 2797 N N . GLU A 1 356 ? 9.171 -13.128 19.551 1.00 92.00 356 GLU A N 1
ATOM 2798 C CA . GLU A 1 356 ? 9.943 -13.648 18.418 1.00 92.00 356 GLU A CA 1
ATOM 2799 C C . GLU A 1 356 ? 9.181 -13.524 17.091 1.00 92.00 356 GLU A C 1
ATOM 2801 O O . GLU A 1 356 ? 9.734 -13.045 16.105 1.00 92.00 356 GLU A O 1
ATOM 2806 N N . TRP A 1 357 ? 7.901 -13.908 17.068 1.00 94.44 357 TRP A N 1
ATOM 2807 C CA . TRP A 1 357 ? 7.046 -13.803 15.881 1.00 94.44 357 TRP A CA 1
ATOM 2808 C C . TRP A 1 357 ? 6.810 -12.346 15.498 1.00 94.44 357 TRP A C 1
ATOM 2810 O O . TRP A 1 357 ? 6.941 -11.977 14.329 1.00 94.44 357 TRP A O 1
ATOM 2820 N N . PHE A 1 358 ? 6.573 -11.505 16.502 1.00 95.62 358 PHE A N 1
ATOM 2821 C CA . PHE A 1 358 ? 6.457 -10.069 16.323 1.00 95.62 358 PHE A CA 1
ATOM 2822 C C . PHE A 1 358 ? 7.714 -9.476 15.681 1.00 95.62 358 PHE A C 1
ATOM 2824 O O . PHE A 1 358 ? 7.620 -8.809 14.654 1.00 95.62 358 PHE A O 1
ATOM 2831 N N . ASN A 1 359 ? 8.890 -9.770 16.239 1.00 93.62 359 ASN A N 1
ATOM 2832 C CA . ASN A 1 359 ? 10.163 -9.275 15.720 1.00 93.62 359 ASN A CA 1
ATOM 2833 C C . ASN A 1 359 ? 10.470 -9.823 14.320 1.00 93.62 359 ASN A C 1
ATOM 2835 O O . ASN A 1 359 ? 11.076 -9.118 13.521 1.00 93.62 359 ASN A O 1
ATOM 2839 N N . LYS A 1 360 ? 10.076 -11.071 14.027 1.00 92.06 360 LYS A N 1
ATOM 2840 C CA . LYS A 1 360 ? 10.336 -11.712 12.734 1.00 92.06 360 LYS A CA 1
ATOM 2841 C C . LYS A 1 360 ? 9.465 -11.138 11.621 1.00 92.06 360 LYS A C 1
ATOM 2843 O O . LYS A 1 360 ? 9.970 -10.911 10.532 1.00 92.06 360 LYS A O 1
ATOM 2848 N N . TRP A 1 361 ? 8.163 -10.976 11.848 1.00 94.56 361 TRP A N 1
ATOM 2849 C CA . TRP A 1 361 ? 7.232 -10.619 10.771 1.00 94.56 361 TRP A CA 1
ATOM 2850 C C . TRP A 1 361 ? 6.113 -9.670 11.195 1.00 94.56 361 TRP A C 1
ATOM 2852 O O . TRP A 1 361 ? 5.700 -8.839 10.387 1.00 94.56 361 TRP A O 1
ATOM 2862 N N . GLY A 1 362 ? 5.656 -9.720 12.450 1.00 96.25 362 GLY A N 1
ATOM 2863 C CA . GLY A 1 362 ? 4.593 -8.833 12.933 1.00 96.25 362 GLY A CA 1
ATOM 2864 C C . GLY A 1 362 ? 4.935 -7.346 12.792 1.00 96.25 362 GLY A C 1
ATOM 2865 O O . GLY A 1 362 ? 4.097 -6.550 12.375 1.00 96.25 362 GLY A O 1
ATOM 2866 N N . VAL A 1 363 ? 6.191 -6.972 13.041 1.00 96.56 363 VAL A N 1
ATOM 2867 C CA . VAL A 1 363 ? 6.688 -5.594 12.901 1.00 96.56 363 VAL A CA 1
ATOM 2868 C C . VAL A 1 363 ? 6.597 -5.053 11.464 1.00 96.56 363 VAL A C 1
ATOM 2870 O O . VAL A 1 363 ? 6.522 -3.838 11.281 1.00 96.56 363 VAL A O 1
ATOM 2873 N N . HIS A 1 364 ? 6.553 -5.934 10.459 1.00 96.38 364 HIS A N 1
ATOM 2874 C CA . HIS A 1 364 ? 6.435 -5.582 9.040 1.00 96.38 364 HIS A CA 1
ATOM 2875 C C . HIS A 1 364 ? 4.988 -5.684 8.537 1.00 96.38 364 HIS A C 1
ATOM 2877 O O . HIS A 1 364 ? 4.499 -4.802 7.832 1.00 96.38 364 HIS A O 1
ATOM 2883 N N . TYR A 1 365 ? 4.286 -6.738 8.949 1.00 96.94 365 TYR A N 1
ATOM 2884 C CA . TYR A 1 365 ? 2.913 -7.034 8.550 1.00 96.94 365 TYR A CA 1
ATOM 2885 C C . TYR A 1 365 ? 1.897 -6.010 9.079 1.00 96.94 365 TYR A C 1
ATOM 2887 O O . TYR A 1 365 ? 1.094 -5.477 8.315 1.00 96.94 365 TYR A O 1
ATOM 2895 N N . LEU A 1 366 ? 1.950 -5.681 10.374 1.00 97.75 366 LEU A N 1
ATOM 2896 C CA . LEU A 1 366 ? 0.931 -4.844 11.020 1.00 97.75 366 LEU A CA 1
ATOM 2897 C C . LEU A 1 366 ? 0.855 -3.411 10.444 1.00 97.75 366 LEU A C 1
ATOM 2899 O O . LEU A 1 366 ? -0.259 -2.913 10.233 1.00 97.75 366 LEU A O 1
ATOM 2903 N N . PRO A 1 367 ? 1.980 -2.725 10.136 1.00 96.94 367 PRO A N 1
ATOM 2904 C CA . PRO A 1 367 ? 1.936 -1.470 9.385 1.00 96.94 367 PRO A CA 1
ATOM 2905 C C . PRO A 1 367 ? 1.277 -1.618 8.011 1.00 96.94 367 PRO A C 1
ATOM 2907 O O . PRO A 1 367 ? 0.470 -0.770 7.637 1.00 96.94 367 PRO A O 1
ATOM 2910 N N . SER A 1 368 ? 1.567 -2.701 7.282 1.00 97.38 368 SER A N 1
ATOM 2911 C CA . SER A 1 368 ? 1.002 -2.939 5.950 1.00 97.38 368 SER A CA 1
ATOM 2912 C C . SER A 1 368 ? -0.522 -3.096 5.991 1.00 97.38 368 SER A C 1
ATOM 2914 O O . SER A 1 368 ? -1.227 -2.366 5.292 1.00 97.38 368 SER A O 1
ATOM 2916 N N . LEU A 1 369 ? -1.036 -3.955 6.880 1.00 97.88 369 LEU A N 1
ATOM 2917 C CA . LEU A 1 369 ? -2.475 -4.174 7.066 1.00 97.88 369 LEU A CA 1
ATOM 2918 C C . LEU A 1 369 ? -3.200 -2.887 7.479 1.00 97.88 369 LEU A C 1
ATOM 2920 O O . LEU A 1 369 ? -4.181 -2.463 6.868 1.00 97.88 369 LEU A O 1
ATOM 2924 N N . THR A 1 370 ? -2.702 -2.214 8.519 1.00 97.00 370 THR A N 1
ATOM 2925 C CA . THR A 1 370 ? -3.361 -0.999 9.016 1.00 97.00 370 THR A CA 1
ATOM 2926 C C . THR A 1 370 ? -3.312 0.138 7.999 1.00 97.00 370 THR A C 1
ATOM 2928 O O . THR A 1 370 ? -4.257 0.924 7.914 1.00 97.00 370 THR A O 1
ATOM 2931 N N . ARG A 1 371 ? -2.241 0.230 7.198 1.00 95.94 371 ARG A N 1
ATOM 2932 C CA . ARG A 1 371 ? -2.147 1.199 6.104 1.00 95.94 371 ARG A CA 1
ATOM 2933 C C . ARG A 1 371 ? -3.166 0.905 5.002 1.00 95.94 371 ARG A C 1
ATOM 2935 O O . ARG A 1 371 ? -3.789 1.849 4.519 1.00 95.94 371 ARG A O 1
ATOM 2942 N N . ALA A 1 372 ? -3.371 -0.364 4.650 1.00 96.25 372 ALA A N 1
ATOM 2943 C CA . ALA A 1 372 ? -4.379 -0.786 3.680 1.00 96.25 372 ALA A CA 1
ATOM 2944 C C . ALA A 1 372 ? -5.798 -0.389 4.120 1.00 96.25 372 ALA A C 1
ATOM 2946 O O . ALA A 1 372 ? -6.514 0.251 3.351 1.00 96.25 372 ALA A O 1
ATOM 2947 N N . HIS A 1 373 ? -6.168 -0.619 5.386 1.00 96.75 373 HIS A N 1
ATOM 2948 C CA . HIS A 1 373 ? -7.460 -0.162 5.918 1.00 96.75 373 HIS A CA 1
ATOM 2949 C C . HIS A 1 373 ? -7.614 1.359 5.942 1.00 96.75 373 HIS A C 1
ATOM 2951 O O . HIS A 1 373 ? -8.703 1.854 5.659 1.00 96.75 373 HIS A O 1
ATOM 2957 N N . LEU A 1 374 ? -6.561 2.122 6.259 1.00 94.19 374 LEU A N 1
ATOM 2958 C CA . LEU A 1 374 ? -6.602 3.593 6.208 1.00 94.19 374 LEU A CA 1
ATOM 2959 C C . LEU A 1 374 ? -6.799 4.108 4.782 1.00 94.19 374 LEU A C 1
ATOM 2961 O O . LEU A 1 374 ? -7.537 5.069 4.555 1.00 94.19 374 LEU A O 1
ATOM 2965 N N . LEU A 1 375 ? -6.142 3.467 3.817 1.00 93.88 375 LEU A N 1
ATOM 2966 C CA . LEU A 1 375 ? -6.286 3.809 2.411 1.00 93.88 375 LEU A CA 1
ATOM 2967 C C . LEU A 1 375 ? -7.555 3.235 1.775 1.00 93.88 375 LEU A C 1
ATOM 2969 O O . LEU A 1 375 ? -7.942 3.753 0.730 1.00 93.88 375 LEU A O 1
ATOM 2973 N N . GLN A 1 376 ? -8.210 2.266 2.421 1.00 95.19 376 GLN A N 1
ATOM 2974 C CA . GLN A 1 376 ? -9.306 1.470 1.865 1.00 95.19 376 GLN A CA 1
ATOM 2975 C C . GLN A 1 376 ? -8.900 0.814 0.543 1.00 95.19 376 GLN A C 1
ATOM 2977 O O . GLN A 1 376 ? -9.538 1.009 -0.487 1.00 95.19 376 GLN A O 1
ATOM 2982 N N . LEU A 1 377 ? -7.783 0.086 0.580 1.00 93.06 377 LEU A N 1
ATOM 2983 C CA . LEU A 1 377 ? -7.220 -0.628 -0.561 1.00 93.06 377 LEU A CA 1
ATOM 2984 C C . LEU A 1 377 ? -7.099 -2.110 -0.234 1.00 93.06 377 LEU A C 1
ATOM 2986 O O . LEU A 1 377 ? -6.603 -2.459 0.837 1.00 93.06 377 LEU A O 1
ATOM 2990 N N . CYS A 1 378 ? -7.495 -2.965 -1.174 1.00 92.19 378 CYS A N 1
ATOM 2991 C CA . CYS A 1 378 ? -7.159 -4.379 -1.121 1.00 92.19 378 CYS A CA 1
ATOM 2992 C C . CYS A 1 378 ? -5.672 -4.489 -1.451 1.00 92.19 378 CYS A C 1
ATOM 2994 O O . CYS A 1 378 ? -5.261 -4.157 -2.560 1.00 92.19 378 CYS A O 1
ATOM 2996 N N . ASN A 1 379 ? -4.844 -4.853 -0.475 1.00 90.38 379 ASN A N 1
ATOM 2997 C CA . ASN A 1 379 ? -3.410 -5.025 -0.699 1.00 90.38 379 ASN A CA 1
ATOM 2998 C C . ASN A 1 379 ? -3.015 -6.497 -0.834 1.00 90.38 379 ASN A C 1
ATOM 3000 O O . ASN A 1 379 ? -1.932 -6.743 -1.342 1.00 90.38 379 ASN A O 1
ATOM 3004 N N . ASN A 1 380 ? -3.834 -7.450 -0.380 1.00 86.88 380 ASN A N 1
ATOM 3005 C CA . ASN A 1 380 ? -3.555 -8.884 -0.448 1.00 86.88 380 ASN A CA 1
ATOM 3006 C C . ASN A 1 380 ? -4.853 -9.717 -0.341 1.00 86.88 380 ASN A C 1
ATOM 3008 O O . ASN A 1 380 ? -5.885 -9.182 0.055 1.00 86.88 380 ASN A O 1
ATOM 3012 N N . PHE A 1 381 ? -4.792 -11.016 -0.666 1.00 83.75 381 PHE A N 1
ATOM 3013 C CA . PHE A 1 381 ? -5.938 -11.947 -0.583 1.00 83.75 381 PHE A CA 1
ATOM 3014 C C . PHE A 1 381 ? -5.954 -12.833 0.668 1.00 83.75 381 PHE A C 1
ATOM 3016 O O . PHE A 1 381 ? -6.834 -13.671 0.817 1.00 83.75 381 PHE A O 1
ATOM 3023 N N . LYS A 1 382 ? -4.986 -12.679 1.572 1.00 84.06 382 LYS A N 1
ATOM 3024 C CA . LYS A 1 382 ? -4.917 -13.493 2.789 1.00 84.06 382 LYS A CA 1
ATOM 3025 C C . LYS A 1 382 ? -5.761 -12.909 3.920 1.00 84.06 382 LYS A C 1
ATOM 3027 O O . LYS A 1 382 ? -6.309 -13.655 4.725 1.00 84.06 382 LYS A O 1
ATOM 3032 N N . ASP A 1 383 ? -5.850 -11.586 3.973 1.00 90.75 383 ASP A N 1
ATOM 3033 C CA . ASP A 1 383 ? -6.583 -10.866 5.009 1.00 90.75 383 ASP A CA 1
ATOM 3034 C C . ASP A 1 383 ? -8.007 -10.560 4.503 1.00 90.75 383 ASP A C 1
ATOM 3036 O O . ASP A 1 383 ? -8.168 -9.731 3.601 1.00 90.75 383 ASP A O 1
ATOM 30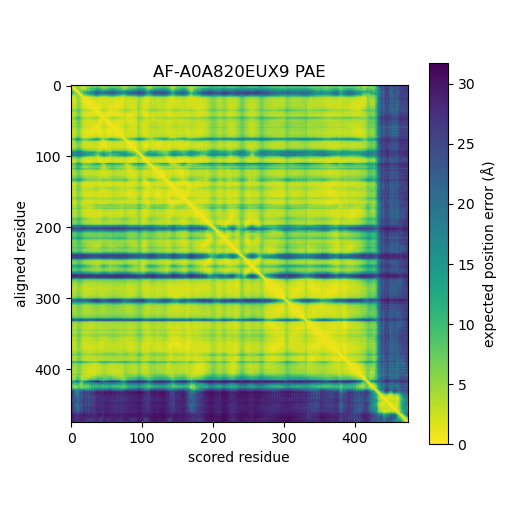40 N N . PRO A 1 384 ? -9.062 -11.241 4.988 1.00 93.88 384 PRO A N 1
ATOM 3041 C CA . PRO A 1 384 ? -10.430 -11.029 4.509 1.00 93.88 384 PRO A CA 1
ATOM 3042 C C . PRO A 1 384 ? -10.938 -9.588 4.676 1.00 93.88 384 PRO A C 1
ATOM 3044 O O . PRO A 1 384 ? -11.665 -9.090 3.814 1.00 93.88 384 PRO A O 1
ATOM 3047 N N . GLY A 1 385 ? -10.526 -8.849 5.713 1.00 94.62 385 GLY A N 1
ATOM 3048 C CA . GLY A 1 385 ? -11.039 -7.495 5.942 1.00 94.62 385 GLY A CA 1
ATOM 3049 C C . GLY A 1 385 ? -10.654 -6.491 4.849 1.00 94.62 385 GLY A C 1
ATOM 3050 O O . GLY A 1 385 ? -11.434 -5.583 4.547 1.00 94.62 385 GLY A O 1
ATOM 3051 N N . VAL A 1 386 ? -9.482 -6.631 4.217 1.00 94.75 386 VAL A N 1
ATOM 3052 C CA . VAL A 1 386 ? -9.060 -5.736 3.117 1.00 94.75 386 VAL A CA 1
ATOM 3053 C C . VAL A 1 386 ? -9.687 -6.101 1.768 1.00 94.75 386 VAL A C 1
ATOM 3055 O O . VAL A 1 386 ? -9.738 -5.250 0.881 1.00 94.75 386 VAL A O 1
ATOM 3058 N N . GLN A 1 387 ? -10.236 -7.311 1.619 1.00 92.94 387 GLN A N 1
ATOM 3059 C CA . GLN A 1 387 ? -10.896 -7.775 0.387 1.00 92.94 387 GLN A CA 1
ATOM 3060 C C . GLN A 1 387 ? -12.266 -7.124 0.152 1.00 92.94 387 GLN A C 1
ATOM 3062 O O . GLN A 1 387 ? -12.865 -7.243 -0.917 1.00 92.94 387 GLN A O 1
ATOM 3067 N N . HIS A 1 388 ? -12.773 -6.376 1.134 1.00 93.25 388 HIS A N 1
ATOM 3068 C CA . HIS A 1 388 ? -13.953 -5.527 0.959 1.00 93.25 388 HIS A CA 1
ATOM 3069 C C . HIS A 1 388 ? -13.689 -4.266 0.140 1.00 93.25 388 HIS A C 1
ATOM 3071 O O . HIS A 1 388 ? -14.637 -3.587 -0.256 1.00 93.25 388 HIS A O 1
ATOM 3077 N N . TYR A 1 389 ? -12.425 -3.946 -0.121 1.00 93.62 389 TYR A N 1
ATOM 3078 C CA . TYR A 1 389 ? -12.032 -2.827 -0.963 1.00 93.62 389 TYR A CA 1
ATOM 3079 C C . TYR A 1 389 ? -11.785 -3.297 -2.400 1.00 93.62 389 TYR A C 1
ATOM 3081 O O . TYR A 1 389 ? -11.346 -4.418 -2.631 1.00 93.62 389 TYR A O 1
ATOM 3089 N N . GLY A 1 390 ? -12.042 -2.433 -3.381 1.00 85.44 390 GLY A N 1
ATOM 3090 C CA . GLY A 1 390 ? -11.895 -2.778 -4.797 1.00 85.44 390 GLY A CA 1
ATOM 3091 C C . GLY A 1 390 ? -13.077 -3.569 -5.369 1.00 85.44 390 GLY A C 1
ATOM 3092 O O . GLY A 1 390 ? -12.942 -4.207 -6.399 1.00 85.44 390 GLY A O 1
ATOM 3093 N N . LYS A 1 391 ? -14.265 -3.512 -4.757 1.00 82.56 391 LYS A N 1
ATOM 3094 C CA . LYS A 1 391 ? -15.465 -4.220 -5.255 1.00 82.56 391 LYS A CA 1
ATOM 3095 C C . LYS A 1 391 ? -16.172 -3.531 -6.434 1.00 82.56 391 LYS A C 1
ATOM 3097 O O . LYS A 1 391 ? -17.243 -3.957 -6.853 1.00 82.56 391 LYS A O 1
ATOM 3102 N N . GLY A 1 392 ? -15.605 -2.447 -6.963 1.00 87.00 392 GLY A N 1
ATOM 3103 C CA . GLY A 1 392 ? -16.136 -1.785 -8.154 1.00 87.00 392 GLY A CA 1
ATOM 3104 C C . GLY A 1 392 ? -16.014 -2.683 -9.387 1.00 87.00 392 GLY A C 1
ATOM 3105 O O . GLY A 1 392 ? -15.027 -3.402 -9.535 1.00 87.00 392 GLY A O 1
ATOM 3106 N N . GLU A 1 393 ? -16.985 -2.605 -10.297 1.00 92.00 393 GLU A N 1
ATOM 3107 C CA . GLU A 1 393 ? -17.019 -3.411 -11.529 1.00 92.00 393 GLU A CA 1
ATOM 3108 C C . GLU A 1 393 ? -15.732 -3.255 -12.355 1.00 92.00 393 GLU A C 1
ATOM 3110 O O . GLU A 1 393 ? -15.111 -4.242 -12.743 1.00 92.00 393 GLU A O 1
ATOM 3115 N N . LEU A 1 394 ? -15.267 -2.012 -12.545 1.00 92.50 394 LEU A N 1
ATOM 3116 C CA . LEU A 1 394 ? -14.031 -1.746 -13.283 1.00 92.50 394 LEU A CA 1
ATOM 3117 C C . LEU A 1 394 ? -12.798 -2.323 -12.576 1.00 92.50 394 LEU A C 1
ATOM 3119 O O . LEU A 1 394 ? -11.923 -2.866 -13.241 1.00 92.50 394 LE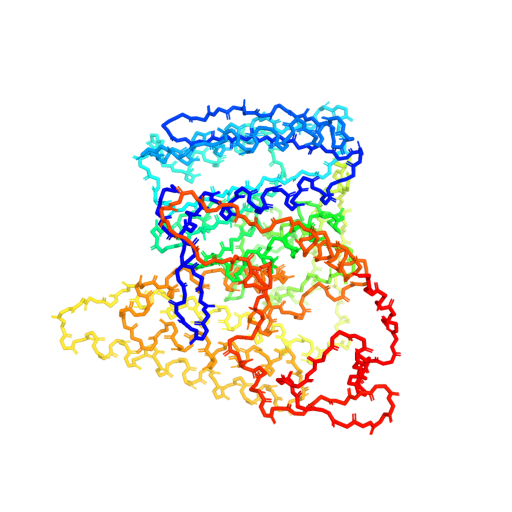U A O 1
ATOM 3123 N N . PHE A 1 395 ? -12.712 -2.206 -11.247 1.00 91.94 395 PHE A N 1
ATOM 3124 C CA . PHE A 1 395 ? -11.586 -2.772 -10.501 1.00 91.94 395 PHE A CA 1
ATOM 3125 C C . PHE A 1 395 ? -11.577 -4.290 -10.602 1.00 91.94 395 PHE A C 1
ATOM 3127 O O . PHE A 1 395 ? -10.524 -4.853 -10.867 1.00 91.94 395 PHE A O 1
ATOM 3134 N N . SER A 1 396 ? -12.735 -4.928 -10.434 1.00 91.00 396 SER A N 1
ATOM 3135 C CA . SER A 1 396 ? -12.870 -6.385 -10.508 1.00 91.00 396 SER A CA 1
ATOM 3136 C C . SER A 1 396 ? -12.436 -6.887 -11.882 1.00 91.00 396 SER A C 1
ATOM 3138 O O . SER A 1 396 ? -11.554 -7.729 -11.965 1.00 91.00 396 SER A O 1
ATOM 3140 N N . LYS A 1 397 ? -12.921 -6.249 -12.956 1.00 93.19 397 LYS A N 1
ATOM 3141 C CA . LYS A 1 397 ? -12.489 -6.557 -14.322 1.00 93.19 397 LYS A CA 1
ATOM 3142 C C . LYS A 1 397 ? -10.976 -6.411 -14.509 1.00 93.19 397 LYS A C 1
ATOM 3144 O O . LYS A 1 397 ? -10.344 -7.306 -15.053 1.00 93.19 397 LYS A O 1
ATOM 3149 N N . MET A 1 398 ? -10.390 -5.292 -14.071 1.00 93.19 398 MET A N 1
ATOM 3150 C CA . MET A 1 398 ? -8.940 -5.092 -14.185 1.00 93.19 398 MET A CA 1
ATOM 3151 C C . MET A 1 398 ? -8.169 -6.129 -13.371 1.00 93.19 398 MET A C 1
ATOM 3153 O O . MET A 1 398 ? -7.178 -6.653 -13.859 1.00 93.19 398 MET A O 1
ATOM 3157 N N . ARG A 1 399 ? -8.629 -6.454 -12.162 1.00 91.31 399 ARG A N 1
ATOM 3158 C CA . ARG A 1 399 ? -8.016 -7.464 -11.299 1.00 91.31 399 ARG A CA 1
ATOM 3159 C C . ARG A 1 399 ? -8.010 -8.832 -11.961 1.00 91.31 399 ARG A C 1
ATOM 3161 O O . ARG A 1 399 ? -6.956 -9.452 -11.975 1.00 91.31 399 ARG A O 1
ATOM 3168 N N . ASP A 1 400 ? -9.132 -9.253 -12.529 1.00 90.69 400 ASP A N 1
ATOM 3169 C CA . ASP A 1 400 ? -9.251 -10.552 -13.188 1.00 90.69 400 ASP A CA 1
ATOM 3170 C C . ASP A 1 400 ? -8.360 -10.604 -14.450 1.00 90.69 400 ASP A C 1
ATOM 3172 O O . ASP A 1 400 ? -7.599 -11.548 -14.630 1.00 90.69 400 ASP A O 1
ATOM 3176 N N . GLU A 1 401 ? -8.321 -9.531 -15.255 1.00 92.44 401 GLU A N 1
ATOM 3177 C CA . GLU A 1 401 ? -7.386 -9.422 -16.390 1.00 92.44 401 GLU A CA 1
ATOM 3178 C C . GLU A 1 401 ? -5.910 -9.461 -15.946 1.00 92.44 401 GLU A C 1
ATOM 3180 O O . GLU A 1 401 ? -5.068 -10.089 -16.592 1.00 92.44 401 GLU A O 1
ATOM 3185 N N . MET A 1 402 ? -5.562 -8.782 -14.846 1.00 91.62 402 MET A N 1
ATOM 3186 C CA . MET A 1 402 ? -4.197 -8.784 -14.313 1.00 91.62 402 MET A CA 1
ATOM 3187 C C . MET A 1 402 ? -3.812 -10.153 -13.743 1.00 91.62 402 MET A C 1
ATOM 3189 O O . MET A 1 402 ? -2.642 -10.534 -13.827 1.00 91.62 402 MET A O 1
ATOM 3193 N N . ASP A 1 403 ? -4.773 -10.870 -13.164 1.00 88.12 403 ASP A N 1
ATOM 3194 C CA . ASP A 1 403 ? -4.592 -12.223 -12.651 1.00 88.12 403 ASP A CA 1
ATOM 3195 C C . ASP A 1 403 ? -4.349 -13.227 -13.782 1.00 88.12 403 ASP A C 1
ATOM 3197 O O . ASP A 1 403 ? -3.366 -13.970 -13.750 1.00 88.12 403 ASP A O 1
ATOM 3201 N N . ASP A 1 404 ? -5.149 -13.163 -14.850 1.00 89.44 404 ASP A N 1
ATOM 3202 C CA . ASP A 1 404 ? -4.944 -13.962 -16.062 1.00 89.44 404 ASP A CA 1
ATOM 3203 C C . ASP A 1 404 ? -3.544 -13.725 -16.649 1.00 89.44 404 ASP A C 1
ATOM 3205 O O . ASP A 1 404 ? -2.814 -14.670 -16.974 1.00 89.44 404 ASP A O 1
ATOM 3209 N N . ILE A 1 405 ? -3.120 -12.456 -16.730 1.00 90.38 405 ILE A N 1
ATOM 3210 C CA . ILE A 1 405 ? -1.768 -12.098 -17.169 1.00 90.38 405 ILE A CA 1
ATOM 3211 C C . ILE A 1 405 ? -0.735 -12.729 -16.242 1.00 90.38 405 ILE A C 1
ATOM 3213 O O . ILE A 1 405 ? 0.172 -13.395 -16.741 1.00 90.38 405 ILE A O 1
ATOM 3217 N N . PHE A 1 406 ? -0.863 -12.559 -14.924 1.00 89.06 406 PHE A N 1
ATOM 3218 C CA . PHE A 1 406 ? 0.064 -13.123 -13.945 1.00 89.06 406 PHE A CA 1
ATOM 3219 C C . PHE A 1 406 ? 0.196 -14.641 -14.106 1.00 89.06 406 PHE A C 1
ATOM 3221 O O . PHE A 1 406 ? 1.309 -15.142 -14.275 1.00 89.06 406 PHE A O 1
ATOM 3228 N N . CYS A 1 407 ? -0.925 -15.360 -14.136 1.00 86.44 407 CYS A N 1
ATOM 3229 C CA . CYS A 1 407 ? -0.972 -16.814 -14.255 1.00 86.44 407 CYS A CA 1
ATOM 3230 C C . CYS A 1 407 ? -0.429 -17.328 -15.598 1.00 86.44 407 CYS A C 1
ATOM 3232 O O . CYS A 1 407 ? 0.145 -18.417 -15.649 1.00 86.44 407 CYS A O 1
ATOM 3234 N N . SER A 1 408 ? -0.561 -16.547 -16.675 1.00 88.94 408 SER A N 1
ATOM 3235 C CA . SER A 1 408 ? -0.033 -16.899 -18.001 1.00 88.94 408 SER A CA 1
ATOM 3236 C C . SER A 1 408 ? 1.488 -16.735 -18.134 1.00 88.94 408 SER A C 1
ATOM 3238 O O . SER A 1 408 ? 2.091 -17.263 -19.075 1.00 88.94 408 SER A O 1
ATOM 3240 N N . LEU A 1 409 ? 2.139 -16.008 -17.215 1.00 88.19 409 LEU A N 1
ATOM 3241 C CA . LEU A 1 409 ? 3.587 -15.831 -17.254 1.00 88.19 409 LEU A CA 1
ATOM 3242 C C . LEU A 1 409 ? 4.317 -17.141 -16.942 1.00 88.19 409 LEU A C 1
ATOM 3244 O O . LEU A 1 409 ? 3.896 -17.915 -16.084 1.00 88.19 409 LEU A O 1
ATOM 3248 N N . PRO A 1 410 ? 5.482 -17.386 -17.568 1.00 86.56 410 PRO A N 1
ATOM 3249 C CA . PRO A 1 410 ? 6.319 -18.497 -17.158 1.00 86.56 410 PRO A CA 1
ATOM 3250 C C . PRO A 1 410 ? 6.784 -18.294 -15.714 1.00 86.56 410 PRO A C 1
ATOM 3252 O O . PRO A 1 410 ? 7.183 -17.187 -15.323 1.00 86.56 410 PRO A O 1
ATOM 3255 N N . ALA A 1 411 ? 6.811 -19.394 -14.959 1.00 84.12 411 ALA A N 1
ATOM 3256 C CA . ALA A 1 411 ? 7.339 -19.414 -13.604 1.00 84.12 411 ALA A CA 1
ATOM 3257 C C . ALA A 1 411 ? 8.740 -18.777 -13.539 1.00 84.12 411 ALA A C 1
ATOM 3259 O O . ALA A 1 411 ? 9.547 -18.931 -14.471 1.00 84.12 411 ALA A O 1
ATOM 3260 N N . PRO A 1 412 ? 9.051 -18.038 -12.459 1.00 83.56 412 PRO A N 1
ATOM 3261 C CA . PRO A 1 412 ? 10.346 -17.401 -12.311 1.00 83.56 412 PRO A CA 1
ATOM 3262 C C . PRO A 1 412 ? 11.461 -18.445 -12.362 1.00 83.56 412 PRO A C 1
ATOM 3264 O O . PRO A 1 412 ? 11.378 -19.521 -11.770 1.00 83.56 412 PRO A O 1
ATOM 3267 N N . ARG A 1 413 ? 12.524 -18.114 -13.097 1.00 83.50 413 ARG A N 1
ATOM 3268 C CA . ARG A 1 413 ? 13.694 -18.981 -13.212 1.00 83.50 413 ARG A CA 1
ATOM 3269 C C . ARG A 1 413 ? 14.533 -18.852 -11.947 1.00 83.50 413 ARG A C 1
ATOM 3271 O O . ARG A 1 413 ? 14.903 -17.747 -11.566 1.00 83.50 413 ARG A O 1
ATOM 3278 N N . SER A 1 414 ? 14.836 -19.994 -11.343 1.00 81.94 414 SER A N 1
ATOM 3279 C CA . SER A 1 414 ? 15.700 -20.113 -10.171 1.00 81.94 414 SER A CA 1
ATOM 3280 C C . SER A 1 414 ? 17.103 -19.579 -10.472 1.00 81.94 414 SER A C 1
ATOM 3282 O O . SER A 1 414 ? 17.743 -20.027 -11.427 1.00 81.94 414 SER A O 1
ATOM 3284 N N . SER A 1 415 ? 17.572 -18.607 -9.687 1.00 82.31 415 SER A N 1
ATOM 3285 C CA . SER A 1 415 ? 18.950 -18.104 -9.765 1.00 82.31 415 SER A CA 1
ATOM 3286 C C . SER A 1 415 ? 19.898 -18.741 -8.740 1.00 82.31 415 SER A C 1
ATOM 3288 O O . SER A 1 415 ? 21.113 -18.574 -8.862 1.00 82.31 415 SER A O 1
ATOM 3290 N N . LEU A 1 416 ? 19.380 -19.497 -7.761 1.00 79.81 416 LEU A N 1
ATOM 3291 C CA . LEU A 1 416 ? 20.170 -20.257 -6.784 1.00 79.81 416 LEU A CA 1
ATOM 3292 C C . LEU A 1 416 ? 20.210 -21.756 -7.156 1.00 79.81 416 LEU A C 1
ATOM 3294 O O . LEU A 1 416 ? 19.400 -22.249 -7.937 1.00 79.81 416 LEU A O 1
ATOM 3298 N N . ALA A 1 417 ? 21.194 -22.498 -6.635 1.00 64.44 417 ALA A N 1
ATOM 3299 C CA . ALA A 1 417 ? 21.437 -23.887 -7.038 1.00 64.44 417 ALA A CA 1
ATOM 3300 C C . ALA A 1 417 ? 20.333 -24.873 -6.586 1.00 64.44 417 ALA A C 1
ATOM 3302 O O . ALA A 1 417 ? 19.864 -24.807 -5.451 1.00 64.44 417 ALA A O 1
ATOM 3303 N N . THR A 1 418 ? 20.039 -25.850 -7.463 1.00 53.62 418 THR A N 1
ATOM 3304 C CA . THR A 1 418 ? 19.052 -26.959 -7.371 1.00 53.62 418 THR A CA 1
ATOM 3305 C C . THR A 1 418 ? 17.584 -26.536 -7.229 1.00 53.62 418 THR A C 1
ATOM 3307 O O . THR A 1 418 ? 17.229 -25.806 -6.312 1.00 53.62 418 THR A O 1
ATOM 3310 N N . SER A 1 419 ? 16.703 -27.029 -8.110 1.00 56.12 419 SER A N 1
ATOM 3311 C CA . SER A 1 419 ? 15.255 -26.816 -7.973 1.00 56.12 419 SER A CA 1
ATOM 3312 C C . SER A 1 419 ? 14.428 -28.016 -8.441 1.00 56.12 419 SER A C 1
ATOM 3314 O O . SER A 1 419 ? 14.763 -28.695 -9.412 1.00 56.12 419 SER A O 1
ATOM 3316 N N . ALA A 1 420 ? 13.336 -28.260 -7.714 1.00 57.53 420 ALA A N 1
ATOM 3317 C CA . ALA A 1 420 ? 12.158 -28.949 -8.223 1.00 57.53 420 ALA A CA 1
ATOM 3318 C C . ALA A 1 420 ? 11.444 -28.041 -9.251 1.00 57.53 420 ALA A C 1
ATOM 3320 O O . ALA A 1 420 ? 11.601 -26.818 -9.178 1.00 57.53 420 ALA A O 1
ATOM 3321 N N . PRO A 1 421 ? 10.668 -28.590 -10.203 1.00 59.59 421 PRO A N 1
ATOM 3322 C CA . PRO A 1 421 ? 9.881 -27.773 -11.126 1.00 59.59 421 PRO A CA 1
ATOM 3323 C C . PRO A 1 421 ? 8.953 -26.812 -10.361 1.00 59.59 421 PRO A C 1
ATOM 3325 O O . PRO A 1 421 ? 8.256 -27.220 -9.435 1.00 59.59 421 PRO A O 1
ATOM 3328 N N . ILE A 1 422 ? 8.961 -25.533 -10.749 1.00 68.25 422 ILE A N 1
ATOM 3329 C CA . ILE A 1 422 ? 8.160 -24.462 -10.137 1.00 68.25 422 ILE A CA 1
ATOM 3330 C C . ILE A 1 422 ? 6.902 -24.251 -10.985 1.00 68.25 422 ILE A C 1
ATOM 3332 O O . ILE A 1 422 ? 7.008 -24.044 -12.193 1.00 68.25 422 ILE A O 1
ATOM 3336 N N . ASN A 1 423 ? 5.727 -24.272 -10.355 1.00 73.06 423 ASN A N 1
ATOM 3337 C CA . ASN A 1 423 ? 4.448 -23.929 -10.984 1.00 73.06 423 ASN A CA 1
ATOM 3338 C C . ASN A 1 423 ? 3.995 -22.534 -10.523 1.00 73.06 423 ASN A C 1
ATOM 3340 O O . ASN A 1 423 ? 4.238 -22.166 -9.379 1.00 73.06 423 ASN A O 1
ATOM 3344 N N . MET A 1 424 ? 3.329 -21.771 -11.390 1.00 75.44 424 MET A N 1
ATOM 3345 C CA . MET A 1 424 ? 2.801 -20.440 -11.082 1.00 75.44 424 MET A CA 1
ATOM 3346 C C . MET A 1 424 ? 1.839 -20.400 -9.889 1.00 75.44 424 MET A C 1
ATOM 3348 O O . MET A 1 424 ? 1.817 -19.409 -9.162 1.00 75.44 424 MET A O 1
ATOM 3352 N N . THR A 1 425 ? 1.106 -21.483 -9.629 1.00 69.38 425 THR A N 1
ATOM 3353 C CA . THR A 1 425 ? 0.121 -21.547 -8.536 1.00 69.38 425 THR A CA 1
ATOM 3354 C C . THR A 1 425 ? 0.717 -21.289 -7.149 1.00 69.38 425 THR A C 1
ATOM 3356 O O . THR A 1 425 ? 0.027 -20.799 -6.263 1.00 69.38 425 THR A O 1
ATOM 3359 N N . VAL A 1 426 ? 2.015 -21.538 -6.939 1.00 68.81 426 VAL A N 1
ATOM 3360 C CA . VAL A 1 426 ? 2.661 -21.323 -5.628 1.00 68.81 426 VAL A CA 1
ATOM 3361 C C . VAL A 1 426 ? 2.847 -19.842 -5.278 1.00 68.81 426 VAL A C 1
ATOM 3363 O O . VAL A 1 426 ? 3.106 -19.520 -4.120 1.00 68.81 426 VAL A O 1
ATOM 3366 N N . PHE A 1 427 ? 2.723 -18.944 -6.262 1.00 68.25 427 PHE A N 1
ATOM 3367 C CA . PHE A 1 427 ? 2.805 -17.488 -6.079 1.00 68.25 427 PHE A CA 1
ATOM 3368 C C . PHE A 1 427 ? 1.435 -16.826 -5.883 1.00 68.25 427 PHE A C 1
ATOM 3370 O O . PHE A 1 427 ? 1.359 -15.601 -5.750 1.00 68.25 427 PHE A O 1
ATOM 3377 N N . TYR A 1 428 ? 0.372 -17.634 -5.891 1.00 57.47 428 TYR A N 1
ATOM 3378 C CA . TYR A 1 428 ? -1.016 -17.206 -5.817 1.00 57.47 428 TYR A CA 1
ATOM 3379 C C . TYR A 1 428 ? -1.758 -18.071 -4.795 1.00 57.47 428 TYR A C 1
ATOM 3381 O O . TYR A 1 428 ? -2.460 -19.016 -5.142 1.00 57.47 428 TYR A O 1
ATOM 3389 N N . ASN A 1 429 ? -1.511 -17.793 -3.511 1.00 57.94 429 ASN A N 1
ATOM 3390 C CA . ASN A 1 429 ? -2.075 -18.573 -2.415 1.00 57.94 429 ASN A CA 1
ATOM 3391 C C . ASN A 1 429 ? -2.868 -17.677 -1.449 1.00 57.94 429 ASN A C 1
ATOM 3393 O O . ASN A 1 429 ? -2.287 -17.015 -0.586 1.00 57.94 429 ASN A O 1
ATOM 3397 N N . ASP A 1 430 ? -4.189 -17.655 -1.610 1.00 42.88 430 ASP A N 1
ATOM 3398 C CA . ASP A 1 430 ? -5.155 -17.072 -0.668 1.00 42.88 430 ASP A CA 1
ATOM 3399 C C . ASP A 1 430 ? -5.387 -17.985 0.552 1.00 42.88 430 ASP A C 1
ATOM 3401 O O . ASP A 1 430 ? -5.698 -17.520 1.650 1.00 42.88 430 ASP A O 1
ATOM 3405 N N . ALA A 1 431 ? -5.132 -19.283 0.388 1.00 40.81 431 ALA A N 1
ATOM 3406 C CA . ALA A 1 431 ? -5.401 -20.321 1.355 1.00 40.81 431 ALA A CA 1
ATOM 3407 C C . ALA A 1 431 ? -4.135 -21.119 1.722 1.00 40.81 431 ALA A C 1
ATOM 3409 O O . ALA A 1 431 ? -3.858 -22.213 1.238 1.00 40.81 431 ALA A O 1
ATOM 3410 N N . GLY A 1 432 ? -3.478 -20.698 2.805 1.00 37.00 432 GLY A N 1
ATOM 3411 C CA . GLY A 1 432 ? -2.844 -21.680 3.700 1.00 37.00 432 GLY A CA 1
ATOM 3412 C C . GLY A 1 432 ? -3.848 -22.694 4.300 1.00 37.00 432 GLY A C 1
ATOM 3413 O O . GLY A 1 432 ? -3.472 -23.492 5.152 1.00 37.00 432 GLY A O 1
ATOM 3414 N N . GLY A 1 433 ? -5.128 -22.641 3.910 1.00 34.59 433 GLY A N 1
ATOM 3415 C CA . GLY A 1 433 ? -6.119 -23.686 4.100 1.00 34.59 433 GLY A CA 1
ATOM 3416 C C . GLY A 1 433 ? -6.164 -24.601 2.881 1.00 34.59 433 GLY A C 1
ATOM 3417 O O . GLY A 1 433 ? -6.687 -24.244 1.835 1.00 34.59 433 GLY A O 1
ATOM 3418 N N . CYS A 1 434 ? -5.638 -25.805 3.059 1.00 37.59 434 CYS A N 1
ATOM 3419 C CA . CYS A 1 434 ? -5.862 -26.969 2.218 1.00 37.59 434 CYS A CA 1
ATOM 3420 C C . CYS A 1 434 ? -7.246 -26.975 1.530 1.00 37.59 434 CYS A C 1
ATOM 3422 O O . CYS A 1 434 ? -8.266 -27.082 2.213 1.00 37.59 434 CYS A O 1
ATOM 3424 N N . PHE A 1 435 ? -7.291 -27.110 0.202 1.00 38.69 435 PHE A N 1
ATOM 3425 C CA . PHE A 1 435 ? -8.188 -28.141 -0.308 1.00 38.69 435 PHE A CA 1
ATOM 3426 C C . PHE A 1 435 ? -7.540 -29.464 0.075 1.00 38.69 435 PHE A C 1
ATOM 3428 O O . PHE A 1 435 ? -6.589 -29.929 -0.554 1.00 38.69 435 PHE A O 1
ATOM 3435 N N . TYR A 1 436 ? -7.985 -30.022 1.197 1.00 38.62 436 TYR A N 1
ATOM 3436 C CA . TYR A 1 436 ? -7.558 -31.350 1.598 1.00 38.62 436 TYR A CA 1
ATOM 3437 C C . TYR A 1 436 ? -7.915 -32.298 0.450 1.00 38.62 436 TYR A C 1
ATOM 3439 O O . TYR A 1 436 ? -8.967 -32.148 -0.165 1.00 38.62 436 TYR A O 1
ATOM 3447 N N . GLY A 1 437 ? -7.053 -33.261 0.120 1.00 42.34 437 GLY A N 1
ATOM 3448 C CA . GLY A 1 437 ? -7.315 -34.171 -1.000 1.00 42.34 437 GLY A CA 1
ATOM 3449 C C . GLY A 1 437 ? -8.653 -34.909 -0.878 1.00 42.34 437 GLY A C 1
ATOM 3450 O O . GLY A 1 437 ? -9.205 -35.312 -1.893 1.00 42.34 437 GLY A O 1
ATOM 3451 N N . GLU A 1 438 ? -9.188 -35.032 0.341 1.00 56.28 438 GLU A N 1
ATOM 3452 C CA . GLU A 1 438 ? -10.503 -35.615 0.635 1.00 56.28 438 GLU A CA 1
ATOM 3453 C C . GLU A 1 438 ? -11.664 -34.593 0.648 1.00 56.28 438 GLU A C 1
ATOM 3455 O O . GLU A 1 438 ? -12.799 -34.958 0.952 1.00 56.28 438 GLU A O 1
ATOM 3460 N N . CYS A 1 439 ? -11.425 -33.313 0.352 1.00 48.81 439 CYS A N 1
ATOM 3461 C CA . CYS A 1 439 ? -12.493 -32.338 0.128 1.00 48.81 439 CYS A CA 1
ATOM 3462 C C . CYS A 1 439 ? -13.248 -32.705 -1.148 1.00 48.81 439 CYS A C 1
ATOM 3464 O O . CYS A 1 439 ? -12.641 -33.100 -2.142 1.00 48.81 439 CYS A O 1
ATOM 3466 N N . THR A 1 440 ? -14.570 -32.557 -1.131 1.00 68.12 440 THR A N 1
ATOM 3467 C CA . THR A 1 440 ? -15.412 -32.795 -2.302 1.00 68.12 440 THR A CA 1
ATOM 3468 C C . THR A 1 440 ? -15.601 -31.507 -3.093 1.00 68.12 440 THR A C 1
ATOM 3470 O O . THR A 1 440 ? -15.829 -30.439 -2.533 1.00 68.12 440 THR A O 1
ATOM 3473 N N . VAL A 1 441 ? -15.511 -31.619 -4.411 1.00 74.75 441 VAL A N 1
ATOM 3474 C CA . VAL A 1 441 ? -15.845 -30.583 -5.379 1.00 74.75 441 VAL A CA 1
ATOM 3475 C C . VAL A 1 441 ? -17.025 -31.073 -6.211 1.00 74.75 441 VAL A C 1
ATOM 3477 O O . VAL A 1 441 ? -17.046 -32.225 -6.647 1.00 74.75 441 VAL A O 1
ATOM 3480 N N . CYS A 1 442 ? -18.035 -30.226 -6.396 1.00 78.88 442 CYS A N 1
ATOM 3481 C CA . CYS A 1 442 ? -19.158 -30.541 -7.273 1.00 78.88 442 CYS A CA 1
ATOM 3482 C C . CYS A 1 442 ? -18.744 -30.288 -8.726 1.00 78.88 442 CYS A C 1
ATOM 3484 O O . CYS A 1 442 ? -18.078 -29.300 -9.019 1.00 78.88 442 CYS A O 1
ATOM 3486 N N . LEU A 1 443 ? -19.106 -31.179 -9.636 1.00 84.38 443 LEU A N 1
ATOM 3487 C CA . LEU A 1 443 ? -18.908 -31.045 -11.072 1.00 84.38 443 LEU A CA 1
ATOM 3488 C C . LEU A 1 443 ? -20.199 -30.524 -11.717 1.00 84.38 443 LEU A C 1
ATOM 3490 O O . LEU A 1 443 ? -21.288 -30.698 -11.186 1.00 84.38 443 LEU A O 1
ATOM 3494 N N . MET A 1 444 ? -20.094 -29.925 -12.903 1.00 80.75 444 MET A N 1
ATOM 3495 C CA . MET A 1 444 ? -21.209 -29.359 -13.683 1.00 80.75 444 MET A CA 1
ATOM 3496 C C . MET A 1 444 ? -22.291 -30.381 -14.074 1.00 80.75 444 MET A C 1
ATOM 3498 O O . MET A 1 444 ? -23.327 -30.002 -14.609 1.00 80.75 444 MET A O 1
ATOM 3502 N N . ASN A 1 445 ? -22.043 -31.673 -13.862 1.00 82.00 445 ASN A N 1
ATOM 3503 C CA . ASN A 1 445 ? -23.006 -32.760 -14.047 1.00 82.00 445 ASN A CA 1
ATOM 3504 C C . ASN A 1 445 ? -23.673 -33.192 -12.722 1.00 82.00 445 ASN A C 1
ATOM 3506 O O . ASN A 1 445 ? -24.178 -34.311 -12.646 1.00 82.00 445 ASN A O 1
ATOM 3510 N N . ASP A 1 446 ? -23.605 -32.350 -11.685 1.00 76.00 446 ASP A N 1
ATOM 3511 C CA . ASP A 1 446 ? -24.117 -32.571 -10.325 1.00 76.00 446 ASP A CA 1
ATOM 3512 C C . ASP A 1 446 ? -23.510 -33.782 -9.592 1.00 76.00 446 ASP A C 1
ATOM 3514 O O . ASP A 1 446 ? -24.042 -34.258 -8.587 1.00 76.00 446 ASP A O 1
ATOM 3518 N N . THR A 1 447 ? -22.367 -34.291 -10.064 1.00 82.62 447 THR A N 1
ATOM 3519 C CA . THR A 1 447 ? -21.603 -35.326 -9.354 1.00 82.62 447 THR A CA 1
ATOM 3520 C C . THR A 1 447 ? -20.490 -34.706 -8.525 1.00 82.62 447 THR A C 1
ATOM 3522 O O . THR A 1 447 ? -19.918 -33.687 -8.894 1.00 82.62 447 THR A O 1
ATOM 3525 N N . THR A 1 448 ? -20.149 -35.319 -7.396 1.00 81.62 448 THR A N 1
ATOM 3526 C CA . THR A 1 448 ? -19.039 -34.858 -6.555 1.00 81.62 448 THR A CA 1
ATOM 3527 C C . THR A 1 448 ? -17.787 -35.683 -6.804 1.00 81.62 448 THR A C 1
ATOM 3529 O O . THR A 1 448 ? -17.859 -36.912 -6.854 1.00 81.62 448 THR A O 1
ATOM 3532 N N . LYS A 1 449 ? -16.633 -35.025 -6.869 1.00 83.44 449 LYS A N 1
ATOM 3533 C CA . LYS A 1 449 ? -15.315 -35.661 -6.932 1.00 83.44 449 LYS A CA 1
ATOM 3534 C C . LYS A 1 449 ? -14.464 -35.204 -5.758 1.00 83.44 449 LYS A C 1
ATOM 3536 O O . LYS A 1 449 ? -14.680 -34.115 -5.242 1.00 83.44 449 LYS A O 1
ATOM 3541 N N . LEU A 1 450 ? -13.507 -36.011 -5.317 1.00 76.94 450 LEU A N 1
ATOM 3542 C CA . LEU A 1 450 ? -12.508 -35.522 -4.371 1.00 76.94 450 LEU A CA 1
ATOM 3543 C C . LEU A 1 450 ? -11.530 -34.602 -5.102 1.00 76.94 450 LEU A C 1
ATOM 3545 O O . LEU A 1 450 ? -11.196 -34.860 -6.258 1.00 76.94 450 LEU A O 1
ATOM 3549 N N . VAL A 1 451 ? -11.042 -33.555 -4.439 1.00 72.75 451 VAL A N 1
ATOM 3550 C CA . VAL A 1 451 ? -10.110 -32.593 -5.049 1.00 72.75 451 VAL A CA 1
ATOM 3551 C C . VAL A 1 451 ? -8.851 -33.292 -5.573 1.00 72.75 451 VAL A C 1
ATOM 3553 O O . VAL A 1 451 ? -8.374 -32.957 -6.654 1.00 72.75 451 VAL A O 1
ATOM 3556 N N . LYS A 1 452 ? -8.352 -34.325 -4.877 1.00 63.12 452 LYS A N 1
ATOM 3557 C CA . LYS A 1 452 ? -7.195 -35.120 -5.339 1.00 63.12 452 LYS A CA 1
ATOM 3558 C C . LYS A 1 452 ? -7.454 -35.928 -6.617 1.00 63.12 452 LYS A C 1
ATOM 3560 O O . LYS A 1 452 ? -6.501 -36.333 -7.273 1.00 63.12 452 LYS A O 1
ATOM 3565 N N . ASP A 1 453 ? -8.720 -36.186 -6.937 1.00 79.81 453 ASP A N 1
ATOM 3566 C CA . ASP A 1 453 ? -9.121 -37.048 -8.045 1.00 79.81 453 ASP A CA 1
ATOM 3567 C C . ASP A 1 453 ? -9.506 -36.241 -9.295 1.00 79.81 453 ASP A C 1
ATOM 3569 O O . ASP A 1 453 ? -9.796 -36.840 -10.330 1.00 79.81 453 ASP A O 1
ATOM 3573 N N . VAL A 1 454 ? -9.509 -34.903 -9.241 1.00 81.12 454 VAL A N 1
ATOM 3574 C CA . VAL A 1 454 ? -9.807 -34.022 -10.387 1.00 81.12 454 VAL A CA 1
ATOM 3575 C C . VAL A 1 454 ? -8.767 -34.205 -11.497 1.00 81.12 454 VAL A C 1
ATOM 3577 O O . VAL A 1 454 ? -7.563 -34.191 -11.250 1.00 81.12 454 VAL A O 1
ATOM 3580 N N . GLN A 1 455 ? -9.235 -34.397 -12.731 1.00 76.44 455 GLN A N 1
ATOM 3581 C CA . GLN A 1 455 ? -8.408 -34.652 -13.914 1.00 76.44 455 GLN A CA 1
ATOM 3582 C C . GLN A 1 455 ? -8.680 -33.620 -15.020 1.00 76.44 455 GLN A C 1
ATOM 3584 O O . GLN A 1 455 ? -9.772 -33.047 -15.070 1.00 76.44 455 GLN A O 1
ATOM 3589 N N . PRO A 1 456 ? -7.722 -33.391 -15.943 1.00 62.91 456 PRO A N 1
ATOM 3590 C CA . PRO A 1 456 ? -7.951 -32.551 -17.117 1.00 62.91 456 PRO A CA 1
ATOM 3591 C C . PRO A 1 456 ? -9.213 -32.980 -17.882 1.00 62.91 456 PRO A C 1
ATOM 3593 O O . PRO A 1 456 ? -9.351 -34.143 -18.257 1.00 62.91 456 PRO A O 1
ATOM 3596 N N . GLY A 1 457 ? -10.132 -32.036 -18.102 1.00 71.31 457 GLY A N 1
ATOM 3597 C CA . GLY A 1 457 ? -11.437 -32.277 -18.732 1.00 71.31 457 GLY A CA 1
ATOM 3598 C C . GLY A 1 457 ? -12.626 -32.295 -17.763 1.00 71.31 457 GLY A C 1
ATOM 3599 O O . GLY A 1 457 ? -13.764 -32.147 -18.214 1.00 71.31 457 GLY A O 1
ATOM 3600 N N . ASP A 1 458 ? -12.387 -32.396 -16.452 1.00 77.62 458 ASP A N 1
ATOM 3601 C CA . ASP A 1 458 ? -13.435 -32.228 -15.445 1.00 77.62 458 ASP A CA 1
ATOM 3602 C C . ASP A 1 458 ? -13.918 -30.769 -15.411 1.00 77.62 458 ASP A C 1
ATOM 3604 O O . ASP A 1 458 ? -13.126 -29.827 -15.356 1.00 77.62 458 ASP A O 1
ATOM 3608 N N . ARG A 1 459 ? -15.240 -30.571 -15.432 1.00 78.50 459 ARG A N 1
ATOM 3609 C CA . ARG A 1 459 ? -15.865 -29.245 -15.333 1.00 78.50 459 ARG A CA 1
ATOM 3610 C C . ARG A 1 459 ? -16.436 -29.076 -13.935 1.00 78.50 459 ARG A C 1
ATOM 3612 O O . ARG A 1 459 ? -17.441 -29.704 -13.625 1.00 78.50 459 ARG A O 1
ATOM 3619 N N . VAL A 1 460 ? -15.795 -28.260 -13.107 1.00 80.44 460 VAL A N 1
ATOM 3620 C CA . VAL A 1 460 ? -16.224 -27.972 -11.730 1.00 80.44 460 VAL A CA 1
ATOM 3621 C C . VAL A 1 460 ? -17.439 -27.043 -11.743 1.00 80.44 460 VAL A C 1
ATOM 3623 O O . VAL A 1 460 ? -17.450 -26.049 -12.467 1.00 80.44 460 VAL A O 1
ATOM 3626 N N . ALA A 1 461 ? -18.473 -27.387 -10.978 1.00 70.69 461 ALA A N 1
ATOM 3627 C CA . ALA A 1 461 ? -19.639 -26.542 -10.783 1.00 70.69 461 ALA A CA 1
ATOM 3628 C C . ALA A 1 461 ? -19.274 -25.355 -9.876 1.00 70.69 461 ALA A C 1
ATOM 3630 O O . ALA A 1 461 ? -18.683 -25.566 -8.812 1.00 70.69 461 ALA A O 1
ATOM 3631 N N . PRO A 1 462 ? -19.632 -24.118 -10.256 1.00 52.44 462 PRO A N 1
ATOM 3632 C CA . PRO A 1 462 ? -19.466 -22.966 -9.383 1.00 52.44 462 PRO A CA 1
ATOM 3633 C C . PRO A 1 462 ? -20.358 -23.115 -8.145 1.00 52.44 462 PRO A C 1
ATOM 3635 O O . PRO A 1 462 ? -21.463 -23.661 -8.208 1.00 52.44 462 PRO A O 1
ATOM 3638 N N . THR A 1 463 ? -19.886 -22.632 -6.998 1.00 43.78 463 THR A N 1
ATOM 3639 C CA . THR A 1 463 ? -20.689 -22.563 -5.774 1.00 43.78 463 THR A CA 1
ATOM 3640 C C . THR A 1 463 ? -21.958 -21.745 -6.019 1.00 43.78 463 THR A C 1
ATOM 3642 O O . THR A 1 463 ? -21.915 -20.685 -6.638 1.00 43.78 463 THR A O 1
ATOM 3645 N N . LEU A 1 464 ? -23.092 -22.231 -5.499 1.00 39.41 464 LEU A N 1
ATOM 3646 C CA . LEU A 1 464 ? -24.458 -21.697 -5.673 1.00 39.41 464 LEU A CA 1
ATOM 3647 C C . LEU A 1 464 ? -24.670 -20.219 -5.258 1.00 39.41 464 LEU A C 1
ATOM 3649 O O . LEU A 1 464 ? -25.797 -19.734 -5.313 1.00 39.41 464 LEU A O 1
ATOM 3653 N N . SER A 1 465 ? -23.623 -19.490 -4.866 1.00 36.38 465 SER A N 1
ATOM 3654 C CA . SER A 1 465 ? -23.644 -18.048 -4.608 1.00 36.38 465 SER A CA 1
ATOM 3655 C C . SER A 1 465 ? -23.236 -17.177 -5.805 1.00 36.38 465 SER A C 1
ATOM 3657 O O . SER A 1 465 ? -23.413 -15.967 -5.725 1.00 36.38 465 SER A O 1
ATOM 3659 N N . GLU A 1 466 ? -22.734 -17.737 -6.912 1.00 32.91 466 GLU A N 1
ATOM 3660 C CA . GLU A 1 466 ? -22.237 -16.942 -8.050 1.00 32.91 466 GLU A CA 1
ATOM 3661 C C . GLU A 1 466 ? -22.710 -17.495 -9.405 1.00 32.91 466 GLU A C 1
ATOM 3663 O O . GLU A 1 466 ? -21.969 -18.095 -10.181 1.00 32.91 466 GLU A O 1
ATOM 3668 N N . LEU A 1 467 ? -23.987 -17.267 -9.720 1.00 30.03 467 LEU A N 1
ATOM 3669 C CA . LEU A 1 467 ? -24.511 -17.398 -11.081 1.00 30.03 467 LEU A CA 1
ATOM 3670 C C . LEU A 1 467 ? -24.325 -16.081 -11.843 1.00 30.03 467 LEU A C 1
ATOM 3672 O O . LEU A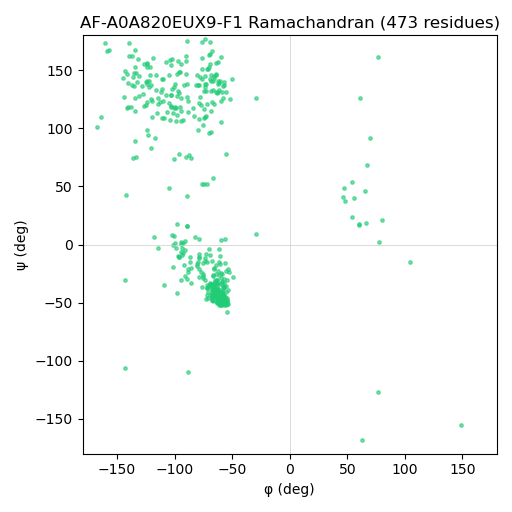 1 467 ? -25.281 -15.339 -12.052 1.00 30.03 467 LEU A O 1
ATOM 3676 N N . SER A 1 468 ? -23.100 -15.817 -12.298 1.00 27.31 468 SER A N 1
ATOM 3677 C CA . SER A 1 468 ? -22.862 -14.991 -13.489 1.00 27.31 468 SER A CA 1
ATOM 3678 C C . SER A 1 468 ? -21.410 -15.110 -13.967 1.00 27.31 468 SER A C 1
ATOM 3680 O O . SER A 1 468 ? -20.529 -14.435 -13.453 1.00 27.31 468 SER A O 1
ATOM 3682 N N . TYR A 1 469 ? -21.229 -15.926 -15.012 1.00 30.22 469 TYR A N 1
ATOM 3683 C CA . TYR A 1 469 ? -20.100 -15.962 -15.955 1.00 30.22 469 TYR A CA 1
ATOM 3684 C C . TYR A 1 469 ? -18.735 -16.458 -15.458 1.00 30.22 469 TYR A C 1
ATOM 3686 O O . TYR A 1 469 ? -17.861 -15.664 -15.158 1.00 30.22 469 TYR A O 1
ATOM 3694 N N . PHE A 1 470 ? -18.483 -17.762 -15.611 1.00 24.25 470 PHE A N 1
ATOM 3695 C CA . PHE A 1 470 ? -17.159 -18.248 -16.017 1.00 24.25 470 PHE A CA 1
ATOM 3696 C C . PHE A 1 470 ? -17.307 -19.429 -16.984 1.00 24.25 470 PHE A C 1
ATOM 3698 O O . PHE A 1 470 ? -17.850 -20.480 -16.651 1.00 24.25 470 PHE A O 1
ATOM 3705 N N . ALA A 1 471 ? -16.822 -19.238 -18.209 1.00 23.55 471 ALA A N 1
ATOM 3706 C CA . ALA A 1 471 ? -16.550 -20.299 -19.167 1.00 23.55 471 ALA A CA 1
ATOM 3707 C C . ALA A 1 471 ? -15.057 -20.225 -19.501 1.00 23.55 471 ALA A C 1
ATOM 3709 O O . ALA A 1 471 ? -14.666 -19.599 -20.482 1.00 23.55 471 ALA A O 1
ATOM 3710 N N . ALA A 1 472 ? -14.219 -20.827 -18.658 1.00 24.55 472 ALA A N 1
ATOM 3711 C CA . ALA A 1 472 ? -12.808 -21.012 -18.967 1.00 24.55 472 ALA A CA 1
ATOM 3712 C C . ALA A 1 472 ? -12.657 -22.275 -19.831 1.00 24.55 472 ALA A C 1
ATOM 3714 O O . ALA A 1 472 ? -12.883 -23.396 -19.374 1.00 24.55 472 ALA A O 1
ATOM 3715 N N . TYR A 1 473 ? -12.312 -22.088 -21.104 1.00 21.69 473 TYR A N 1
ATOM 3716 C CA . TYR A 1 473 ? -11.769 -23.151 -21.947 1.00 21.69 473 TYR A CA 1
ATOM 3717 C C . TYR A 1 473 ? -10.262 -23.234 -21.684 1.00 21.69 473 TYR A C 1
ATOM 3719 O O . TYR A 1 473 ? -9.545 -22.276 -21.960 1.00 21.69 473 TYR A O 1
ATOM 3727 N N . ALA A 1 474 ? -9.788 -24.369 -21.174 1.00 24.55 474 ALA A N 1
ATOM 3728 C CA . ALA A 1 474 ? -8.367 -24.704 -21.133 1.00 24.55 474 ALA A CA 1
ATOM 3729 C C . ALA A 1 474 ? -8.023 -25.584 -22.347 1.00 24.55 474 ALA A C 1
ATOM 3731 O O . ALA A 1 474 ? -8.733 -26.560 -22.610 1.00 24.55 474 ALA A O 1
ATOM 3732 N N . TYR A 1 475 ? -6.966 -25.219 -23.078 1.00 29.20 475 TYR A N 1
ATOM 3733 C CA . TYR A 1 475 ? -6.246 -26.115 -23.991 1.00 29.20 475 TYR A CA 1
ATOM 3734 C C . TYR A 1 475 ? -5.096 -26.787 -23.250 1.00 29.20 475 TYR A C 1
ATOM 3736 O O . TYR A 1 475 ? -4.453 -26.085 -22.434 1.00 29.20 475 TYR A O 1
#

Nearest PDB structures (foldseek):
  8dek-assembly1_A  TM=2.707E-01  e=8.138E-02  Akkermansia muciniphila
  9bei-assembly1_A  TM=2.904E-01  e=2.654E-01  Homo sapiens
  1s94-assembly2_B  TM=4.553E-01  e=5.989E+00  Doryteuthis pealeii
  4y5w-assembly1_A  TM=2.088E-01  e=3.693E+00  Homo sapiens

Secondary structure (DSSP, 8-state):
--SBPP---TT------BHHHHHHHHHHHHHHHS-TT-EEEEEEESSSEEEEEEEEE-SHHHHHHHHHHHHT----S---HHHHHHHHHHTSPPTTSS-----EEEEEEEE--S---TT-HHHHHHHHHHHH----EEEEEEEEEE--HHHHHHHHHHTTS--EEEE-SGGGHHHHHHHHHHHHHTEEEEEEEEEES-SS----TTGGGSEEEEETTEEEEEEEEEETT----------TTTTS-EEEEEEEEETTS-EEEEEEEE-S------HHHHHHHHHHHHHHHHHHHHHHHHHH--TTSHHHHHHHHHHHHHHHHHHHHHHHHHTT--HHHHHHHHHIIIIIHHHHHSHHHIIIIIHHHHHHHHHHHHHT----SS-GGGGGS--SHHHHHHHHHHHHHHHHSPPPPP-SS--PPP-GGGG--S-SS---TT-EEEBTTS-EEEGGG--TT--BPPPTT--S-------

Sequence (475 aa):
MSDAAEIKNDKNEKYGLSQLDLVKHSVKTIIYSLCDEDRLSIVSFAYHANIVLSLTKMDDAGKKKAIEAVENLRSSGSTNLWDGLRTGVEHLPKQQDSIKSISALFLLTDGCPTEIPPNGHLISLEKLKKNLNFLCSVNIFGFGYKLDSKLLEDIAVLGNSGSYAFIPDGSFVGTIFVNAISTLLTTTATNVQLLIHDQDAQNTDYMRWYSTHKTEEGTYINLGSITYGQSKDLLIPVSSKLTKECRFTLTYQNAKKTKKSIDFHFMDDLQQADLNLIIRHKTRLEFVQCVRTALENMKSIKTNSKQSKKQHDQVMNELQKFKEKMKLAANGDDDFIKDLLADLTGQVQEAMGKQEWFNKWGVHYLPSLTRAHLLQLCNNFKDPGVQHYGKGELFSKMRDEMDDIFCSLPAPRSSLATSAPINMTVFYNDAGGCFYGECTVCLMNDTTKLVKDVQPGDRVAPTLSELSYFAAYAY

Mean predicted aligned error: 9.72 Å

pLDDT: mean 84.46, std 15.56, range [21.69, 98.38]